Protein AF-0000000082335950 (afdb_homodimer)

Organism: NCBI:txid1220207

pLDDT: mean 96.15, std 5.91, range [53.31, 98.94]

InterPro domains:
  IPR002933 Peptidase M20 [PF01546] (71-347)
  IPR011650 Peptidase M20, dimerisation domain [PF07687] (168-268)
  IPR036264 Bacterial exopeptidase dimerisation domain [SSF55031] (171-279)
  IPR050072 Peptidase M20A family, bacterial cell wall biosynthesis [PTHR43808] (6-347)

Secondary structure (DSSP, 8-state):
--S--HHHHHHHHHHTS--BTT--HHHHHHHHHHHHHTTEEEEEEESSS--SS--EEEEEEETT-SS-SEEEEEE--B-SS----EEETTTTEEESTTTTTTHHHHHHHHHHHHHHHHTT---TTSEEEEEES-TTTT-HHHHHHGGG----SEEEEE---TT-EEEEE-EEEEEEEEEE-B--BTT-GGGSB-HHHHHHHHHHHHHHHPPPPEETTTEE-EEEEEEEEE-S-TTB--SEEEEEEEEEE-SS-HHHHHHHHHHHHHTTT---EEEE-TT-B--EE-----TT--EEEE-S--SGGGS-SS-EEEEE-SS-GGGTTSTT-EEEHHHHHHHHHHHHHHHHHHHT-/--S--HHHHHHHHHHTS--BTT--HHHHHHHHHHHHHTTEEEEEEESSSS-SS--EEEEEEETT-SS-SEEEEEE--B-SS----EEETTTTEEESTTTTTTHHHHHHHHHHHHHHHHTT---TTSEEEEEES-TTTT-HHHHHHGGG----SEEEEE---TT-EEEEE-EEEEEEEEEE-B--BTT-GGGSB-HHHHHHHHHHHHHHH----EETTTEE-EEEEEEEEE-S-TTB--SEEEEEEEEEE-SS-HHHHHHHHHHHHHTTT---EEEE-TT-B--EE-----TT--EEEE-S--SGGGS-SS-EEEEE-SS-GGGTTSTT-EEEHHHHHHHHHHHHHHHHHHTT-

Radius of gyration: 31.81 Å; Cα contacts (8 Å, |Δi|>4): 1824; chains: 2; bounding box: 55×98×72 Å

Foldseek 3Di:
DDCPDQLNVLLQVLLQDAAAFPRNVVSLVVVCVVLVVLQWDWDWAFLDPPVVPTFTKIKTFHPPASAAAEEEEEESHWHDDWFHWDADDVRQKTAITCSVRPVLSVSLLSVLVSVCVVVVVDDGRHYMYIYFGDWVPFLSRLLSVQVVPYAYQAYEYEHADQFFWAQWEFWKKKKKKKFFKAKDFQVCCVVIGASVVLVVLLVVLCVPPQDWDADPAQGTKDKDFDDKDWADDPGMRTRMIMIMMMIGHHDDFPVVSVVSSVVSSVVSVGDIDMDMRPRGGGMDGADRPAPPGHYHYYHDDGSQSSHDDDHHYIYGYHDHCVCGPHSGDMGGPVRSVVSNVSSNSVSCVSSVD/DDCPDQLNVLLQVLLQDAAAFPRNVVSLVVVCVVLVVLQWDWDWAFLDPDVVPTFTKIKTFHPDASAAAEEEEEESHWHDDWFHWDADDVRFKTAITCSVRPVLSVSLLSVLVSVCVVVVVDDGRHYMYIYFGDWVPFLSRLLSVQVVPYAYQAYEYTHAPQFFWAQWEFWKKKKKKKFFKAKDFQVCCVVIGASVVLVVLLVVLCVPPQDWDADPAQGTKDKDFDDKDWADDPGMRTGMIMIMMMIGHHDDWPVVSVVSSVVSSVVSVGDIDMDIRPRGGGMTGADRPQPPGHYHYYHDDGSQSSHDDDHHYIYGAHDHCVCGPHSGDMGGPVRSVVSSVVSNSVSCVSSVD

Nearest PDB structures (foldseek):
  4ppz-assembly1_A  TM=7.050E-01  e=3.467E-27  Neisseria meningitidis MC58
  3pfo-assembly1_B  TM=8.318E-01  e=8.029E-25  Rhodopseudomonas palustris CGA009
  1vgy-assembly1_B  TM=6.666E-01  e=3.267E-27  Neisseria meningitidis MC58
  7lgp-assembly1_A  TM=7.020E-01  e=1.940E-25  Shigella flexneri 2a str. 301
  3tx8-assembly1_A-2  TM=5.885E-01  e=2.317E-25  Corynebacterium glutamicum

Structure (mmCIF, N/CA/C/O backbone):
data_AF-0000000082335950-model_v1
#
loop_
_entity.id
_entity.type
_entity.pdbx_description
1 polymer 'Peptidase M20 dimerisation domain-containing protein'
#
loop_
_atom_site.group_PDB
_atom_site.id
_atom_site.type_symbol
_atom_site.label_atom_id
_atom_site.label_alt_id
_atom_site.label_comp_id
_atom_site.label_asym_id
_atom_site.label_entity_id
_atom_site.label_seq_id
_atom_site.pdbx_PDB_ins_code
_atom_site.Cartn_x
_atom_site.Cartn_y
_atom_site.Cartn_z
_atom_site.occupancy
_atom_site.B_iso_or_equiv
_atom_site.auth_seq_id
_atom_site.auth_comp_id
_atom_site.auth_asym_id
_atom_site.auth_atom_id
_atom_site.pdbx_PDB_model_num
ATOM 1 N N . MET A 1 1 ? -22.297 38 -3.158 1 53.31 1 MET A N 1
ATOM 2 C CA . MET A 1 1 ? -20.969 38.531 -2.824 1 53.31 1 MET A CA 1
ATOM 3 C C . MET A 1 1 ? -20.031 38.438 -4.023 1 53.31 1 MET A C 1
ATOM 5 O O . MET A 1 1 ? -20.094 37.469 -4.781 1 53.31 1 MET A O 1
ATOM 9 N N . SER A 1 2 ? -19.422 39.5 -4.375 1 66.69 2 SER A N 1
ATOM 10 C CA . SER A 1 2 ? -18.594 39.531 -5.574 1 66.69 2 SER A CA 1
ATOM 11 C C . SER A 1 2 ? -17.406 38.594 -5.465 1 66.69 2 SER A C 1
ATOM 13 O O . SER A 1 2 ? -16.703 38.594 -4.457 1 66.69 2 SER A O 1
ATOM 15 N N . LEU A 1 3 ? -17.312 37.625 -6.293 1 78.5 3 LEU A N 1
ATOM 16 C CA . LEU A 1 3 ? -16.25 36.656 -6.371 1 78.5 3 LEU A CA 1
ATOM 17 C C . LEU A 1 3 ? -14.969 37.281 -6.934 1 78.5 3 LEU A C 1
ATOM 19 O O . LEU A 1 3 ? -13.938 36.625 -7.023 1 78.5 3 LEU A O 1
ATOM 23 N N . ASN A 1 4 ? -15.078 38.531 -7.098 1 85.12 4 ASN A N 1
ATOM 24 C CA . ASN A 1 4 ? -13.93 39.219 -7.688 1 85.12 4 ASN A CA 1
ATOM 25 C C . ASN A 1 4 ? -13.062 39.875 -6.621 1 85.12 4 ASN A C 1
ATOM 27 O O . ASN A 1 4 ? -12.539 40.969 -6.824 1 85.12 4 ASN A O 1
ATOM 31 N N . LYS A 1 5 ? -12.945 39.281 -5.547 1 94.5 5 LYS A N 1
ATOM 32 C CA . LYS A 1 5 ? -12.055 39.781 -4.492 1 94.5 5 LYS A CA 1
ATOM 33 C C . LYS A 1 5 ? -10.672 39.125 -4.613 1 94.5 5 LYS A C 1
ATOM 35 O O . LYS A 1 5 ? -10.547 37.938 -4.918 1 94.5 5 LYS A O 1
ATOM 40 N N . PRO A 1 6 ? -9.625 39.969 -4.348 1 97.25 6 PRO A N 1
ATOM 41 C CA . PRO A 1 6 ? -8.258 39.469 -4.504 1 97.25 6 PRO A CA 1
ATOM 42 C C . PRO A 1 6 ? -7.996 38.188 -3.688 1 97.25 6 PRO A C 1
ATOM 44 O O . PRO A 1 6 ? -7.301 37.281 -4.152 1 97.25 6 PRO A O 1
ATOM 47 N N . VAL A 1 7 ? -8.586 38.125 -2.516 1 98.5 7 VAL A N 1
ATOM 48 C CA . VAL A 1 7 ? -8.312 36.969 -1.649 1 98.5 7 VAL A CA 1
ATOM 49 C C . VAL A 1 7 ? -8.914 35.719 -2.258 1 98.5 7 VAL A C 1
ATOM 51 O O . VAL A 1 7 ? -8.336 34.625 -2.146 1 98.5 7 VAL A O 1
ATOM 54 N N . ILE A 1 8 ? -10.023 35.812 -2.91 1 98.25 8 ILE A N 1
ATOM 55 C CA . ILE A 1 8 ? -10.68 34.656 -3.531 1 98.25 8 ILE A CA 1
ATOM 56 C C . ILE A 1 8 ? -9.859 34.188 -4.73 1 98.25 8 ILE A C 1
ATOM 58 O O . ILE A 1 8 ? -9.664 33 -4.918 1 98.25 8 ILE A O 1
ATOM 62 N N . THR A 1 9 ? -9.383 35.156 -5.504 1 97.94 9 THR A N 1
ATOM 63 C CA . THR A 1 9 ? -8.578 34.812 -6.68 1 97.94 9 THR A CA 1
ATOM 64 C C . THR A 1 9 ? -7.285 34.125 -6.277 1 97.94 9 THR A C 1
ATOM 66 O O . THR A 1 9 ? -6.926 33.094 -6.848 1 97.94 9 THR A O 1
ATOM 69 N N . LEU A 1 10 ? -6.621 34.688 -5.32 1 98.62 10 LEU A N 1
ATOM 70 C CA . LEU A 1 10 ? -5.367 34.094 -4.867 1 98.62 10 LEU A CA 1
ATOM 71 C C . LEU A 1 10 ? -5.598 32.688 -4.281 1 98.62 10 LEU A C 1
ATOM 73 O O . LEU A 1 10 ? -4.832 31.766 -4.551 1 98.62 10 LEU A O 1
ATOM 77 N N . HIS A 1 11 ? -6.637 32.594 -3.49 1 98.69 11 HIS A N 1
ATOM 78 C CA . HIS A 1 11 ? -6.984 31.328 -2.881 1 98.69 11 HIS A CA 1
ATOM 79 C C . HIS A 1 11 ? -7.25 30.266 -3.941 1 98.69 11 HIS A C 1
ATOM 81 O O . HIS A 1 11 ? -6.766 29.141 -3.832 1 98.69 11 HIS A O 1
ATOM 87 N N . ARG A 1 12 ? -7.977 30.594 -4.93 1 98.25 12 ARG A N 1
ATOM 88 C CA . ARG A 1 12 ? -8.266 29.688 -6.031 1 98.25 12 ARG A CA 1
ATOM 89 C C . ARG A 1 12 ? -6.98 29.266 -6.746 1 98.25 12 ARG A C 1
ATOM 91 O O . ARG A 1 12 ? -6.785 28.094 -7.039 1 98.25 12 ARG A O 1
ATOM 98 N N . ASP A 1 13 ? -6.121 30.219 -6.988 1 98.44 13 ASP A N 1
ATOM 99 C CA . ASP A 1 13 ? -4.883 29.938 -7.707 1 98.44 13 ASP A CA 1
ATOM 100 C C . ASP A 1 13 ? -4.02 28.938 -6.949 1 98.44 13 ASP A C 1
ATOM 102 O O . ASP A 1 13 ? -3.521 27.969 -7.531 1 98.44 13 ASP A O 1
ATOM 106 N N . ILE A 1 14 ? -3.869 29.094 -5.641 1 98.56 14 ILE A N 1
ATOM 107 C CA . ILE A 1 14 ? -2.943 28.25 -4.898 1 98.56 14 ILE A CA 1
ATOM 108 C C . ILE A 1 14 ? -3.598 26.891 -4.621 1 98.56 14 ILE A C 1
ATOM 110 O O . ILE A 1 14 ? -2.918 25.859 -4.578 1 98.56 14 ILE A O 1
ATOM 114 N N . CYS A 1 15 ? -4.914 26.859 -4.488 1 98.56 15 CYS A N 1
ATOM 115 C CA . CYS A 1 15 ? -5.598 25.594 -4.215 1 98.56 15 CYS A CA 1
ATOM 116 C C . CYS A 1 15 ? -5.723 24.75 -5.484 1 98.56 15 CYS A C 1
ATOM 118 O O . CYS A 1 15 ? -5.887 23.531 -5.418 1 98.56 15 CYS A O 1
ATOM 120 N N . SER A 1 16 ? -5.652 25.391 -6.641 1 98.38 16 SER A N 1
ATOM 121 C CA . SER A 1 16 ? -5.762 24.672 -7.906 1 98.38 16 SER A CA 1
ATOM 122 C C . SER A 1 16 ? -4.469 23.938 -8.234 1 98.38 16 SER A C 1
ATOM 124 O O . SER A 1 16 ? -4.449 23.078 -9.117 1 98.38 16 SER A O 1
ATOM 126 N N . ILE A 1 17 ? -3.424 24.25 -7.531 1 98.19 17 ILE A N 1
ATOM 127 C CA . ILE A 1 17 ? -2.152 23.547 -7.668 1 98.19 17 ILE A CA 1
ATOM 128 C C . ILE A 1 17 ? -2.064 22.422 -6.633 1 98.19 17 ILE A C 1
ATOM 130 O O . ILE A 1 17 ? -2.111 22.672 -5.426 1 98.19 17 ILE A O 1
ATOM 134 N N . GLU A 1 18 ? -1.991 21.203 -7.094 1 97 18 GLU A N 1
ATOM 135 C CA . GLU A 1 18 ? -1.824 20.094 -6.164 1 97 18 GLU A CA 1
ATOM 136 C C . GLU A 1 18 ? -0.541 20.25 -5.352 1 97 18 GLU A C 1
ATOM 138 O O . GLU A 1 18 ? 0.513 20.578 -5.898 1 97 18 GLU A O 1
ATOM 143 N N . SER A 1 19 ? -0.629 20.078 -4.078 1 97.5 19 SER A N 1
ATOM 144 C CA . SER A 1 19 ? 0.543 20.234 -3.223 1 97.5 19 SER A CA 1
ATOM 145 C C . SER A 1 19 ? 0.535 19.219 -2.086 1 97.5 19 SER A C 1
ATOM 147 O O . SER A 1 19 ? 0.788 19.562 -0.931 1 97.5 19 SER A O 1
ATOM 149 N N . ILE A 1 20 ? 0.155 18.031 -2.346 1 96.44 20 ILE A N 1
ATOM 150 C CA . ILE A 1 20 ? 0.244 16.953 -1.354 1 96.44 20 ILE A CA 1
ATOM 151 C C . ILE A 1 20 ? 1.66 16.906 -0.786 1 96.44 20 ILE A C 1
ATOM 153 O O . ILE A 1 20 ? 2.637 17.094 -1.516 1 96.44 20 ILE A O 1
ATOM 157 N N . SER A 1 21 ? 1.768 16.656 0.496 1 95.19 21 SER A N 1
ATOM 158 C CA . SER A 1 21 ? 3.068 16.656 1.159 1 95.19 21 SER A CA 1
ATOM 159 C C . SER A 1 21 ? 4.094 15.867 0.355 1 95.19 21 SER A C 1
ATOM 161 O O . SER A 1 21 ? 3.834 14.734 -0.053 1 95.19 21 SER A O 1
ATOM 163 N N . GLY A 1 22 ? 5.238 16.5 0.174 1 92.75 22 GLY A N 1
ATOM 164 C CA . GLY A 1 22 ? 6.285 15.914 -0.652 1 92.75 22 GLY A CA 1
ATOM 165 C C . GLY A 1 22 ? 6.316 16.484 -2.061 1 92.75 22 GLY A C 1
ATOM 166 O O . GLY A 1 22 ? 7.32 16.359 -2.766 1 92.75 22 GLY A O 1
ATOM 167 N N . ASN A 1 23 ? 5.207 17.062 -2.504 1 94 23 ASN A N 1
ATOM 168 C CA . ASN A 1 23 ? 5.078 17.641 -3.84 1 94 23 ASN A CA 1
ATOM 169 C C . ASN A 1 23 ? 4.625 19.094 -3.787 1 94 23 ASN A C 1
ATOM 171 O O . ASN A 1 23 ? 3.631 19.469 -4.418 1 94 23 ASN A O 1
ATOM 175 N N . GLU A 1 24 ? 5.375 19.984 -3.055 1 96.31 24 GLU A N 1
ATOM 176 C CA . GLU A 1 24 ? 4.906 21.344 -2.793 1 96.31 24 GLU A CA 1
ATOM 177 C C . GLU A 1 24 ? 5.617 22.344 -3.689 1 96.31 24 GLU A C 1
ATOM 179 O O . GLU A 1 24 ? 5.332 23.547 -3.627 1 96.31 24 GLU A O 1
ATOM 184 N N . ALA A 1 25 ? 6.469 21.922 -4.582 1 95.5 25 ALA A N 1
ATOM 185 C CA . ALA A 1 25 ? 7.352 22.828 -5.297 1 95.5 25 ALA A CA 1
ATOM 186 C C . ALA A 1 25 ? 6.555 23.797 -6.168 1 95.5 25 ALA A C 1
ATOM 188 O O . ALA A 1 25 ? 6.84 25 -6.195 1 95.5 25 ALA A O 1
ATOM 189 N N . GLU A 1 26 ? 5.594 23.297 -6.844 1 97.06 26 GLU A N 1
ATOM 190 C CA . GLU A 1 26 ? 4.863 24.125 -7.801 1 97.06 26 GLU A CA 1
ATOM 191 C C . GLU A 1 26 ? 4.125 25.266 -7.098 1 97.06 26 GLU A C 1
ATOM 193 O O . GLU A 1 26 ? 4.164 26.406 -7.551 1 97.06 26 GLU A O 1
ATOM 198 N N . VAL A 1 27 ? 3.463 24.984 -5.996 1 98.25 27 VAL A N 1
ATOM 199 C CA . VAL A 1 27 ? 2.715 26.016 -5.297 1 98.25 27 VAL A CA 1
ATOM 200 C C . VAL A 1 27 ? 3.682 27 -4.633 1 98.25 27 VAL A C 1
ATOM 202 O O . VAL A 1 27 ? 3.406 28.188 -4.551 1 98.25 27 VAL A O 1
ATOM 205 N N . ALA A 1 28 ? 4.797 26.5 -4.152 1 97.88 28 ALA A N 1
ATOM 206 C CA . ALA A 1 28 ? 5.812 27.375 -3.568 1 97.88 28 ALA A CA 1
ATOM 207 C C . ALA A 1 28 ? 6.352 28.359 -4.602 1 97.88 28 ALA A C 1
ATOM 209 O O . ALA A 1 28 ? 6.488 29.547 -4.32 1 97.88 28 ALA A O 1
ATOM 210 N N . HIS A 1 29 ? 6.676 27.828 -5.809 1 97.94 29 HIS A N 1
ATOM 211 C CA . HIS A 1 29 ? 7.145 28.703 -6.883 1 97.94 29 HIS A CA 1
ATOM 212 C C . HIS A 1 29 ? 6.086 29.734 -7.258 1 97.94 29 HIS A C 1
ATOM 214 O O . HIS A 1 29 ? 6.418 30.875 -7.57 1 97.94 29 HIS A O 1
ATOM 220 N N . PHE A 1 30 ? 4.898 29.25 -7.258 1 98.75 30 PHE A N 1
ATOM 221 C CA . PHE A 1 30 ? 3.82 30.203 -7.52 1 98.75 30 PHE A CA 1
ATOM 222 C C . PHE A 1 30 ? 3.844 31.344 -6.512 1 98.75 30 PHE A C 1
ATOM 224 O O . PHE A 1 30 ? 3.756 32.5 -6.891 1 98.75 30 PHE A O 1
ATOM 231 N N . LEU A 1 31 ? 3.928 31.047 -5.242 1 98.81 31 LEU A N 1
ATOM 232 C CA . LEU A 1 31 ? 3.918 32.031 -4.176 1 98.81 31 LEU A CA 1
ATOM 233 C C . LEU A 1 31 ? 5.117 32.969 -4.293 1 98.81 31 LEU A C 1
ATOM 235 O O . LEU A 1 31 ? 4.996 34.188 -4.055 1 98.81 31 LEU A O 1
ATOM 239 N N . VAL A 1 32 ? 6.242 32.406 -4.645 1 98.62 32 VAL A N 1
ATOM 240 C CA . VAL A 1 32 ? 7.438 33.219 -4.828 1 98.62 32 VAL A CA 1
ATOM 241 C C . VAL A 1 32 ? 7.176 34.312 -5.887 1 98.62 32 VAL A C 1
ATOM 243 O O . VAL A 1 32 ? 7.379 35.5 -5.641 1 98.62 32 VAL A O 1
ATOM 246 N N . LYS A 1 33 ? 6.723 33.875 -7.016 1 98.75 33 LYS A N 1
ATOM 247 C CA . LYS A 1 33 ? 6.449 34.781 -8.117 1 98.75 33 LYS A CA 1
ATOM 248 C C . LYS A 1 33 ? 5.406 35.812 -7.719 1 98.75 33 LYS A C 1
ATOM 250 O O . LYS A 1 33 ? 5.555 37 -8.016 1 98.75 33 LYS A O 1
ATOM 255 N N . TYR A 1 34 ? 4.355 35.406 -7.102 1 98.75 34 TYR A N 1
ATOM 256 C CA . TYR A 1 34 ? 3.273 36.281 -6.699 1 98.75 34 TYR A CA 1
ATOM 257 C C . TYR A 1 34 ? 3.775 37.344 -5.727 1 98.75 34 TYR A C 1
ATOM 259 O O . TYR A 1 34 ? 3.543 38.531 -5.93 1 98.75 34 TYR A O 1
ATOM 267 N N . LEU A 1 35 ? 4.457 36.938 -4.656 1 98.69 35 LEU A N 1
ATOM 268 C CA . LEU A 1 35 ? 4.91 37.844 -3.607 1 98.69 35 LEU A CA 1
ATOM 269 C C . LEU A 1 35 ? 5.941 38.812 -4.145 1 98.69 35 LEU A C 1
ATOM 271 O O . LEU A 1 35 ? 5.922 40 -3.789 1 98.69 35 LEU A O 1
ATOM 275 N N . GLU A 1 36 ? 6.812 38.344 -5.027 1 98.38 36 GLU A N 1
ATOM 276 C CA . GLU A 1 36 ? 7.766 39.25 -5.668 1 98.38 36 GLU A CA 1
ATOM 277 C C . GLU A 1 36 ? 7.051 40.312 -6.492 1 98.38 36 GLU A C 1
ATOM 279 O O . GLU A 1 36 ? 7.441 41.469 -6.477 1 98.38 36 GLU A O 1
ATOM 284 N N . SER A 1 37 ? 6.07 39.906 -7.164 1 97.94 37 SER A N 1
ATOM 285 C CA . SER A 1 37 ? 5.316 40.844 -8 1 97.94 37 SER A CA 1
ATOM 286 C C . SER A 1 37 ? 4.621 41.906 -7.156 1 97.94 37 SER A C 1
ATOM 288 O O . SER A 1 37 ? 4.266 42.969 -7.66 1 97.94 37 SER A O 1
ATOM 290 N N . LYS A 1 38 ? 4.402 41.625 -5.918 1 96.38 38 LYS A N 1
ATOM 291 C CA . LYS A 1 38 ? 3.725 42.562 -5.023 1 96.38 38 LYS A CA 1
ATOM 292 C C . LYS A 1 38 ? 4.73 43.375 -4.227 1 96.38 38 LYS A C 1
ATOM 294 O O . LYS A 1 38 ? 4.355 44.125 -3.311 1 96.38 38 LYS A O 1
ATOM 299 N N . GLY A 1 39 ? 6.051 43.188 -4.496 1 94.44 39 GLY A N 1
ATOM 300 C CA . GLY A 1 39 ? 7.066 44.062 -3.928 1 94.44 39 GLY A CA 1
ATOM 301 C C . GLY A 1 39 ? 7.758 43.469 -2.717 1 94.44 39 GLY A C 1
ATOM 302 O O . GLY A 1 39 ? 8.578 44.125 -2.074 1 94.44 39 GLY A O 1
ATOM 303 N N . PHE A 1 40 ? 7.492 42.25 -2.361 1 97.75 40 PHE A N 1
ATOM 304 C CA . PHE A 1 40 ? 8.188 41.594 -1.263 1 97.75 40 PHE A CA 1
ATOM 305 C C . PHE A 1 40 ? 9.547 41.094 -1.715 1 97.75 40 PHE A C 1
ATOM 307 O O . PHE A 1 40 ? 9.727 40.719 -2.883 1 97.75 40 PHE A O 1
ATOM 314 N N . GLU A 1 41 ? 10.5 41.125 -0.818 1 98.19 41 GLU A N 1
ATOM 315 C CA . GLU A 1 41 ? 11.68 40.281 -0.965 1 98.19 41 GLU A CA 1
ATOM 316 C C . GLU A 1 41 ? 11.398 38.844 -0.538 1 98.19 41 GLU A C 1
ATOM 318 O O . GLU A 1 41 ? 10.797 38.625 0.516 1 98.19 41 GLU A O 1
ATOM 323 N N . VAL A 1 42 ? 11.789 37.938 -1.384 1 98.56 42 VAL A N 1
ATOM 324 C CA . VAL A 1 42 ? 11.406 36.562 -1.113 1 98.56 42 VAL A CA 1
ATOM 325 C C . VAL A 1 42 ? 12.648 35.688 -1.035 1 98.56 42 VAL A C 1
ATOM 327 O O . VAL A 1 42 ? 13.562 35.812 -1.856 1 98.56 42 VAL A O 1
ATOM 330 N N . GLU A 1 43 ? 12.766 34.844 -0.027 1 97.75 43 GLU A N 1
ATOM 331 C CA . GLU A 1 43 ? 13.797 33.844 0.163 1 97.75 43 GLU A CA 1
ATOM 332 C C . GLU A 1 43 ? 13.203 32.438 0.086 1 97.75 43 GLU A C 1
ATOM 334 O O . GLU A 1 43 ? 12.156 32.156 0.671 1 97.75 43 GLU A O 1
ATOM 339 N N . LYS A 1 44 ? 13.844 31.594 -0.7 1 97 44 LYS A N 1
ATOM 340 C CA . LYS A 1 44 ? 13.523 30.172 -0.721 1 97 44 LYS A CA 1
ATOM 341 C C . LYS A 1 44 ? 14.398 29.406 0.26 1 97 44 LYS A C 1
ATOM 343 O O . LYS A 1 44 ? 15.625 29.391 0.134 1 97 44 LYS A O 1
ATOM 348 N N . GLN A 1 45 ? 13.82 28.766 1.256 1 96.38 45 GLN A N 1
ATOM 349 C CA . GLN A 1 45 ? 14.578 27.938 2.176 1 96.38 45 GLN A CA 1
ATOM 350 C C . GLN A 1 45 ? 14.414 26.453 1.841 1 96.38 45 GLN A C 1
ATOM 352 O O . GLN A 1 45 ? 13.438 25.828 2.256 1 96.38 45 GLN A O 1
ATOM 357 N N . TYR A 1 46 ? 15.398 25.938 1.166 1 95.19 46 TYR A N 1
ATOM 358 C CA . TYR A 1 46 ? 15.344 24.547 0.717 1 95.19 46 TYR A CA 1
ATOM 359 C C . TYR A 1 46 ? 15.555 23.594 1.882 1 95.19 46 TYR A C 1
ATOM 361 O O . TYR A 1 46 ? 16.391 23.844 2.752 1 95.19 46 TYR A O 1
ATOM 369 N N . LEU A 1 47 ? 14.781 22.531 2.035 1 90.19 47 LEU A N 1
ATOM 370 C CA . LEU A 1 47 ? 14.992 21.5 3.053 1 90.19 47 LEU A CA 1
ATOM 371 C C . LEU A 1 47 ? 16.281 20.734 2.783 1 90.19 47 LEU A C 1
ATOM 373 O O . LEU A 1 47 ? 17.078 20.5 3.695 1 90.19 47 LEU A O 1
ATOM 377 N N . SER A 1 48 ? 16.328 19.891 1.702 1 73.31 48 SER A N 1
ATOM 378 C CA . SER A 1 48 ? 17.562 19.188 1.349 1 73.31 48 SER A CA 1
ATOM 379 C C . SER A 1 48 ? 18.172 19.734 0.068 1 73.31 48 SER A C 1
ATOM 381 O O . SER A 1 48 ? 17.484 20.391 -0.723 1 73.31 48 SER A O 1
ATOM 383 N N . SER A 1 49 ? 19.516 19.797 0.254 1 56.5 49 SER A N 1
ATOM 384 C CA . SER A 1 49 ? 20.281 20.266 -0.889 1 56.5 49 SER A CA 1
ATOM 385 C C . SER A 1 49 ? 19.938 19.5 -2.156 1 56.5 49 SER A C 1
ATOM 387 O O . SER A 1 49 ? 20.328 19.891 -3.258 1 56.5 49 SER A O 1
ATOM 389 N N . HIS A 1 50 ? 19.359 18.25 -1.932 1 54.62 50 HIS A N 1
ATOM 390 C CA . HIS A 1 50 ? 19.219 17.5 -3.174 1 54.62 50 HIS A CA 1
ATOM 391 C C . HIS A 1 50 ? 17.922 17.844 -3.893 1 54.62 50 HIS A C 1
ATOM 393 O O . HIS A 1 50 ? 16.859 17.828 -3.285 1 54.62 50 HIS A O 1
ATOM 399 N N . PRO A 1 51 ? 18.031 18.391 -4.973 1 53.5 51 PRO A N 1
ATOM 400 C CA . PRO A 1 51 ? 17.094 19.062 -5.871 1 53.5 51 PRO A CA 1
ATOM 401 C C . PRO A 1 51 ? 15.844 18.219 -6.152 1 53.5 51 PRO A C 1
ATOM 403 O O . PRO A 1 51 ? 14.781 18.75 -6.461 1 53.5 51 PRO A O 1
ATOM 406 N N . ASP A 1 52 ? 15.727 16.844 -6.18 1 61.62 52 ASP A N 1
ATOM 407 C CA . ASP A 1 52 ? 14.602 16.109 -6.742 1 61.62 52 ASP A CA 1
ATOM 408 C C . ASP A 1 52 ? 13.969 15.195 -5.695 1 61.62 52 ASP A C 1
ATOM 410 O O . ASP A 1 52 ? 14.586 14.211 -5.273 1 61.62 52 ASP A O 1
ATOM 414 N N . PRO A 1 53 ? 12.844 15.594 -5.207 1 65.44 53 PRO A N 1
ATOM 415 C CA . PRO A 1 53 ? 12.133 16.781 -5.688 1 65.44 53 PRO A CA 1
ATOM 416 C C . PRO A 1 53 ? 12.477 18.031 -4.898 1 65.44 53 PRO A C 1
ATOM 418 O O . PRO A 1 53 ? 12.883 17.953 -3.736 1 65.44 53 PRO A O 1
ATOM 421 N N . GLU A 1 54 ? 12.398 19.156 -5.602 1 86.88 54 GLU A N 1
ATOM 422 C CA . GLU A 1 54 ? 12.617 20.469 -5.004 1 86.88 54 GLU A CA 1
ATOM 423 C C . GLU A 1 54 ? 11.531 20.797 -3.98 1 86.88 54 GLU A C 1
ATOM 425 O O . GLU A 1 54 ? 10.344 20.797 -4.305 1 86.88 54 GLU A O 1
ATOM 430 N N . ARG A 1 55 ? 11.891 20.906 -2.707 1 93.19 55 ARG A N 1
ATOM 431 C CA . ARG A 1 55 ? 10.984 21.281 -1.624 1 93.19 55 ARG A CA 1
ATOM 432 C C . ARG A 1 55 ? 11.57 22.438 -0.8 1 93.19 55 ARG A C 1
ATOM 434 O O . ARG A 1 55 ? 12.695 22.344 -0.303 1 93.19 55 ARG A O 1
ATOM 441 N N . PHE A 1 56 ? 10.836 23.578 -0.686 1 96.56 56 PHE A N 1
ATOM 442 C CA . PHE A 1 56 ? 11.383 24.703 0.065 1 96.56 56 PHE A CA 1
ATOM 443 C C . PHE A 1 56 ? 10.273 25.516 0.712 1 96.56 56 PHE A C 1
ATOM 445 O O . PHE A 1 56 ? 9.148 25.547 0.212 1 96.56 56 PHE A O 1
ATOM 452 N N . ASN A 1 57 ? 10.602 26.141 1.877 1 97.81 57 ASN A N 1
ATOM 453 C CA . ASN A 1 57 ? 9.773 27.172 2.486 1 97.81 57 ASN A CA 1
ATOM 454 C C . ASN A 1 57 ? 9.875 28.5 1.73 1 97.81 57 ASN A C 1
ATOM 456 O O . ASN A 1 57 ? 10.867 28.75 1.048 1 97.81 57 ASN A O 1
ATOM 460 N N . VAL A 1 58 ? 8.852 29.281 1.829 1 98.62 58 VAL A N 1
ATOM 461 C CA . VAL A 1 58 ? 8.844 30.625 1.256 1 98.62 58 VAL A CA 1
ATOM 462 C C . VAL A 1 58 ? 8.836 31.672 2.373 1 98.62 58 VAL A C 1
ATOM 464 O O . VAL A 1 58 ? 7.879 31.75 3.146 1 98.62 58 VAL A O 1
ATOM 467 N N . LEU A 1 59 ? 9.914 32.375 2.533 1 98.88 59 LEU A N 1
ATOM 468 C CA . LEU A 1 59 ? 9.984 33.531 3.439 1 98.88 59 LEU A CA 1
ATOM 469 C C . LEU A 1 59 ? 9.914 34.844 2.668 1 98.88 59 LEU A C 1
ATOM 471 O O . LEU A 1 59 ? 10.68 35.062 1.727 1 98.88 59 LEU A O 1
ATOM 475 N N . ALA A 1 60 ? 8.969 35.719 3.002 1 98.81 60 ALA A N 1
ATOM 476 C CA . ALA A 1 60 ? 8.812 37 2.338 1 98.81 60 ALA A CA 1
ATOM 477 C C . ALA A 1 60 ? 8.766 38.125 3.354 1 98.81 60 ALA A C 1
ATOM 479 O O . ALA A 1 60 ? 8.188 38 4.434 1 98.81 60 ALA A O 1
ATOM 480 N N . TYR A 1 61 ? 9.312 39.219 3.045 1 98.44 61 TYR A N 1
ATOM 481 C CA . TYR A 1 61 ? 9.328 40.438 3.889 1 98.44 61 TYR A CA 1
ATOM 482 C C . TYR A 1 61 ? 9.492 41.688 3.047 1 98.44 61 TYR A C 1
ATOM 484 O O . TYR A 1 61 ? 9.82 41.594 1.86 1 98.44 61 TYR A O 1
ATOM 492 N N . LEU A 1 62 ? 9.109 42.781 3.652 1 96.44 62 LEU A N 1
ATOM 493 C CA . LEU A 1 62 ? 9.266 44.031 2.934 1 96.44 62 LEU A CA 1
ATOM 494 C C . LEU A 1 62 ? 10.734 44.406 2.773 1 96.44 62 LEU A C 1
ATOM 496 O O . LEU A 1 62 ? 11.531 44.188 3.697 1 96.44 62 LEU A O 1
ATOM 500 N N . LYS A 1 63 ? 11.016 44.969 1.599 1 93 63 LYS A N 1
ATOM 501 C CA . LYS A 1 63 ? 12.391 45.344 1.299 1 93 63 LYS A CA 1
ATOM 502 C C . LYS A 1 63 ? 12.914 46.344 2.336 1 93 63 LYS A C 1
ATOM 504 O O . LYS A 1 63 ? 12.211 47.25 2.742 1 93 63 LYS A O 1
ATOM 509 N N . GLY A 1 64 ? 14.164 46.094 2.783 1 92.62 64 GLY A N 1
ATOM 510 C CA . GLY A 1 64 ? 14.797 47 3.734 1 92.62 64 GLY A CA 1
ATOM 511 C C . GLY A 1 64 ? 15.172 46.312 5.039 1 92.62 64 GLY A C 1
ATOM 512 O O . GLY A 1 64 ? 16.109 46.75 5.719 1 92.62 64 GLY A O 1
ATOM 513 N N . SER A 1 65 ? 14.383 45.281 5.43 1 95.12 65 SER A N 1
ATOM 514 C CA . SER A 1 65 ? 14.711 44.594 6.672 1 95.12 65 SER A CA 1
ATOM 515 C C . SER A 1 65 ? 14.242 43.125 6.645 1 95.12 65 SER A C 1
ATOM 517 O O . SER A 1 65 ? 13.039 42.875 6.602 1 95.12 65 SER A O 1
ATOM 519 N N . ARG A 1 66 ? 15.141 42.281 6.816 1 96.62 66 ARG A N 1
ATOM 520 C CA . ARG A 1 66 ? 14.867 40.844 6.844 1 96.62 66 ARG A CA 1
ATOM 521 C C . ARG A 1 66 ? 14.375 40.406 8.219 1 96.62 66 ARG A C 1
ATOM 523 O O . ARG A 1 66 ? 13.523 39.531 8.328 1 96.62 66 ARG A O 1
ATOM 530 N N . ASN A 1 67 ? 15.008 41 9.219 1 97.5 67 ASN A N 1
ATOM 531 C CA . ASN A 1 67 ? 14.586 40.75 10.594 1 97.5 67 ASN A CA 1
ATOM 532 C C . ASN A 1 67 ? 13.312 41.5 10.938 1 97.5 67 ASN A C 1
ATOM 534 O O . ASN A 1 67 ? 13.32 42.75 10.984 1 97.5 67 ASN A O 1
ATOM 538 N N . THR A 1 68 ? 12.211 40.75 11.164 1 98.5 68 THR A N 1
ATOM 539 C CA . THR A 1 68 ? 10.914 41.406 11.398 1 98.5 68 THR A CA 1
ATOM 540 C C . THR A 1 68 ? 10.398 41.062 12.797 1 98.5 68 THR A C 1
ATOM 542 O O . THR A 1 68 ? 10.883 40.125 13.438 1 98.5 68 THR A O 1
ATOM 545 N N . ARG A 1 69 ? 9.445 41.781 13.281 1 98.5 69 ARG A N 1
ATOM 546 C CA . ARG A 1 69 ? 8.898 41.656 14.633 1 98.5 69 ARG A CA 1
ATOM 547 C C . ARG A 1 69 ? 7.832 40.562 14.672 1 98.5 69 ARG A C 1
ATOM 549 O O . ARG A 1 69 ? 7.777 39.781 15.625 1 98.5 69 ARG A O 1
ATOM 556 N N . VAL A 1 70 ? 6.969 40.562 13.68 1 98.81 70 VAL A N 1
ATOM 557 C CA . VAL A 1 70 ? 5.824 39.656 13.664 1 98.81 70 VAL A CA 1
ATOM 558 C C . VAL A 1 70 ? 5.902 38.75 12.445 1 98.81 70 VAL A C 1
ATOM 560 O O . VAL A 1 70 ? 6.184 39.219 11.336 1 98.81 70 VAL A O 1
ATOM 563 N N . CYS A 1 71 ? 5.73 37.438 12.617 1 98.88 71 CYS A N 1
ATOM 564 C CA . CYS A 1 71 ? 5.688 36.469 11.523 1 98.88 71 CYS A CA 1
ATOM 565 C C . CYS A 1 71 ? 4.285 35.906 11.359 1 98.88 71 CYS A C 1
ATOM 567 O O . CYS A 1 71 ? 3.66 35.5 12.336 1 98.88 71 CYS A O 1
ATOM 569 N N . LEU A 1 72 ? 3.717 36.031 10.195 1 98.94 72 LEU A N 1
ATOM 570 C CA . LEU A 1 72 ? 2.533 35.25 9.828 1 98.94 72 LEU A CA 1
ATOM 571 C C . LEU A 1 72 ? 2.92 34 9.062 1 98.94 72 LEU A C 1
ATOM 573 O O . LEU A 1 72 ? 3.65 34.062 8.07 1 98.94 72 LEU A O 1
ATOM 577 N N . THR A 1 73 ? 2.459 32.812 9.586 1 98.94 73 THR A N 1
ATOM 578 C CA . THR A 1 73 ? 2.912 31.562 8.977 1 98.94 73 THR A CA 1
ATOM 579 C C . THR A 1 73 ? 1.766 30.562 8.867 1 98.94 73 THR A C 1
ATOM 581 O O . THR A 1 73 ? 0.852 30.562 9.695 1 98.94 73 THR A O 1
ATOM 584 N N . SER A 1 74 ? 1.748 29.781 7.852 1 98.88 74 SER A N 1
ATOM 585 C CA . SER A 1 74 ? 0.89 28.625 7.613 1 98.88 74 SER A CA 1
ATOM 586 C C . SER A 1 74 ? 1.547 27.641 6.656 1 98.88 74 SER A C 1
ATOM 588 O O . SER A 1 74 ? 2.637 27.906 6.141 1 98.88 74 SER A O 1
ATOM 590 N N . HIS A 1 75 ? 0.961 26.516 6.5 1 98.75 75 HIS A N 1
ATOM 591 C CA . HIS A 1 75 ? 1.557 25.516 5.617 1 98.75 75 HIS A CA 1
ATOM 592 C C . HIS A 1 75 ? 0.827 25.469 4.281 1 98.75 75 HIS A C 1
ATOM 594 O O . HIS A 1 75 ? -0.358 25.797 4.199 1 98.75 75 HIS A O 1
ATOM 600 N N . ILE A 1 76 ? 1.615 25.016 3.262 1 98.69 76 ILE A N 1
ATOM 601 C CA . ILE A 1 76 ? 1.043 25.047 1.92 1 98.69 76 ILE A CA 1
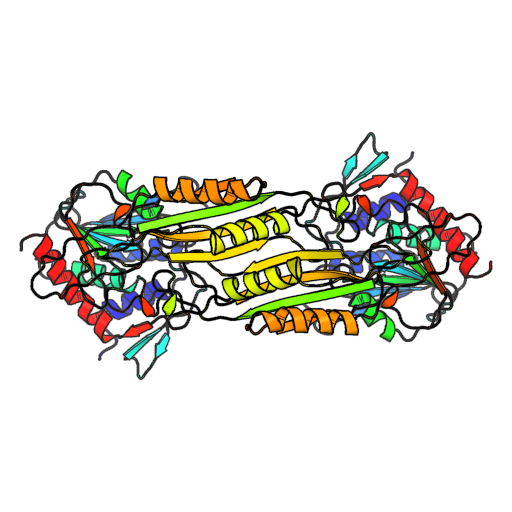ATOM 602 C C . ILE A 1 76 ? 0.839 23.625 1.411 1 98.69 76 ILE A C 1
ATOM 604 O O . ILE A 1 76 ? 0.223 23.422 0.363 1 98.69 76 ILE A O 1
ATOM 608 N N . ASP A 1 77 ? 1.345 22.609 2.158 1 97.75 77 ASP A N 1
ATOM 609 C CA . ASP A 1 77 ? 1.071 21.219 1.785 1 97.75 77 ASP A CA 1
ATOM 610 C C . ASP A 1 77 ? -0.322 20.797 2.242 1 97.75 77 ASP A C 1
ATOM 612 O O . ASP A 1 77 ? -0.932 21.453 3.088 1 97.75 77 ASP A O 1
ATOM 616 N N . VAL A 1 78 ? -0.83 19.703 1.611 1 98.06 78 VAL A N 1
ATOM 617 C CA . VAL A 1 78 ? -2.137 19.156 1.952 1 98.06 78 VAL A CA 1
ATOM 618 C C . VAL A 1 78 ? -2.045 17.625 2.053 1 98.06 78 VAL A C 1
ATOM 620 O O . VAL A 1 78 ? -1.043 17.031 1.651 1 98.06 78 VAL A O 1
ATOM 623 N N . VAL A 1 79 ? -3.041 16.969 2.643 1 96.44 79 VAL A N 1
ATOM 624 C CA . VAL A 1 79 ? -3.115 15.523 2.74 1 96.44 79 VAL A CA 1
ATOM 625 C C . VAL A 1 79 ? -3.66 14.945 1.437 1 96.44 79 VAL A C 1
ATOM 627 O O . VAL A 1 79 ? -4.301 15.648 0.657 1 96.44 79 VAL A O 1
ATOM 630 N N . PRO A 1 80 ? -3.404 13.734 1.223 1 95.25 80 PRO A N 1
ATOM 631 C CA . PRO A 1 80 ? -4.051 13.062 0.092 1 95.25 80 PRO A CA 1
ATOM 632 C C . PRO A 1 80 ? -5.461 12.578 0.42 1 95.25 80 PRO A C 1
ATOM 634 O O . PRO A 1 80 ? -5.812 12.438 1.595 1 95.25 80 PRO A O 1
ATOM 637 N N . PRO A 1 81 ? -6.145 12.227 -0.702 1 94.31 81 PRO A N 1
ATOM 638 C CA . PRO A 1 81 ? -5.895 12.531 -2.113 1 94.31 81 PRO A CA 1
ATOM 639 C C . PRO A 1 81 ? -6.223 13.984 -2.471 1 94.31 81 PRO A C 1
ATOM 641 O O . PRO A 1 81 ? -6.734 14.727 -1.631 1 94.31 81 PRO A O 1
ATOM 644 N N . TYR A 1 82 ? -5.926 14.391 -3.674 1 96.38 82 TYR A N 1
ATOM 645 C CA . TYR A 1 82 ? -6.246 15.719 -4.195 1 96.38 82 TYR A CA 1
ATOM 646 C C . TYR A 1 82 ? -7.707 15.789 -4.629 1 96.38 82 TYR A C 1
ATOM 648 O O . TYR A 1 82 ? -8.219 14.867 -5.266 1 96.38 82 TYR A O 1
ATOM 656 N N . TRP A 1 83 ? -8.414 16.797 -4.227 1 96.5 83 TRP A N 1
ATOM 657 C CA . TRP A 1 83 ? -9.758 17.172 -4.672 1 96.5 83 TRP A CA 1
ATOM 658 C C . TRP A 1 83 ? -9.758 18.547 -5.309 1 96.5 83 TRP A C 1
ATOM 660 O O . TRP A 1 83 ? -9.281 19.516 -4.711 1 96.5 83 TRP A O 1
ATOM 670 N N . PRO A 1 84 ? -10.328 18.734 -6.453 1 97.5 84 PRO A N 1
ATOM 671 C CA . PRO A 1 84 ? -10.242 19.984 -7.195 1 97.5 84 PRO A CA 1
ATOM 672 C C . PRO A 1 84 ? -11.047 21.109 -6.543 1 97.5 84 PRO A C 1
ATOM 674 O O . PRO A 1 84 ? -12.062 20.859 -5.891 1 97.5 84 PRO A O 1
ATOM 677 N N . TYR A 1 85 ? -10.633 22.344 -6.824 1 98.06 85 TYR A N 1
ATOM 678 C CA . TYR A 1 85 ? -11.297 23.562 -6.379 1 98.06 85 TYR A CA 1
ATOM 679 C C . TYR A 1 85 ? -12.648 23.734 -7.066 1 98.06 85 TYR A C 1
ATOM 681 O O . TYR A 1 85 ? -12.727 23.812 -8.297 1 98.06 85 TYR A O 1
ATOM 689 N N . THR A 1 86 ? -13.711 23.766 -6.293 1 97.69 86 THR A N 1
ATOM 690 C CA . THR A 1 86 ? -15.047 23.906 -6.859 1 97.69 86 THR A CA 1
ATOM 691 C C . THR A 1 86 ? -15.898 24.844 -6.004 1 97.69 86 THR A C 1
ATOM 693 O O . THR A 1 86 ? -15.844 24.781 -4.773 1 97.69 86 THR A O 1
ATOM 696 N N . LEU A 1 87 ? -16.672 25.719 -6.688 1 96.75 87 LEU A N 1
ATOM 697 C CA . LEU A 1 87 ? -17.656 26.531 -6.004 1 96.75 87 LEU A CA 1
ATOM 698 C C . LEU A 1 87 ? -19.031 25.859 -5.996 1 96.75 87 LEU A C 1
ATOM 700 O O . LEU A 1 87 ? -19.453 25.297 -7.008 1 96.75 87 LEU A O 1
ATOM 704 N N . LYS A 1 88 ? -19.578 25.797 -4.84 1 96.06 88 LYS A N 1
ATOM 705 C CA . LYS A 1 88 ? -20.875 25.172 -4.699 1 96.06 88 LYS A CA 1
ATOM 706 C C . LYS A 1 88 ? -21.875 26.109 -4.008 1 96.06 88 LYS A C 1
ATOM 708 O O . LYS A 1 88 ? -21.484 27.172 -3.512 1 96.06 88 LYS A O 1
ATOM 713 N N . ASN A 1 89 ? -23.156 25.75 -3.979 1 96.62 89 ASN A N 1
ATOM 714 C CA . ASN A 1 89 ? -24.25 26.453 -3.289 1 96.62 89 ASN A CA 1
ATOM 715 C C . ASN A 1 89 ? -24.312 27.922 -3.701 1 96.62 89 ASN A C 1
ATOM 717 O O . ASN A 1 89 ? -24.25 28.812 -2.854 1 96.62 89 ASN A O 1
ATOM 721 N N . ASN A 1 90 ? -24.453 28.25 -5.02 1 95.75 90 ASN A N 1
ATOM 722 C CA . ASN A 1 90 ? -24.531 29.594 -5.59 1 95.75 90 ASN A CA 1
ATOM 723 C C . ASN A 1 90 ? -23.297 30.422 -5.25 1 95.75 90 ASN A C 1
ATOM 725 O O . ASN A 1 90 ? -23.422 31.562 -4.801 1 95.75 90 ASN A O 1
ATOM 729 N N . ASN A 1 91 ? -22.172 29.719 -5.176 1 94.62 91 ASN A N 1
ATOM 730 C CA . ASN A 1 91 ? -20.859 30.328 -5.012 1 94.62 91 ASN A CA 1
ATOM 731 C C . ASN A 1 91 ? -20.656 30.859 -3.594 1 94.62 91 ASN A C 1
ATOM 733 O O . ASN A 1 91 ? -19.938 31.844 -3.391 1 94.62 91 ASN A O 1
ATOM 737 N N . THR A 1 92 ? -21.297 30.219 -2.652 1 97.31 92 THR A N 1
ATOM 738 C CA . THR A 1 92 ? -21.125 30.656 -1.272 1 97.31 92 THR A CA 1
ATOM 739 C C . THR A 1 92 ? -20.156 29.734 -0.526 1 97.31 92 THR A C 1
ATOM 741 O O . THR A 1 92 ? -19.703 30.062 0.575 1 97.31 92 THR A O 1
ATOM 744 N N . GLU A 1 93 ? -19.891 28.609 -1.168 1 98.06 93 GLU A N 1
ATOM 745 C CA . GLU A 1 93 ? -18.984 27.641 -0.561 1 98.06 93 GLU A CA 1
ATOM 746 C C . GLU A 1 93 ? -17.875 27.25 -1.522 1 98.06 93 GLU A C 1
ATOM 748 O O . GLU A 1 93 ? -18.109 27.078 -2.721 1 98.06 93 GLU A O 1
ATOM 753 N N . ILE A 1 94 ? -16.734 27.125 -0.973 1 98.44 94 ILE A N 1
ATOM 754 C CA . ILE A 1 94 ? -15.555 26.656 -1.707 1 98.44 94 ILE A CA 1
ATOM 755 C C . ILE A 1 94 ? -15.195 25.25 -1.257 1 98.44 94 ILE A C 1
ATOM 757 O O . ILE A 1 94 ? -14.953 25.016 -0.072 1 98.44 94 ILE A O 1
ATOM 761 N N . HIS A 1 95 ? -15.148 24.344 -2.188 1 98.44 95 HIS A N 1
ATOM 762 C CA . HIS A 1 95 ? -14.781 22.969 -1.899 1 98.44 95 HIS A CA 1
ATOM 763 C C . HIS A 1 95 ? -13.461 22.594 -2.57 1 98.44 95 HIS A C 1
ATOM 765 O O . HIS A 1 95 ? -13.086 23.188 -3.58 1 98.44 95 HIS A O 1
ATOM 771 N N . GLY A 1 96 ? -12.805 21.594 -1.988 1 98.44 96 GLY A N 1
ATOM 772 C CA . GLY A 1 96 ? -11.547 21.109 -2.537 1 98.44 96 GLY A CA 1
ATOM 773 C C . GLY A 1 96 ? -10.484 20.891 -1.478 1 98.44 96 GLY A C 1
ATOM 774 O O . GLY A 1 96 ? -10.594 21.406 -0.364 1 98.44 96 GLY A O 1
ATOM 775 N N . ARG A 1 97 ? -9.461 20.156 -1.879 1 98.5 97 ARG A N 1
ATOM 776 C CA . ARG A 1 97 ? -8.383 19.859 -0.944 1 98.5 97 ARG A CA 1
ATOM 777 C C . ARG A 1 97 ? -7.539 21.094 -0.661 1 98.5 97 ARG A C 1
ATOM 779 O O . ARG A 1 97 ? -7.074 21.766 -1.589 1 98.5 97 ARG A O 1
ATOM 786 N N . GLY A 1 98 ? -7.375 21.406 0.592 1 98.38 98 GLY A N 1
ATOM 787 C CA . GLY A 1 98 ? -6.539 22.531 1.004 1 98.38 98 GLY A CA 1
ATOM 788 C C . GLY A 1 98 ? -7.301 23.828 1.133 1 98.38 98 GLY A C 1
ATOM 789 O O . GLY A 1 98 ? -6.754 24.828 1.592 1 98.38 98 GLY A O 1
ATOM 790 N N . THR A 1 99 ? -8.57 23.859 0.804 1 98.62 99 THR A N 1
ATOM 791 C CA . THR A 1 99 ? -9.328 25.109 0.77 1 98.62 99 THR A CA 1
ATOM 792 C C . THR A 1 99 ? -9.492 25.688 2.174 1 98.62 99 THR A C 1
ATOM 794 O O . THR A 1 99 ? -9.453 26.906 2.363 1 98.62 99 THR A O 1
ATOM 797 N N . VAL A 1 100 ? -9.633 24.797 3.105 1 98.5 100 VAL A N 1
ATOM 798 C CA . VAL A 1 100 ? -9.773 25.266 4.48 1 98.5 100 VAL A CA 1
ATOM 799 C C . VAL A 1 100 ? -8.5 24.969 5.262 1 98.5 100 VAL A C 1
ATOM 801 O O . VAL A 1 100 ? -8.156 25.688 6.207 1 98.5 100 VAL A O 1
ATOM 804 N N . ASP A 1 101 ? -7.711 23.969 5.008 1 98 101 ASP A N 1
ATOM 805 C CA . ASP A 1 101 ? -6.535 23.484 5.727 1 98 101 ASP A CA 1
ATOM 806 C C . ASP A 1 101 ? -5.332 23.359 4.797 1 98 101 ASP A C 1
ATOM 808 O O . ASP A 1 101 ? -5.145 22.328 4.152 1 98 101 ASP A O 1
ATOM 812 N N . ALA A 1 102 ? -4.566 24.344 4.605 1 98 102 ALA A N 1
ATOM 813 C CA . ALA A 1 102 ? -4.793 25.594 5.324 1 98 102 ALA A CA 1
ATOM 814 C C . ALA A 1 102 ? -4.586 26.797 4.406 1 98 102 ALA A C 1
ATOM 816 O O . ALA A 1 102 ? -4.148 27.859 4.855 1 98 102 ALA A O 1
ATOM 817 N N . LYS A 1 103 ? -4.816 26.609 3.119 1 98.75 103 LYS A N 1
ATOM 818 C CA . LYS A 1 103 ? -4.426 27.625 2.15 1 98.75 103 LYS A CA 1
ATOM 819 C C . LYS A 1 103 ? -5.359 28.828 2.213 1 98.75 103 LYS A C 1
ATOM 821 O O . LYS A 1 103 ? -5.051 29.891 1.673 1 98.75 103 LYS A O 1
ATOM 826 N N . ALA A 1 104 ? -6.457 28.719 2.891 1 98.88 104 ALA A N 1
ATOM 827 C CA . ALA A 1 104 ? -7.25 29.906 3.203 1 98.88 104 ALA A CA 1
ATOM 828 C C . ALA A 1 104 ? -6.453 30.891 4.047 1 98.88 104 ALA A C 1
ATOM 830 O O . ALA A 1 104 ? -6.516 32.094 3.818 1 98.88 104 ALA A O 1
ATOM 831 N N . CYS A 1 105 ? -5.758 30.406 5.027 1 98.94 105 CYS A N 1
ATOM 832 C CA . CYS A 1 105 ? -4.91 31.234 5.863 1 98.94 105 CYS A CA 1
ATOM 833 C C . CYS A 1 105 ? -3.82 31.906 5.035 1 98.94 105 CYS A C 1
ATOM 835 O O . CYS A 1 105 ? -3.578 33.094 5.172 1 98.94 105 CYS A O 1
ATOM 837 N N . VAL A 1 106 ? -3.182 31.125 4.156 1 98.94 106 VAL A N 1
ATOM 838 C CA . VAL A 1 106 ? -2.092 31.625 3.322 1 98.94 106 VAL A CA 1
ATOM 839 C C . VAL A 1 106 ? -2.572 32.812 2.494 1 98.94 106 VAL A C 1
ATOM 841 O O . VAL A 1 106 ? -1.964 33.875 2.523 1 98.94 106 VAL A O 1
ATOM 844 N N . ALA A 1 107 ? -3.67 32.594 1.817 1 98.94 107 ALA A N 1
ATOM 845 C CA . ALA A 1 107 ? -4.211 33.656 0.96 1 98.94 107 ALA A CA 1
ATOM 846 C C . ALA A 1 107 ? -4.594 34.875 1.777 1 98.94 107 ALA A C 1
ATOM 848 O O . ALA A 1 107 ? -4.266 36 1.401 1 98.94 107 ALA A O 1
ATOM 849 N N . ALA A 1 108 ? -5.273 34.688 2.855 1 98.94 108 ALA A N 1
ATOM 850 C CA . ALA A 1 108 ? -5.754 35.781 3.68 1 98.94 108 ALA A CA 1
ATOM 851 C C . ALA A 1 108 ? -4.59 36.562 4.281 1 98.94 108 ALA A C 1
ATOM 853 O O . ALA A 1 108 ? -4.633 37.812 4.359 1 98.94 108 ALA A O 1
ATOM 854 N N . MET A 1 109 ? -3.561 35.906 4.746 1 98.94 109 MET A N 1
ATOM 855 C CA . MET A 1 109 ? -2.377 36.531 5.305 1 98.94 109 MET A CA 1
ATOM 856 C C . MET A 1 109 ? -1.715 37.438 4.273 1 98.94 109 MET A C 1
ATOM 858 O O . MET A 1 109 ? -1.34 38.594 4.586 1 98.94 109 MET A O 1
ATOM 862 N N . ILE A 1 110 ? -1.587 36.906 3.07 1 98.94 110 ILE A N 1
ATOM 863 C CA . ILE A 1 110 ? -0.925 37.656 2.006 1 98.94 110 ILE A CA 1
ATOM 864 C C . ILE A 1 110 ? -1.725 38.906 1.686 1 98.94 110 ILE A C 1
ATOM 866 O O . ILE A 1 110 ? -1.168 40 1.636 1 98.94 110 ILE A O 1
ATOM 870 N N . ILE A 1 111 ? -3.02 38.781 1.501 1 98.88 111 ILE A N 1
ATOM 871 C CA . ILE A 1 111 ? -3.854 39.906 1.121 1 98.88 111 ILE A CA 1
ATOM 872 C C . ILE A 1 111 ? -3.916 40.906 2.271 1 98.88 111 ILE A C 1
ATOM 874 O O . ILE A 1 111 ? -3.926 42.125 2.047 1 98.88 111 ILE A O 1
ATOM 878 N N . ALA A 1 112 ? -3.996 40.438 3.541 1 98.81 112 ALA A N 1
ATOM 879 C CA . ALA A 1 112 ? -3.938 41.312 4.695 1 98.81 112 ALA A CA 1
ATOM 880 C C . ALA A 1 112 ? -2.66 42.156 4.68 1 98.81 112 ALA A C 1
ATOM 882 O O . ALA A 1 112 ? -2.703 43.375 4.887 1 98.81 112 ALA A O 1
ATOM 883 N N . ALA A 1 113 ? -1.547 41.531 4.422 1 98.69 113 ALA A N 1
ATOM 884 C CA . ALA A 1 113 ? -0.263 42.25 4.359 1 98.69 113 ALA A CA 1
ATOM 885 C C . ALA A 1 113 ? -0.257 43.281 3.248 1 98.69 113 ALA A C 1
ATOM 887 O O . ALA A 1 113 ? 0.215 44.406 3.445 1 98.69 113 ALA A O 1
ATOM 888 N N . GLU A 1 114 ? -0.756 42.875 2.109 1 98.06 114 GLU A N 1
ATOM 889 C CA . GLU A 1 114 ? -0.829 43.781 0.977 1 98.06 114 GLU A CA 1
ATOM 890 C C . GLU A 1 114 ? -1.654 45.031 1.32 1 98.06 114 GLU A C 1
ATOM 892 O O . GLU A 1 114 ? -1.262 46.156 1 1 98.06 114 GLU A O 1
ATOM 897 N N . GLU A 1 115 ? -2.766 44.781 1.917 1 98.06 115 GLU A N 1
ATOM 898 C CA . GLU A 1 115 ? -3.658 45.875 2.246 1 98.06 115 GLU A CA 1
ATOM 899 C C . GLU A 1 115 ? -3.033 46.812 3.291 1 98.06 115 GLU A C 1
ATOM 901 O O . GLU A 1 115 ? -3.107 48.031 3.172 1 98.06 115 GLU A O 1
ATOM 906 N N . LEU A 1 116 ? -2.463 46.25 4.312 1 98.19 116 LEU A N 1
ATOM 907 C CA . LEU A 1 116 ? -1.805 47.031 5.336 1 98.19 116 LEU A CA 1
ATOM 908 C C . LEU A 1 116 ? -0.657 47.844 4.742 1 98.19 116 LEU A C 1
ATOM 910 O O . LEU A 1 116 ? -0.43 49 5.137 1 98.19 116 LEU A O 1
ATOM 914 N N . GLN A 1 117 ? 0.066 47.25 3.789 1 95.94 117 GLN A N 1
ATOM 915 C CA . GLN A 1 117 ? 1.138 47.938 3.094 1 95.94 117 GLN A CA 1
ATOM 916 C C . GLN A 1 117 ? 0.588 49.094 2.266 1 95.94 117 GLN A C 1
ATOM 918 O O . GLN A 1 117 ? 1.136 50.219 2.293 1 95.94 117 GLN A O 1
ATOM 923 N N . ALA A 1 118 ? -0.443 48.844 1.567 1 96 118 ALA A N 1
ATOM 924 C CA . ALA A 1 118 ? -1.058 49.844 0.714 1 96 118 ALA A CA 1
ATOM 925 C C . ALA A 1 118 ? -1.547 51.031 1.538 1 96 118 ALA A C 1
ATOM 927 O O . ALA A 1 118 ? -1.505 52.188 1.077 1 96 118 ALA A O 1
ATOM 928 N N . GLU A 1 119 ? -1.931 50.75 2.744 1 97.31 119 GLU A N 1
ATOM 929 C CA . GLU A 1 119 ? -2.447 51.812 3.629 1 97.31 119 GLU A CA 1
ATOM 930 C C . GLU A 1 119 ? -1.326 52.438 4.438 1 97.31 119 GLU A C 1
ATOM 932 O O . GLU A 1 119 ? -1.582 53.281 5.309 1 97.31 119 GLU A O 1
ATOM 937 N N . LYS A 1 120 ? -0.101 52.094 4.203 1 96.38 120 LYS A N 1
ATOM 938 C CA . LYS A 1 120 ? 1.101 52.625 4.844 1 96.38 120 LYS A CA 1
ATOM 939 C C . LYS A 1 120 ? 1.068 52.375 6.352 1 96.38 120 LYS A C 1
ATOM 941 O O . LYS A 1 120 ? 1.497 53.25 7.125 1 96.38 120 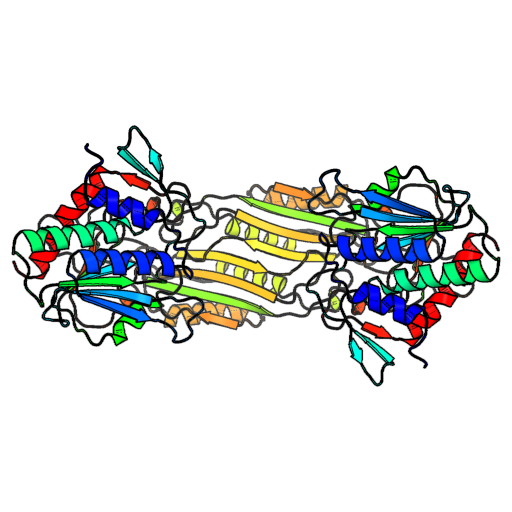LYS A O 1
ATOM 946 N N . LEU A 1 121 ? 0.541 51.219 6.672 1 97.31 121 LEU A N 1
ATOM 947 C CA . LEU A 1 121 ? 0.473 50.844 8.078 1 97.31 121 LEU A CA 1
ATOM 948 C C . LEU A 1 121 ? 1.585 49.875 8.445 1 97.31 121 LEU A C 1
ATOM 950 O O . LEU A 1 121 ? 1.718 49.469 9.609 1 97.31 121 LEU A O 1
ATOM 954 N N . LEU A 1 122 ? 2.42 49.5 7.477 1 97.19 122 LEU A N 1
ATOM 955 C CA . LEU A 1 122 ? 3.562 48.625 7.699 1 97.19 122 LEU A CA 1
ATOM 956 C C . LEU A 1 122 ? 4.859 49.281 7.258 1 97.19 122 LEU A C 1
ATOM 958 O O . LEU A 1 122 ? 4.879 50 6.254 1 97.19 122 LEU A O 1
ATOM 962 N N . SER A 1 123 ? 5.887 49.031 7.98 1 96.69 123 SER A N 1
ATOM 963 C CA . SER A 1 123 ? 7.246 49.438 7.645 1 96.69 123 SER A CA 1
ATOM 964 C C . SER A 1 123 ? 8.18 48.25 7.555 1 96.69 123 SER A C 1
ATOM 966 O O . SER A 1 123 ? 7.887 47.188 8.109 1 96.69 123 SER A O 1
ATOM 968 N N . PRO A 1 124 ? 9.281 48.406 6.766 1 96.56 124 PRO A N 1
ATOM 969 C CA . PRO A 1 124 ? 10.273 47.344 6.805 1 96.56 124 PRO A CA 1
ATOM 970 C C . PRO A 1 124 ? 10.648 46.938 8.234 1 96.56 124 PRO A C 1
ATOM 972 O O . PRO A 1 124 ? 10.836 47.812 9.094 1 96.56 124 PRO A O 1
ATOM 975 N N . GLY A 1 125 ? 10.633 45.625 8.492 1 98 125 GLY A N 1
ATOM 976 C CA . GLY A 1 125 ? 10.945 45.125 9.82 1 98 125 GLY A CA 1
ATOM 977 C C . GLY A 1 125 ? 9.719 44.781 10.633 1 98 125 GLY A C 1
ATOM 978 O O . GLY A 1 125 ? 9.82 44.094 11.656 1 98 125 GLY A O 1
ATOM 979 N N . ASP A 1 126 ? 8.547 45.156 10.164 1 98.31 126 ASP A N 1
ATOM 980 C CA . ASP A 1 126 ? 7.328 44.906 10.922 1 98.31 126 ASP A CA 1
ATOM 981 C C . ASP A 1 126 ? 6.898 43.438 10.805 1 98.31 126 ASP A C 1
ATOM 983 O O . ASP A 1 126 ? 6.711 42.781 11.812 1 98.31 126 ASP A O 1
ATOM 987 N N . ILE A 1 127 ? 6.766 43 9.539 1 98.69 127 ILE A N 1
ATOM 988 C CA . ILE A 1 127 ? 6.203 41.656 9.422 1 98.69 127 ILE A CA 1
ATOM 989 C C . ILE A 1 127 ? 7.008 40.844 8.414 1 98.69 127 ILE A C 1
ATOM 991 O O . ILE A 1 127 ? 7.66 41.406 7.535 1 98.69 127 ILE A O 1
ATOM 995 N N . SER A 1 128 ? 6.992 39.531 8.539 1 98.62 128 SER A N 1
ATOM 996 C CA . SER A 1 128 ? 7.355 38.562 7.52 1 98.62 128 SER A CA 1
ATOM 997 C C . SER A 1 128 ? 6.246 37.531 7.312 1 98.62 128 SER A C 1
ATOM 999 O O . SER A 1 128 ? 5.434 37.312 8.211 1 98.62 128 SER A O 1
ATOM 1001 N N . LEU A 1 129 ? 6.172 37.094 6.102 1 98.88 129 LEU A N 1
ATOM 1002 C CA . LEU A 1 129 ? 5.34 35.938 5.734 1 98.88 129 LEU A CA 1
ATOM 1003 C C . LEU A 1 129 ? 6.184 34.688 5.566 1 98.88 129 LEU A C 1
ATOM 1005 O O . LEU A 1 129 ? 7.184 34.688 4.848 1 98.88 129 LEU A O 1
ATOM 1009 N N . LEU A 1 130 ? 5.844 33.625 6.305 1 98.94 130 LEU A N 1
ATOM 1010 C CA . LEU A 1 130 ? 6.551 32.375 6.211 1 98.94 130 LEU A CA 1
ATOM 1011 C C . LEU A 1 130 ? 5.59 31.234 5.875 1 98.94 130 LEU A C 1
ATOM 1013 O O . LEU A 1 130 ? 4.785 30.812 6.719 1 98.94 130 LEU A O 1
ATOM 1017 N N . PHE A 1 131 ? 5.66 30.719 4.68 1 98.94 131 PHE A N 1
ATOM 1018 C CA . PHE A 1 131 ? 4.832 29.594 4.266 1 98.94 131 PHE A CA 1
ATOM 1019 C C . PHE A 1 131 ? 5.664 28.328 4.156 1 98.94 131 PHE A C 1
ATOM 1021 O O . PHE A 1 131 ? 6.613 28.266 3.375 1 98.94 131 PHE A O 1
ATOM 1028 N N . VAL A 1 132 ? 5.27 27.297 4.961 1 98.62 132 VAL A N 1
ATOM 1029 C CA . VAL A 1 132 ? 6.125 26.141 5.168 1 98.62 132 VAL A CA 1
ATOM 1030 C C . VAL A 1 132 ? 5.504 24.922 4.496 1 98.62 132 VAL A C 1
ATOM 1032 O O . VAL A 1 132 ? 4.34 24.953 4.09 1 98.62 132 VAL A O 1
ATOM 1035 N N . ILE A 1 133 ? 6.332 23.891 4.32 1 96.75 133 ILE A N 1
ATOM 1036 C CA . ILE A 1 133 ? 5.934 22.641 3.68 1 96.75 133 ILE A CA 1
ATOM 1037 C C . ILE A 1 133 ? 6.023 21.484 4.684 1 96.75 133 ILE A C 1
ATOM 1039 O O . ILE A 1 133 ? 6.68 21.609 5.719 1 96.75 133 ILE A O 1
ATOM 1043 N N . GLY A 1 134 ? 5.324 20.438 4.441 1 95.38 134 GLY A N 1
ATOM 1044 C CA . GLY A 1 134 ? 5.488 19.172 5.141 1 95.38 134 GLY A CA 1
ATOM 1045 C C . GLY A 1 134 ? 4.754 19.125 6.469 1 95.38 134 GLY A C 1
ATOM 1046 O O . GLY A 1 134 ? 4.969 18.219 7.273 1 95.38 134 GLY A O 1
ATOM 1047 N N . GLU A 1 135 ? 3.9 20.062 6.762 1 96.44 135 GLU A N 1
ATOM 1048 C CA . GLU A 1 135 ? 3.154 20.109 8.016 1 96.44 135 GLU A CA 1
ATOM 1049 C C . GLU A 1 135 ? 2.318 18.844 8.211 1 96.44 135 GLU A C 1
ATOM 1051 O O . GLU A 1 135 ? 2.209 18.328 9.328 1 96.44 135 GLU A O 1
ATOM 1056 N N . GLU A 1 136 ? 1.775 18.297 7.227 1 95.06 136 GLU A N 1
ATOM 1057 C CA . GLU A 1 136 ? 0.804 17.203 7.312 1 95.06 136 GLU A CA 1
ATOM 1058 C C . GLU A 1 136 ? 1.488 15.875 7.605 1 95.06 136 GLU A C 1
ATOM 1060 O O . GLU A 1 136 ? 0.821 14.867 7.844 1 95.06 136 GLU A O 1
ATOM 1065 N N . VAL A 1 137 ? 2.791 15.812 7.539 1 92.12 137 VAL A N 1
ATOM 1066 C CA . VAL A 1 137 ? 3.492 14.547 7.691 1 92.12 137 VAL A CA 1
ATOM 1067 C C . VAL A 1 137 ? 4.473 14.633 8.859 1 92.12 137 VAL A C 1
ATOM 1069 O O . VAL A 1 137 ? 4.258 14.016 9.906 1 92.12 137 VAL A O 1
ATOM 1072 N N . ASP A 1 138 ? 5.516 15.547 8.727 1 91.5 138 ASP A N 1
ATOM 1073 C CA . ASP A 1 138 ? 6.512 15.523 9.789 1 91.5 138 ASP A CA 1
ATOM 1074 C C . ASP A 1 138 ? 6.906 16.938 10.203 1 91.5 138 ASP A C 1
ATOM 1076 O O . ASP A 1 138 ? 7.82 17.125 11.008 1 91.5 138 ASP A O 1
ATOM 1080 N N . GLY A 1 139 ? 6.305 17.922 9.625 1 95.5 139 GLY A N 1
ATOM 1081 C CA . GLY A 1 139 ? 6.574 19.297 10.023 1 95.5 139 GLY A CA 1
ATOM 1082 C C . GLY A 1 139 ? 7.973 19.75 9.664 1 95.5 139 GLY A C 1
ATOM 1083 O O . GLY A 1 139 ? 8.5 20.688 10.273 1 95.5 139 GLY A O 1
ATOM 1084 N N . ASP A 1 140 ? 8.617 19.109 8.68 1 94.75 140 ASP A N 1
ATOM 1085 C CA . ASP A 1 140 ? 10.031 19.359 8.391 1 94.75 140 ASP A CA 1
ATOM 1086 C C . ASP A 1 140 ? 10.25 20.797 7.945 1 94.75 140 ASP A C 1
ATOM 1088 O O . ASP A 1 140 ? 11.297 21.391 8.219 1 94.75 140 ASP A O 1
ATOM 1092 N N . GLY A 1 141 ? 9.258 21.391 7.293 1 96.62 141 GLY A N 1
ATOM 1093 C CA . GLY A 1 141 ? 9.375 22.781 6.902 1 96.62 141 GLY A CA 1
ATOM 1094 C C . GLY A 1 141 ? 9.531 23.719 8.086 1 96.62 141 GLY A C 1
ATOM 1095 O O . GLY A 1 141 ? 10.43 24.562 8.109 1 96.62 141 GLY A O 1
ATOM 1096 N N . MET A 1 142 ? 8.648 23.594 9.039 1 97.94 142 MET A N 1
ATOM 1097 C CA . MET A 1 142 ? 8.719 24.453 10.219 1 97.94 142 MET A CA 1
ATOM 1098 C C . MET A 1 142 ? 9.984 24.188 11.016 1 97.94 142 MET A C 1
ATOM 1100 O O . MET A 1 142 ? 10.617 25.109 11.523 1 97.94 142 MET A O 1
ATOM 1104 N N . LEU A 1 143 ? 10.32 22.906 11.172 1 96.81 143 LEU A N 1
ATOM 1105 C CA . LEU A 1 143 ? 11.57 22.609 11.859 1 96.81 143 LEU A CA 1
ATOM 1106 C C . LEU A 1 143 ? 12.75 23.281 11.172 1 96.81 143 LEU A C 1
ATOM 1108 O O . LEU A 1 143 ? 13.633 23.828 11.844 1 96.81 143 LEU A O 1
ATOM 1112 N N . LYS A 1 144 ? 12.781 23.25 9.867 1 96.56 144 LYS A N 1
ATOM 1113 C CA . LYS A 1 144 ? 13.836 23.875 9.094 1 96.56 144 LYS A CA 1
ATOM 1114 C C . LYS A 1 144 ? 13.852 25.391 9.305 1 96.56 144 LYS A C 1
ATOM 1116 O O . LYS A 1 144 ? 14.906 26.016 9.273 1 96.56 144 LYS A O 1
ATOM 1121 N N . ALA A 1 145 ? 12.688 26 9.547 1 98 145 ALA A N 1
ATOM 1122 C CA . ALA A 1 145 ? 12.555 27.453 9.703 1 98 145 ALA A CA 1
ATOM 1123 C C . ALA A 1 145 ? 13.406 27.953 10.867 1 98 145 ALA A C 1
ATOM 1125 O O . ALA A 1 145 ? 13.766 29.141 10.914 1 98 145 ALA A O 1
ATOM 1126 N N . ASN A 1 146 ? 13.727 27.109 11.797 1 97.88 146 ASN A N 1
ATOM 1127 C CA . ASN A 1 146 ? 14.562 27.484 12.93 1 97.88 146 ASN A CA 1
ATOM 1128 C C . ASN A 1 146 ? 15.961 27.891 12.484 1 97.88 146 ASN A C 1
ATOM 1130 O O . ASN A 1 146 ? 16.703 28.531 13.234 1 97.88 146 ASN A O 1
ATOM 1134 N N . GLU A 1 147 ? 16.344 27.547 11.281 1 97.12 147 GLU A N 1
ATOM 1135 C CA . GLU A 1 147 ? 17.688 27.844 10.766 1 97.12 147 GLU A CA 1
ATOM 1136 C C . GLU A 1 147 ? 17.703 29.203 10.062 1 97.12 147 GLU A C 1
ATOM 1138 O O . GLU A 1 147 ? 18.75 29.656 9.609 1 97.12 147 GLU A O 1
ATOM 1143 N N . LEU A 1 148 ? 16.609 29.875 9.977 1 97.38 148 LEU A N 1
ATOM 1144 C CA . LEU A 1 148 ? 16.531 31.156 9.273 1 97.38 148 LEU A CA 1
ATOM 1145 C C . LEU A 1 148 ? 17.312 32.219 10.023 1 97.38 148 LEU A C 1
ATOM 1147 O O . LEU A 1 148 ? 17.656 33.25 9.438 1 97.38 148 LEU A O 1
ATOM 1151 N N . GLY A 1 149 ? 17.5 32.094 11.32 1 96.81 149 GLY A N 1
ATOM 1152 C CA . GLY A 1 149 ? 18.25 33.062 12.102 1 96.81 149 GLY A CA 1
ATOM 1153 C C . GLY A 1 149 ? 17.438 34.312 12.414 1 96.81 149 GLY A C 1
ATOM 1154 O O . GLY A 1 149 ? 18 35.406 12.547 1 96.81 149 GLY A O 1
ATOM 1155 N N . ILE A 1 150 ? 16.141 34.188 12.375 1 96.94 150 ILE A N 1
ATOM 1156 C CA . ILE A 1 150 ? 15.273 35.312 12.703 1 96.94 150 ILE A CA 1
ATOM 1157 C C . ILE A 1 150 ? 14.586 35.062 14.047 1 96.94 150 ILE A C 1
ATOM 1159 O O . ILE A 1 150 ? 14.109 33.938 14.305 1 96.94 150 ILE A O 1
ATOM 1163 N N . ASN A 1 151 ? 14.547 36 14.891 1 96.5 151 ASN A N 1
ATOM 1164 C CA . ASN A 1 151 ? 13.82 35.938 16.156 1 96.5 151 ASN A CA 1
ATOM 1165 C C . ASN A 1 151 ? 12.602 36.875 16.141 1 96.5 151 ASN A C 1
ATOM 1167 O O . ASN A 1 151 ? 12.742 38.094 16.203 1 96.5 151 ASN A O 1
ATOM 1171 N N . TRP A 1 152 ? 11.477 36.312 16.172 1 98.44 152 TRP A N 1
ATOM 1172 C CA . TRP A 1 152 ? 10.242 37.094 16.141 1 98.44 152 TRP A CA 1
ATOM 1173 C C . TRP A 1 152 ? 9.727 37.344 17.547 1 98.44 152 TRP A C 1
ATOM 1175 O O . TRP A 1 152 ? 9.922 36.531 18.453 1 98.44 152 TRP A O 1
ATOM 1185 N N . GLU A 1 153 ? 9.078 38.5 17.719 1 98.5 153 GLU A N 1
ATOM 1186 C CA . GLU A 1 153 ? 8.383 38.812 18.953 1 98.5 153 GLU A CA 1
ATOM 1187 C C . GLU A 1 153 ? 7.074 38.031 19.062 1 98.5 153 GLU A C 1
ATOM 1189 O O . GLU A 1 153 ? 6.695 37.594 20.156 1 98.5 153 GLU A O 1
ATOM 1194 N N . SER A 1 154 ? 6.391 37.969 18 1 98.69 154 SER A N 1
ATOM 1195 C CA . SER A 1 154 ? 5.113 37.281 17.906 1 98.69 154 SER A CA 1
ATOM 1196 C C . SER A 1 154 ? 5 36.5 16.594 1 98.69 154 SER A C 1
ATOM 1198 O O . SER A 1 154 ? 5.496 36.969 15.562 1 98.69 154 SER A O 1
ATOM 1200 N N . VAL A 1 155 ? 4.406 35.375 16.688 1 98.81 155 VAL A N 1
ATOM 1201 C CA . VAL A 1 155 ? 4.105 34.562 15.5 1 98.81 155 VAL A CA 1
ATOM 1202 C C . VAL A 1 155 ? 2.619 34.219 15.469 1 98.81 155 VAL A C 1
ATOM 1204 O O . VAL A 1 155 ? 2.047 33.812 16.484 1 98.81 155 VAL A O 1
ATOM 1207 N N . ILE A 1 156 ? 1.984 34.5 14.344 1 98.88 156 ILE A N 1
ATOM 1208 C CA . ILE A 1 156 ? 0.594 34.156 14.094 1 98.88 156 ILE A CA 1
ATOM 1209 C C . ILE A 1 156 ? 0.537 32.938 13.156 1 98.88 156 ILE A C 1
ATOM 1211 O O . ILE A 1 156 ? 0.802 33.062 11.961 1 98.88 156 ILE A O 1
ATOM 1215 N N . PHE A 1 157 ? 0.179 31.781 13.734 1 98.88 157 PHE A N 1
ATOM 1216 C CA . PHE A 1 157 ? 0.064 30.547 12.977 1 98.88 157 PHE A CA 1
ATOM 1217 C C . PHE A 1 157 ? -1.333 30.406 12.383 1 98.88 157 PHE A C 1
ATOM 1219 O O . PHE A 1 157 ? -2.326 30.719 13.047 1 98.88 157 PHE A O 1
ATOM 1226 N N . GLY A 1 158 ? -1.384 29.969 11.148 1 98.81 158 GLY A N 1
ATOM 1227 C CA . GLY A 1 158 ? -2.662 29.797 10.477 1 98.81 158 GLY A CA 1
ATOM 1228 C C . GLY A 1 158 ? -3.125 28.359 10.445 1 98.81 158 GLY A C 1
ATOM 1229 O O . GLY A 1 158 ? -2.439 27.484 9.898 1 98.81 158 GLY A O 1
ATOM 1230 N N . GLU A 1 159 ? -4.27 28.031 10.969 1 98.5 159 GLU A N 1
ATOM 1231 C CA . GLU A 1 159 ? -5.039 26.797 10.914 1 98.5 159 GLU A CA 1
ATOM 1232 C C . GLU A 1 159 ? -6.539 27.078 11.008 1 98.5 159 GLU A C 1
ATOM 1234 O O . GLU A 1 159 ? -6.949 28.094 11.555 1 98.5 159 GLU A O 1
ATOM 1239 N N . PRO A 1 160 ? -7.367 26.156 10.516 1 98.56 160 PRO A N 1
ATOM 1240 C CA . PRO A 1 160 ? -8.797 26.375 10.75 1 98.56 160 PRO A CA 1
ATOM 1241 C C . PRO A 1 160 ? -9.164 26.328 12.234 1 98.56 160 PRO A C 1
ATOM 1243 O O . PRO A 1 160 ? -8.977 25.312 12.891 1 98.56 160 PRO A O 1
ATOM 1246 N N . THR A 1 161 ? -9.664 27.469 12.719 1 98.5 161 THR A N 1
ATOM 1247 C CA . THR A 1 161 ? -10.039 27.594 14.125 1 98.5 161 THR A CA 1
ATOM 1248 C C . THR A 1 161 ? -11.43 28.188 14.266 1 98.5 161 THR A C 1
ATOM 1250 O O . THR A 1 161 ? -11.727 28.844 15.273 1 98.5 161 THR A O 1
ATOM 1253 N N . GLU A 1 162 ? -12.203 28.156 13.195 1 97.75 162 GLU A N 1
ATOM 1254 C CA . GLU A 1 162 ? -13.555 28.719 13.203 1 97.75 162 GLU A CA 1
ATOM 1255 C C . GLU A 1 162 ? -13.539 30.203 13.578 1 97.75 162 GLU A C 1
ATOM 1257 O O . GLU A 1 162 ? -14.453 30.688 14.227 1 97.75 162 GLU A O 1
ATOM 1262 N N . GLY A 1 163 ? -12.469 30.828 13.32 1 98.38 163 GLY A N 1
ATOM 1263 C CA . GLY A 1 163 ? -12.352 32.25 13.586 1 98.38 163 GLY A CA 1
ATOM 1264 C C . GLY A 1 163 ? -12.156 32.562 15.055 1 98.38 163 GLY A C 1
ATOM 1265 O O . GLY A 1 163 ? -12.492 33.656 15.508 1 98.38 163 GLY A O 1
ATOM 1266 N N . LYS A 1 164 ? -11.688 31.656 15.812 1 98.38 164 LYS A N 1
ATOM 1267 C CA . LYS A 1 164 ? -11.422 31.844 17.234 1 98.38 164 LYS A CA 1
ATOM 1268 C C . LYS A 1 164 ? -9.938 31.672 17.531 1 98.38 164 LYS A C 1
ATOM 1270 O O . LYS A 1 164 ? -9.164 31.266 16.672 1 98.38 164 LYS A O 1
ATOM 1275 N N . LEU A 1 165 ? -9.547 32.125 18.75 1 98.38 165 LEU A N 1
ATOM 1276 C CA . LEU A 1 165 ? -8.164 32 19.219 1 98.38 165 LEU A CA 1
ATOM 1277 C C . LEU A 1 165 ? -8.031 30.875 20.219 1 98.38 165 LEU A C 1
ATOM 1279 O O . LEU A 1 165 ? -8.312 31.047 21.406 1 98.38 165 LEU A O 1
ATOM 1283 N N . PRO A 1 166 ? -7.535 29.734 19.812 1 97.75 166 PRO A N 1
ATOM 1284 C CA . PRO A 1 166 ? -7.363 28.625 20.75 1 97.75 166 PRO A CA 1
ATOM 1285 C C . PRO A 1 166 ? -6.398 28.969 21.891 1 97.75 166 PRO A C 1
ATOM 1287 O O . PRO A 1 166 ? -5.406 29.656 21.672 1 97.75 166 PRO A O 1
ATOM 1290 N N . LYS A 1 167 ? -6.625 28.406 23.062 1 96.19 167 LYS A N 1
ATOM 1291 C CA . LYS A 1 167 ? -5.773 28.547 24.234 1 96.19 167 LYS A CA 1
ATOM 1292 C C . LYS A 1 167 ? -4.652 27.516 24.234 1 96.19 167 LYS A C 1
ATOM 1294 O O . LYS A 1 167 ? -3.637 27.688 24.906 1 96.19 167 LYS A O 1
ATOM 1299 N N . GLY A 1 168 ? -4.938 26.469 23.516 1 95.19 168 GLY A N 1
ATOM 1300 C CA . GLY A 1 168 ? -3.994 25.359 23.422 1 95.19 168 GLY A CA 1
ATOM 1301 C C . GLY A 1 168 ? -4.504 24.219 22.562 1 95.19 168 GLY A C 1
ATOM 1302 O O . GLY A 1 168 ? -5.648 24.25 22.094 1 95.19 168 GLY A O 1
ATOM 1303 N N . HIS A 1 169 ? -3.633 23.297 22.328 1 96.06 169 HIS A N 1
ATOM 1304 C CA . HIS A 1 169 ? -4.027 22.109 21.578 1 96.06 169 HIS A CA 1
ATOM 1305 C C . HIS A 1 169 ? -3.174 20.906 21.984 1 96.06 169 HIS A C 1
ATOM 1307 O O . HIS A 1 169 ? -2.168 21.062 22.672 1 96.06 169 HIS A O 1
ATOM 1313 N N . LYS A 1 170 ? -3.619 19.719 21.641 1 96.5 170 LYS A N 1
ATOM 1314 C CA . LYS A 1 170 ? -2.914 18.484 21.969 1 96.5 170 LYS A CA 1
ATOM 1315 C C . LYS A 1 170 ? -1.566 18.422 21.25 1 96.5 170 LYS A C 1
ATOM 1317 O O . LYS A 1 170 ? -1.376 19.047 20.203 1 96.5 170 LYS A O 1
ATOM 1322 N N . GLY A 1 171 ? -0.668 17.656 21.906 1 96.12 171 GLY A N 1
ATOM 1323 C CA . GLY A 1 171 ? 0.59 17.344 21.25 1 96.12 171 GLY A CA 1
ATOM 1324 C C . GLY A 1 171 ? 0.451 16.266 20.188 1 96.12 171 GLY A C 1
ATOM 1325 O O . GLY A 1 171 ? -0.661 15.844 19.859 1 96.12 171 GLY A O 1
ATOM 1326 N N . VAL A 1 172 ? 1.63 15.898 19.672 1 96.88 172 VAL A N 1
ATOM 1327 C CA . VAL A 1 172 ? 1.619 14.914 18.594 1 96.88 172 VAL A CA 1
ATOM 1328 C C . VAL A 1 172 ? 2.801 13.961 18.75 1 96.88 172 VAL A C 1
ATOM 1330 O O . VAL A 1 172 ? 3.889 14.375 19.156 1 96.88 172 VAL A O 1
ATOM 1333 N N . LEU A 1 173 ? 2.564 12.742 18.547 1 97.31 173 LEU A N 1
ATOM 1334 C CA . LEU A 1 173 ? 3.586 11.711 18.422 1 97.31 173 LEU A CA 1
ATOM 1335 C C . LEU A 1 173 ? 3.248 10.734 17.297 1 97.31 173 LEU A C 1
ATOM 1337 O O . LEU A 1 173 ? 2.217 10.062 17.344 1 97.31 173 LEU A O 1
ATOM 1341 N N . SER A 1 174 ? 4.105 10.719 16.312 1 97.62 174 SER A N 1
ATOM 1342 C CA . SER A 1 174 ? 3.941 9.797 15.188 1 97.62 174 SER A CA 1
ATOM 1343 C C . SER A 1 174 ? 5.016 8.719 15.195 1 97.62 174 SER A C 1
ATOM 1345 O O . SER A 1 174 ? 6.199 9.016 15.375 1 97.62 174 SER A O 1
ATOM 1347 N N . VAL A 1 175 ? 4.598 7.492 14.961 1 98.31 175 VAL A N 1
ATOM 1348 C CA . VAL A 1 175 ? 5.566 6.402 14.945 1 98.31 175 VAL A CA 1
ATOM 1349 C C . VAL A 1 175 ? 5.262 5.453 13.789 1 98.31 175 VAL A C 1
ATOM 1351 O O . VAL A 1 175 ? 4.094 5.168 13.5 1 98.31 175 VAL A O 1
ATOM 1354 N N . ASN A 1 176 ? 6.23 5.117 13.023 1 98.56 176 ASN A N 1
ATOM 1355 C CA . ASN A 1 176 ? 6.184 3.998 12.086 1 98.56 176 ASN A CA 1
ATOM 1356 C C . ASN A 1 176 ? 6.641 2.699 12.742 1 98.56 176 ASN A C 1
ATOM 1358 O O . ASN A 1 176 ? 7.762 2.613 13.242 1 98.56 176 ASN A O 1
ATOM 1362 N N . ILE A 1 177 ? 5.812 1.742 12.781 1 98.81 177 ILE A N 1
ATOM 1363 C CA . ILE A 1 177 ? 6.117 0.432 13.344 1 98.81 177 ILE A CA 1
ATOM 1364 C C . ILE A 1 177 ? 6.355 -0.572 12.219 1 98.81 177 ILE A C 1
ATOM 1366 O O . ILE A 1 177 ? 5.449 -0.866 11.438 1 98.81 177 ILE A O 1
ATOM 1370 N N . LYS A 1 178 ? 7.539 -1.114 12.172 1 98.75 178 LYS A N 1
ATOM 1371 C CA . LYS A 1 178 ? 7.918 -2.008 11.078 1 98.75 178 LYS A CA 1
ATOM 1372 C C . LYS A 1 178 ? 8.297 -3.387 11.609 1 98.75 178 LYS A C 1
ATOM 1374 O O . LYS A 1 178 ? 9.031 -3.5 12.594 1 98.75 178 LYS A O 1
ATOM 1379 N N . ALA A 1 179 ? 7.723 -4.371 11.039 1 98.69 179 ALA A N 1
ATOM 1380 C CA . ALA A 1 179 ? 8.117 -5.758 11.281 1 98.69 179 ALA A CA 1
ATOM 1381 C C . ALA A 1 179 ? 8.789 -6.355 10.047 1 98.69 179 ALA A C 1
ATOM 1383 O O . ALA A 1 179 ? 8.422 -6.039 8.914 1 98.69 179 ALA A O 1
ATOM 1384 N N . THR A 1 180 ? 9.773 -7.18 10.281 1 98.06 180 THR A N 1
ATOM 1385 C CA . THR A 1 180 ? 10.492 -7.875 9.219 1 98.06 180 THR A CA 1
ATOM 1386 C C . THR A 1 180 ? 10.359 -9.391 9.383 1 98.06 180 THR A C 1
ATOM 1388 O O . THR A 1 180 ? 10.266 -9.891 10.5 1 98.06 180 THR A O 1
ATOM 1391 N N . GLY A 1 181 ? 10.281 -10.047 8.266 1 97.62 181 GLY A N 1
ATOM 1392 C CA . GLY A 1 181 ? 10.203 -11.5 8.234 1 97.62 181 GLY A CA 1
ATOM 1393 C C . GLY A 1 181 ? 10.984 -12.117 7.086 1 97.62 181 GLY A C 1
ATOM 1394 O O . GLY A 1 181 ? 12.023 -11.594 6.684 1 97.62 181 GLY A O 1
ATOM 1395 N N . LYS A 1 182 ? 10.578 -13.281 6.766 1 97.25 182 LYS A N 1
ATOM 1396 C CA . LYS A 1 182 ? 11.211 -14.062 5.703 1 97.25 182 LYS A CA 1
ATOM 1397 C C . LYS A 1 182 ? 10.164 -14.602 4.73 1 97.25 182 LYS A C 1
ATOM 1399 O O . LYS A 1 182 ? 9.219 -15.281 5.137 1 97.25 182 LYS A O 1
ATOM 1404 N N . ALA A 1 183 ? 10.391 -14.281 3.492 1 95.88 183 ALA A N 1
ATOM 1405 C CA . ALA A 1 183 ? 9.43 -14.711 2.475 1 95.88 183 ALA A CA 1
ATOM 1406 C C . ALA A 1 183 ? 9.492 -16.219 2.26 1 95.88 183 ALA A C 1
ATOM 1408 O O . ALA A 1 183 ? 10.531 -16.844 2.482 1 95.88 183 ALA A O 1
ATOM 1409 N N . ALA A 1 184 ? 8.422 -16.797 1.802 1 96.81 184 ALA A N 1
ATOM 1410 C CA . ALA A 1 184 ? 8.266 -18.188 1.365 1 96.81 184 ALA A CA 1
ATOM 1411 C C . ALA A 1 184 ? 6.98 -18.375 0.56 1 96.81 184 ALA A C 1
ATOM 1413 O O . ALA A 1 184 ? 6.125 -17.484 0.538 1 96.81 184 ALA A O 1
ATOM 1414 N N . HIS A 1 185 ? 6.977 -19.391 -0.131 1 94.81 185 HIS A N 1
ATOM 1415 C CA . HIS A 1 185 ? 5.715 -19.781 -0.751 1 94.81 185 HIS A CA 1
ATOM 1416 C C . HIS A 1 185 ? 4.645 -20.047 0.301 1 94.81 185 HIS A C 1
ATOM 1418 O O . HIS A 1 185 ? 4.902 -20.734 1.294 1 94.81 185 HIS A O 1
ATOM 1424 N N . SER A 1 186 ? 3.451 -19.578 0.115 1 94.12 186 SER A N 1
ATOM 1425 C CA . SER A 1 186 ? 2.42 -19.672 1.145 1 94.12 186 SER A CA 1
ATOM 1426 C C . SER A 1 186 ? 1.991 -21.109 1.369 1 94.12 186 SER A C 1
ATOM 1428 O O . SER A 1 186 ? 1.37 -21.438 2.385 1 94.12 186 SER A O 1
ATOM 1430 N N . GLY A 1 187 ? 2.238 -22 0.41 1 94.25 187 GLY A N 1
ATOM 1431 C CA . GLY A 1 187 ? 1.986 -23.422 0.622 1 94.25 187 GLY A CA 1
ATOM 1432 C C . GLY A 1 187 ? 2.889 -24.031 1.674 1 94.25 187 GLY A C 1
ATOM 1433 O O . GLY A 1 187 ? 2.609 -25.125 2.176 1 94.25 187 GLY A O 1
ATOM 1434 N N . TYR A 1 188 ? 3.953 -23.375 1.976 1 95.12 188 TYR A N 1
ATOM 1435 C CA . TYR A 1 188 ? 4.918 -23.828 2.965 1 95.12 188 TYR A CA 1
ATOM 1436 C C . TYR A 1 188 ? 5.281 -22.719 3.939 1 95.12 188 TYR A C 1
ATOM 1438 O O . TYR A 1 188 ? 6.441 -22.297 4.004 1 95.12 188 TYR A O 1
ATOM 1446 N N . PRO A 1 189 ? 4.309 -22.359 4.758 1 94.56 189 PRO A N 1
ATOM 1447 C CA . PRO A 1 189 ? 4.527 -21.203 5.645 1 94.56 189 PRO A CA 1
ATOM 1448 C C . PRO A 1 189 ? 5.66 -21.438 6.645 1 94.56 189 PRO A C 1
ATOM 1450 O O . PRO A 1 189 ? 6.289 -20.484 7.102 1 94.56 189 PRO A O 1
ATOM 1453 N N . GLU A 1 190 ? 5.965 -22.703 6.934 1 94.81 190 GLU A N 1
ATOM 1454 C CA . GLU A 1 190 ? 7.004 -23.047 7.902 1 94.81 190 GLU A CA 1
ATOM 1455 C C . GLU A 1 190 ? 8.383 -22.641 7.395 1 94.81 190 GLU A C 1
ATOM 1457 O O . GLU A 1 190 ? 9.328 -22.531 8.172 1 94.81 190 GLU A O 1
ATOM 1462 N N . LEU A 1 191 ? 8.469 -22.438 6.117 1 96.25 191 LEU A N 1
ATOM 1463 C CA . LEU A 1 191 ? 9.75 -22.047 5.535 1 96.25 191 LEU A CA 1
ATOM 1464 C C . LEU A 1 191 ? 9.953 -20.547 5.609 1 96.25 191 LEU A C 1
ATOM 1466 O O . LEU A 1 191 ? 11.047 -20.047 5.32 1 96.25 191 LEU A O 1
ATOM 1470 N N . GLY A 1 192 ? 8.93 -19.797 6.016 1 96.81 192 GLY A N 1
ATOM 1471 C CA . GLY A 1 192 ? 9 -18.344 6.098 1 96.81 192 GLY A CA 1
ATOM 1472 C C . GLY A 1 192 ? 8.812 -17.828 7.508 1 96.81 192 GLY A C 1
ATOM 1473 O O . GLY A 1 192 ? 8.922 -18.578 8.477 1 96.81 192 GLY A O 1
ATOM 1474 N N . ASP A 1 193 ? 8.711 -16.562 7.633 1 97.88 193 ASP A N 1
ATOM 1475 C CA . ASP A 1 193 ? 8.445 -15.781 8.844 1 97.88 193 ASP A CA 1
ATOM 1476 C C . ASP A 1 193 ? 7.617 -14.539 8.531 1 97.88 193 ASP A C 1
ATOM 1478 O O . ASP A 1 193 ? 8.148 -13.539 8.047 1 97.88 193 ASP A O 1
ATOM 1482 N N . SER A 1 194 ? 6.352 -14.594 8.906 1 98.19 194 SER A N 1
ATOM 1483 C CA . SER A 1 194 ? 5.402 -13.602 8.414 1 98.19 194 SER A CA 1
ATOM 1484 C C . SER A 1 194 ? 5.547 -12.281 9.164 1 98.19 194 SER A C 1
ATOM 1486 O O . SER A 1 194 ? 5.191 -12.188 10.344 1 98.19 194 SER A O 1
ATOM 1488 N N . ALA A 1 195 ? 6 -11.273 8.484 1 98.62 195 ALA A N 1
ATOM 1489 C CA . ALA A 1 195 ? 6.051 -9.922 9.039 1 98.62 195 ALA A CA 1
ATOM 1490 C C . ALA A 1 195 ? 4.652 -9.414 9.375 1 98.62 195 ALA A C 1
ATOM 1492 O O . ALA A 1 195 ? 4.465 -8.695 10.359 1 98.62 195 ALA A O 1
ATOM 1493 N N . THR A 1 196 ? 3.664 -9.812 8.562 1 98.69 196 THR A N 1
ATOM 1494 C CA . THR A 1 196 ? 2.285 -9.391 8.773 1 98.69 196 THR A CA 1
ATOM 1495 C C . THR A 1 196 ? 1.756 -9.914 10.109 1 98.69 196 THR A C 1
ATOM 1497 O O . THR A 1 196 ? 1.149 -9.164 10.883 1 98.69 196 THR A O 1
ATOM 1500 N N . GLU A 1 197 ? 2.004 -11.188 10.406 1 98.31 197 GLU A N 1
ATOM 1501 C CA . GLU A 1 197 ? 1.555 -11.758 11.672 1 98.31 197 GLU A CA 1
ATOM 1502 C C . GLU A 1 197 ? 2.174 -11.023 12.859 1 98.31 197 GLU A C 1
ATOM 1504 O O . GLU A 1 197 ? 1.495 -10.758 13.852 1 98.31 197 GLU A O 1
ATOM 1509 N N . LYS A 1 198 ? 3.439 -10.703 12.742 1 98.56 198 LYS A N 1
ATOM 1510 C CA . LYS A 1 198 ? 4.121 -9.961 13.805 1 98.56 198 LYS A CA 1
ATOM 1511 C C . LYS A 1 198 ? 3.5 -8.586 13.992 1 98.56 198 LYS A C 1
ATOM 1513 O O . LYS A 1 198 ? 3.221 -8.172 15.125 1 98.56 198 LYS A O 1
ATOM 1518 N N . LEU A 1 199 ? 3.295 -7.879 12.875 1 98.81 199 LEU A N 1
ATOM 1519 C CA . LEU A 1 199 ? 2.73 -6.535 12.953 1 98.81 199 LEU A CA 1
ATOM 1520 C C . LEU A 1 199 ? 1.332 -6.57 13.562 1 98.81 199 LEU A C 1
ATOM 1522 O O . LEU A 1 199 ? 0.999 -5.738 14.414 1 98.81 199 LEU A O 1
ATOM 1526 N N . LEU A 1 200 ? 0.528 -7.551 13.141 1 98.75 200 LEU A N 1
ATOM 1527 C CA . LEU A 1 200 ? -0.829 -7.664 13.664 1 98.75 200 LEU A CA 1
ATOM 1528 C C . LEU A 1 200 ? -0.81 -7.922 15.164 1 98.75 200 LEU A C 1
ATOM 1530 O O . LEU A 1 200 ? -1.631 -7.371 15.906 1 98.75 200 LEU A O 1
ATOM 1534 N N . ALA A 1 201 ? 0.117 -8.727 15.617 1 98.5 201 ALA A N 1
ATOM 1535 C CA . ALA A 1 201 ? 0.268 -8.953 17.047 1 98.5 201 ALA A CA 1
ATOM 1536 C C . ALA A 1 201 ? 0.627 -7.656 17.766 1 98.5 201 ALA A C 1
ATOM 1538 O O . ALA A 1 201 ? 0.083 -7.359 18.844 1 98.5 201 ALA A O 1
ATOM 1539 N N . GLY A 1 202 ? 1.546 -6.918 17.219 1 98.69 202 GLY A N 1
ATOM 1540 C CA . GLY A 1 202 ? 1.923 -5.633 17.781 1 98.69 202 GLY A CA 1
ATOM 1541 C C . GLY A 1 202 ? 0.769 -4.652 17.859 1 98.69 202 GLY A C 1
ATOM 1542 O O . GLY A 1 202 ? 0.551 -4.016 18.891 1 98.69 202 GLY A O 1
ATOM 1543 N N . LEU A 1 203 ? 0.034 -4.512 16.75 1 98.75 203 LEU A N 1
ATOM 1544 C CA . LEU A 1 203 ? -1.086 -3.58 16.688 1 98.75 203 LEU A CA 1
ATOM 1545 C C . LEU A 1 203 ? -2.189 -4 17.656 1 98.75 203 LEU A C 1
ATOM 1547 O O . LEU A 1 203 ? -2.865 -3.148 18.25 1 98.75 203 LEU A O 1
ATOM 1551 N N . GLU A 1 204 ? -2.383 -5.301 17.812 1 98.25 204 GLU A N 1
ATOM 1552 C CA . GLU A 1 204 ? -3.33 -5.801 18.797 1 98.25 204 GLU A CA 1
ATOM 1553 C C . GLU A 1 204 ? -2.932 -5.371 20.203 1 98.25 204 GLU A C 1
ATOM 1555 O O . GLU A 1 204 ? -3.775 -4.922 20.984 1 98.25 204 GLU A O 1
ATOM 1560 N N . ALA A 1 205 ? -1.662 -5.496 20.516 1 98.19 205 ALA A N 1
ATOM 1561 C CA . ALA A 1 205 ? -1.166 -5.098 21.828 1 98.19 205 ALA A CA 1
ATOM 1562 C C . ALA A 1 205 ? -1.379 -3.604 22.062 1 98.19 205 ALA A C 1
ATOM 1564 O O . ALA A 1 205 ? -1.864 -3.199 23.125 1 98.19 205 ALA A O 1
ATOM 1565 N N . ILE A 1 206 ? -1.065 -2.818 21.094 1 97.75 206 ILE A N 1
ATOM 1566 C CA . ILE A 1 206 ? -1.192 -1.37 21.188 1 97.75 206 ILE A CA 1
ATOM 1567 C C . ILE A 1 206 ? -2.66 -0.992 21.375 1 97.75 206 ILE A C 1
ATOM 1569 O O . ILE A 1 206 ? -2.988 -0.119 22.188 1 97.75 206 ILE A O 1
ATOM 1573 N N . ARG A 1 207 ? -3.533 -1.646 20.688 1 97.38 207 ARG A N 1
ATOM 1574 C CA . ARG A 1 207 ? -4.957 -1.329 20.703 1 97.38 207 ARG A CA 1
ATOM 1575 C C . ARG A 1 207 ? -5.594 -1.732 22.016 1 97.38 207 ARG A C 1
ATOM 1577 O O . ARG A 1 207 ? -6.508 -1.063 22.5 1 97.38 207 ARG A O 1
ATOM 1584 N N . HIS A 1 208 ? -5.102 -2.783 22.609 1 97.06 208 HIS A N 1
ATOM 1585 C CA . HIS A 1 208 ? -5.84 -3.359 23.734 1 97.06 208 HIS A CA 1
ATOM 1586 C C . HIS A 1 208 ? -5.125 -3.107 25.062 1 97.06 208 HIS A C 1
ATOM 1588 O O . HIS A 1 208 ? -5.758 -3.078 26.109 1 97.06 208 HIS A O 1
ATOM 1594 N N . LYS A 1 209 ? -3.832 -2.854 25.016 1 97 209 LYS A N 1
ATOM 1595 C CA . LYS A 1 209 ? -3.088 -2.867 26.266 1 97 209 LYS A CA 1
ATOM 1596 C C . LYS A 1 209 ? -2.482 -1.497 26.562 1 97 209 LYS A C 1
ATOM 1598 O O . LYS A 1 209 ? -2.104 -1.212 27.703 1 97 209 LYS A O 1
ATOM 1603 N N . LEU A 1 210 ? -2.314 -0.667 25.594 1 96.69 210 LEU A N 1
ATOM 1604 C CA . LEU A 1 210 ? -1.657 0.621 25.797 1 96.69 210 LEU A CA 1
ATOM 1605 C C . LEU A 1 210 ? -2.559 1.579 26.562 1 96.69 210 LEU A C 1
ATOM 1607 O O . LEU A 1 210 ? -3.672 1.879 26.125 1 96.69 210 LEU A O 1
ATOM 1611 N N . GLU A 1 211 ? -2.146 2.051 27.672 1 94.56 211 GLU A N 1
ATOM 1612 C CA . GLU A 1 211 ? -2.861 3.059 28.438 1 94.56 211 GLU A CA 1
ATOM 1613 C C . GLU A 1 211 ? -2.473 4.469 28.016 1 94.56 211 GLU A C 1
ATOM 1615 O O . GLU A 1 211 ? -1.301 4.844 28.078 1 94.56 211 GLU A O 1
ATOM 1620 N N . LEU A 1 212 ? -3.438 5.215 27.625 1 95.5 212 LEU A N 1
ATOM 1621 C CA . LEU A 1 212 ? -3.184 6.562 27.125 1 95.5 212 LEU A CA 1
ATOM 1622 C C . LEU A 1 212 ? -3.555 7.609 28.172 1 95.5 212 LEU A C 1
ATOM 1624 O O . LEU A 1 212 ? -4.602 7.508 28.812 1 95.5 212 LEU A O 1
ATOM 1628 N N . PRO A 1 213 ? -2.752 8.57 28.328 1 93.81 213 PRO A N 1
ATOM 1629 C CA . PRO A 1 213 ? -3.004 9.594 29.328 1 93.81 213 PRO A CA 1
ATOM 1630 C C . PRO A 1 213 ? -4.148 10.531 28.953 1 93.81 213 PRO A C 1
ATOM 1632 O O . PRO A 1 213 ? -4.516 10.617 27.781 1 93.81 213 PRO A O 1
ATOM 1635 N N . ARG A 1 214 ? -4.715 11.172 29.969 1 93.44 214 ARG A N 1
ATOM 1636 C CA . ARG A 1 214 ? -5.793 12.148 29.812 1 93.44 214 ARG A CA 1
ATOM 1637 C C . ARG A 1 214 ? -5.5 13.422 30.594 1 93.44 214 ARG A C 1
ATOM 1639 O O . ARG A 1 214 ? -4.684 13.422 31.516 1 93.44 214 ARG A O 1
ATOM 1646 N N . SER A 1 215 ? -6.133 14.531 30.109 1 91.56 215 SER A N 1
ATOM 1647 C CA . SER A 1 215 ? -6.055 15.797 30.844 1 91.56 215 SER A CA 1
ATOM 1648 C C . SER A 1 215 ? -7.43 16.453 30.969 1 91.56 215 SER A C 1
ATOM 1650 O O . SER A 1 215 ? -8.328 16.156 30.172 1 91.56 215 SER A O 1
ATOM 1652 N N . GLU A 1 216 ? -7.547 17.297 31.969 1 90 216 GLU A N 1
ATOM 1653 C CA . GLU A 1 216 ? -8.805 18.016 32.188 1 90 216 GLU A CA 1
ATOM 1654 C C . GLU A 1 216 ? -9.055 19.031 31.078 1 90 216 GLU A C 1
ATOM 1656 O O . GLU A 1 216 ? -10.188 19.188 30.609 1 90 216 GLU A O 1
ATOM 1661 N N . LEU A 1 217 ? -8.047 19.578 30.594 1 86.94 217 LEU A N 1
ATOM 1662 C CA . LEU A 1 217 ? -8.156 20.672 29.625 1 86.94 217 LEU A CA 1
ATOM 1663 C C . LEU A 1 217 ? -8.367 20.125 28.219 1 86.94 217 LEU A C 1
ATOM 1665 O O . LEU A 1 217 ? -9.234 20.609 27.484 1 86.94 217 LEU A O 1
ATOM 1669 N N . LEU A 1 218 ? -7.629 19.016 27.828 1 92.25 218 LEU A N 1
ATOM 1670 C CA . LEU A 1 218 ? -7.566 18.609 26.438 1 92.25 218 LEU A CA 1
ATOM 1671 C C . LEU A 1 218 ? -8.266 17.266 26.234 1 92.25 218 LEU A C 1
ATOM 1673 O O . LEU A 1 218 ? -8.375 16.781 25.094 1 92.25 218 LEU A O 1
ATOM 1677 N N . GLY A 1 219 ? -8.695 16.656 27.344 1 92.31 219 GLY A N 1
ATOM 1678 C CA . GLY A 1 219 ? -9.398 15.391 27.234 1 92.31 219 GLY A CA 1
ATOM 1679 C C . GLY A 1 219 ? -8.461 14.195 27.141 1 92.31 219 GLY A C 1
ATOM 1680 O O . GLY A 1 219 ? -7.48 14.117 27.875 1 92.31 219 GLY A O 1
ATOM 1681 N N . GLU A 1 220 ? -8.828 13.273 26.266 1 94.06 220 GLU A N 1
ATOM 1682 C CA . GLU A 1 220 ? -8.094 12.016 26.172 1 94.06 220 GLU A CA 1
ATOM 1683 C C . GLU A 1 220 ? -7.043 12.07 25.062 1 94.06 220 GLU A C 1
ATOM 1685 O O . GLU A 1 220 ? -7.281 12.664 24 1 94.06 220 GLU A O 1
ATOM 1690 N N . THR A 1 221 ? -5.863 11.445 25.375 1 96.31 221 THR A N 1
ATOM 1691 C CA . THR A 1 221 ? -4.973 11.109 24.266 1 96.31 221 THR A CA 1
ATOM 1692 C C . THR A 1 221 ? -5.637 10.109 23.328 1 96.31 221 THR A C 1
ATOM 1694 O O . THR A 1 221 ? -6.262 9.141 23.766 1 96.31 221 THR A O 1
ATOM 1697 N N . THR A 1 222 ? -5.578 10.398 22.031 1 96.12 222 THR A N 1
ATOM 1698 C CA . THR A 1 222 ? -6.199 9.516 21.062 1 96.12 222 THR A CA 1
ATOM 1699 C C . THR A 1 222 ? -5.152 8.914 20.125 1 96.12 222 THR A C 1
ATOM 1701 O O . THR A 1 222 ? -4.055 9.461 19.984 1 96.12 222 THR A O 1
ATOM 1704 N N . MET A 1 223 ? -5.469 7.773 19.641 1 97.31 223 MET A N 1
ATOM 1705 C CA . MET A 1 223 ? -4.586 7.051 18.734 1 97.31 223 MET A CA 1
ATOM 1706 C C . MET A 1 223 ? -5.281 6.781 17.406 1 97.31 223 MET A C 1
ATOM 1708 O O . MET A 1 223 ? -6.469 6.461 17.375 1 97.31 223 MET A O 1
ATOM 1712 N N . ASN A 1 224 ? -4.535 6.953 16.312 1 97.94 224 ASN A N 1
ATOM 1713 C CA . ASN A 1 224 ? -5.02 6.637 14.969 1 97.94 224 ASN A CA 1
ATOM 1714 C C . ASN A 1 224 ? -4.02 5.777 14.203 1 97.94 224 ASN A C 1
ATOM 1716 O O . ASN A 1 224 ? -2.863 6.168 14.031 1 97.94 224 ASN A O 1
ATOM 1720 N N . ILE A 1 225 ? -4.457 4.574 13.828 1 98.5 225 ILE A N 1
ATOM 1721 C CA . ILE A 1 225 ? -3.67 3.787 12.883 1 98.5 225 ILE A CA 1
ATOM 1722 C C . ILE A 1 225 ? -4.039 4.176 11.453 1 98.5 225 ILE A C 1
ATOM 1724 O O . ILE A 1 225 ? -4.977 3.621 10.875 1 98.5 225 ILE A O 1
ATOM 1728 N N . GLY A 1 226 ? -3.254 5.062 10.898 1 97.69 226 GLY A N 1
ATOM 1729 C CA . GLY A 1 226 ? -3.686 5.773 9.711 1 97.69 226 GLY A CA 1
ATOM 1730 C C . GLY A 1 226 ? -3.275 5.082 8.422 1 97.69 226 GLY A C 1
ATOM 1731 O O . GLY A 1 226 ? -3.85 5.344 7.359 1 97.69 226 GLY A O 1
ATOM 1732 N N . ARG A 1 227 ? -2.273 4.207 8.492 1 97.88 227 ARG A N 1
ATOM 1733 C CA . ARG A 1 227 ? -1.799 3.506 7.301 1 97.88 227 ARG A CA 1
ATOM 1734 C C . ARG A 1 227 ? -1.217 2.145 7.664 1 97.88 227 ARG A C 1
ATOM 1736 O O . ARG A 1 227 ? -0.526 2.01 8.68 1 97.88 227 ARG A O 1
ATOM 1743 N N . ILE A 1 228 ? -1.532 1.164 6.922 1 98.69 228 ILE A N 1
ATOM 1744 C CA . ILE A 1 228 ? -0.892 -0.145 6.988 1 98.69 228 ILE A CA 1
ATOM 1745 C C . ILE A 1 228 ? -0.495 -0.597 5.586 1 98.69 228 ILE A C 1
ATOM 1747 O O . ILE A 1 228 ? -1.293 -0.508 4.648 1 98.69 228 ILE A O 1
ATOM 1751 N N . ASP A 1 229 ? 0.653 -0.942 5.434 1 98.38 229 ASP A N 1
ATOM 1752 C CA . ASP A 1 229 ? 1.192 -1.558 4.223 1 98.38 229 ASP A CA 1
ATOM 1753 C C . ASP A 1 229 ? 1.959 -2.836 4.551 1 98.38 229 ASP A C 1
ATOM 1755 O O . ASP A 1 229 ? 3.068 -2.781 5.086 1 98.38 229 ASP A O 1
ATOM 1759 N N . ALA A 1 230 ? 1.346 -3.982 4.238 1 98.5 230 ALA A N 1
ATOM 1760 C CA . ALA A 1 230 ? 1.943 -5.254 4.641 1 98.5 230 ALA A CA 1
ATOM 1761 C C . ALA A 1 230 ? 1.845 -6.285 3.52 1 98.5 230 ALA A C 1
ATOM 1763 O O . ALA A 1 230 ? 0.759 -6.539 2.992 1 98.5 230 ALA A O 1
ATOM 1764 N N . GLY A 1 231 ? 3 -6.828 3.182 1 97.31 231 GLY A N 1
ATOM 1765 C CA . GLY A 1 231 ? 3.035 -7.918 2.217 1 97.31 231 GLY A CA 1
ATOM 1766 C C . GLY A 1 231 ? 2.994 -7.441 0.778 1 97.31 231 GLY A C 1
ATOM 1767 O O . GLY A 1 231 ? 2.779 -6.254 0.518 1 97.31 231 GLY A O 1
ATOM 1768 N N . VAL A 1 232 ? 3.193 -8.398 -0.15 1 93.94 232 VAL A N 1
ATOM 1769 C CA . VAL A 1 232 ? 3.295 -8.031 -1.559 1 93.94 232 VAL A CA 1
ATOM 1770 C C . VAL A 1 232 ? 2.232 -8.773 -2.365 1 93.94 232 VAL A C 1
ATOM 1772 O O . VAL A 1 232 ? 1.861 -8.344 -3.459 1 93.94 232 VAL A O 1
ATOM 1775 N N . ALA A 1 233 ? 1.807 -9.953 -1.864 1 94.62 233 ALA A N 1
ATOM 1776 C CA . ALA A 1 233 ? 0.834 -10.789 -2.57 1 94.62 233 ALA A CA 1
ATOM 1777 C C . ALA A 1 233 ? 0.213 -11.82 -1.633 1 94.62 233 ALA A C 1
ATOM 1779 O O . ALA A 1 233 ? 0.84 -12.242 -0.657 1 94.62 233 ALA A O 1
ATOM 1780 N N . ALA A 1 234 ? -0.963 -12.281 -1.978 1 95 234 ALA A N 1
ATOM 1781 C CA . ALA A 1 234 ? -1.711 -13.203 -1.133 1 95 234 ALA A CA 1
ATOM 1782 C C . ALA A 1 234 ? -0.956 -14.516 -0.958 1 95 234 ALA A C 1
ATOM 1784 O O . ALA A 1 234 ? -1.039 -15.156 0.095 1 95 234 ALA A O 1
ATOM 1785 N N . ASN A 1 235 ? -0.192 -14.922 -1.996 1 95.94 235 ASN A N 1
ATOM 1786 C CA . ASN A 1 235 ? 0.424 -16.25 -1.995 1 95.94 235 ASN A CA 1
ATOM 1787 C C . ASN A 1 235 ? 1.898 -16.172 -1.608 1 95.94 235 ASN A C 1
ATOM 1789 O O . ASN A 1 235 ? 2.643 -17.141 -1.81 1 95.94 235 ASN A O 1
ATOM 1793 N N . VAL A 1 236 ? 2.355 -15.141 -1.082 1 95.81 236 VAL A N 1
ATOM 1794 C CA . VAL A 1 236 ? 3.713 -14.953 -0.579 1 95.81 236 VAL A CA 1
ATOM 1795 C C . VAL A 1 236 ? 3.674 -14.672 0.922 1 95.81 236 VAL A C 1
ATOM 1797 O O . VAL A 1 236 ? 2.926 -13.805 1.379 1 95.81 236 VAL A O 1
ATOM 1800 N N . ILE A 1 237 ? 4.438 -15.406 1.667 1 97.38 237 ILE A N 1
ATOM 1801 C CA . ILE A 1 237 ? 4.609 -15.047 3.07 1 97.38 237 ILE A CA 1
ATOM 1802 C C . ILE A 1 237 ? 5.277 -13.68 3.178 1 97.38 237 ILE A C 1
ATOM 1804 O O . ILE A 1 237 ? 6.387 -13.477 2.682 1 97.38 237 ILE A O 1
ATOM 1808 N N . PRO A 1 238 ? 4.594 -12.766 3.857 1 97.56 238 PRO A N 1
ATOM 1809 C CA . PRO A 1 238 ? 5.105 -11.398 3.852 1 97.56 238 PRO A CA 1
ATOM 1810 C C . PRO A 1 238 ? 6.434 -11.258 4.59 1 97.56 238 PRO A C 1
ATOM 1812 O O . PRO A 1 238 ? 6.555 -11.703 5.738 1 97.56 238 PRO A O 1
ATOM 1815 N N . PHE A 1 239 ? 7.375 -10.648 3.951 1 97.44 239 PHE A N 1
ATOM 1816 C CA . PHE A 1 239 ? 8.672 -10.438 4.586 1 97.44 239 PHE A CA 1
ATOM 1817 C C . PHE A 1 239 ? 8.789 -9.016 5.109 1 97.44 239 PHE A C 1
ATOM 1819 O O . PHE A 1 239 ? 9.773 -8.672 5.77 1 97.44 239 PHE A O 1
ATOM 1826 N N . HIS A 1 240 ? 7.785 -8.203 4.844 1 97.44 240 HIS A N 1
ATOM 1827 C CA . HIS A 1 240 ? 7.758 -6.828 5.324 1 97.44 240 HIS A CA 1
ATOM 1828 C C . HIS A 1 240 ? 6.34 -6.402 5.695 1 97.44 240 HIS A C 1
ATOM 1830 O O . HIS A 1 240 ? 5.379 -6.773 5.016 1 97.44 240 HIS A O 1
ATOM 1836 N N . ALA A 1 241 ? 6.16 -5.664 6.723 1 98.69 241 ALA A N 1
ATOM 1837 C CA . ALA A 1 241 ? 4.906 -5.062 7.164 1 98.69 241 ALA A CA 1
ATOM 1838 C C . ALA A 1 241 ? 5.16 -3.812 8.008 1 98.69 241 ALA A C 1
ATOM 1840 O O . ALA A 1 241 ? 6.078 -3.787 8.828 1 98.69 241 ALA A O 1
ATOM 1841 N N . GLU A 1 242 ? 4.406 -2.779 7.758 1 98.81 242 GLU A N 1
ATOM 1842 C CA . GLU A 1 242 ? 4.578 -1.574 8.562 1 98.81 242 GLU A CA 1
ATOM 1843 C C . GLU A 1 242 ? 3.25 -0.849 8.766 1 98.81 242 GLU A C 1
ATOM 1845 O O . GLU A 1 242 ? 2.322 -1.009 7.969 1 98.81 242 GLU A O 1
ATOM 1850 N N . ALA A 1 243 ? 3.139 -0.12 9.805 1 98.81 243 ALA A N 1
ATOM 1851 C CA . ALA A 1 243 ? 1.975 0.691 10.148 1 98.81 243 ALA A CA 1
ATOM 1852 C C . ALA A 1 243 ? 2.396 2.066 10.656 1 98.81 243 ALA A C 1
ATOM 1854 O O . ALA A 1 243 ? 3.377 2.189 11.398 1 98.81 243 ALA A O 1
ATOM 1855 N N . GLN A 1 244 ? 1.691 3.049 10.219 1 98.56 244 GLN A N 1
ATOM 1856 C CA . GLN A 1 244 ? 1.856 4.398 10.75 1 98.56 244 GLN A CA 1
ATOM 1857 C C . GLN A 1 244 ? 0.798 4.707 11.805 1 98.56 244 GLN A C 1
ATOM 1859 O O . GLN A 1 244 ? -0.399 4.703 11.508 1 98.56 244 GLN A O 1
ATOM 1864 N N . VAL A 1 245 ? 1.262 5.02 12.984 1 98.5 245 VAL A N 1
ATOM 1865 C CA . VAL A 1 245 ? 0.381 5.312 14.109 1 98.5 245 VAL A CA 1
ATOM 1866 C C . VAL A 1 245 ? 0.628 6.738 14.602 1 98.5 245 VAL A C 1
ATOM 1868 O O . VAL A 1 245 ? 1.775 7.141 14.805 1 98.5 245 VAL A O 1
ATOM 1871 N N . LEU A 1 246 ? -0.452 7.453 14.75 1 98.19 246 LEU A N 1
ATOM 1872 C CA . LEU A 1 246 ? -0.36 8.828 15.227 1 98.19 246 LEU A CA 1
ATOM 1873 C C . LEU A 1 246 ? -1.131 9 16.531 1 98.19 246 LEU A C 1
ATOM 1875 O O . LEU A 1 246 ? -2.268 8.539 16.656 1 98.19 246 LEU A O 1
ATOM 1879 N N . PHE A 1 247 ? -0.504 9.633 17.531 1 97.62 247 PHE A N 1
ATOM 1880 C CA . PHE A 1 247 ? -1.119 9.961 18.812 1 97.62 247 PHE A CA 1
ATOM 1881 C C . PHE A 1 247 ? -1.308 11.469 18.953 1 97.62 247 PHE A C 1
ATOM 1883 O O . PHE A 1 247 ? -0.403 12.242 18.641 1 97.62 247 PHE A O 1
ATOM 1890 N N . ARG A 1 248 ? -2.475 11.867 19.312 1 97.38 248 ARG A N 1
ATOM 1891 C CA . ARG A 1 248 ? -2.699 13.211 19.828 1 97.38 248 ARG A CA 1
ATOM 1892 C C . ARG A 1 248 ? -2.562 13.25 21.344 1 97.38 248 ARG A C 1
ATOM 1894 O O . ARG A 1 248 ? -3.434 12.758 22.062 1 97.38 248 ARG A O 1
ATOM 1901 N N . VAL A 1 249 ? -1.54 13.883 21.797 1 96.75 249 VAL A N 1
ATOM 1902 C CA . VAL A 1 249 ? -1.097 13.75 23.188 1 96.75 249 VAL A CA 1
ATOM 1903 C C . VAL A 1 249 ? -1.768 14.812 24.047 1 96.75 249 VAL A C 1
ATOM 1905 O O . VAL A 1 249 ? -1.483 16 23.906 1 96.75 249 VAL A O 1
ATOM 1908 N N . ALA A 1 250 ? -2.547 14.398 24.969 1 96 250 ALA A N 1
ATOM 1909 C CA . ALA A 1 250 ? -3.314 15.328 25.797 1 96 250 ALA A CA 1
ATOM 1910 C C . ALA A 1 250 ? -2.574 15.656 27.094 1 96 250 ALA A C 1
ATOM 1912 O O . ALA A 1 250 ? -2.883 16.641 27.75 1 96 250 ALA A O 1
ATOM 1913 N N . SER A 1 251 ? -1.694 14.789 27.469 1 94.62 251 SER A N 1
ATOM 1914 C CA . SER A 1 251 ? -0.944 14.992 28.703 1 94.62 251 SER A CA 1
ATOM 1915 C C . SER A 1 251 ? 0.333 14.164 28.719 1 94.62 251 SER A C 1
ATOM 1917 O O . SER A 1 251 ? 0.453 13.188 27.969 1 94.62 251 SER A O 1
ATOM 1919 N N . GLY A 1 252 ? 1.28 14.625 29.562 1 91.19 252 GLY A N 1
ATOM 1920 C CA . GLY A 1 252 ? 2.539 13.906 29.688 1 91.19 252 GLY A CA 1
ATOM 1921 C C . GLY A 1 252 ? 3.557 14.297 28.641 1 91.19 252 GLY A C 1
ATOM 1922 O O . GLY A 1 252 ? 3.332 15.227 27.875 1 91.19 252 GLY A O 1
ATOM 1923 N N . THR A 1 253 ? 4.703 13.641 28.656 1 93.69 253 THR A N 1
ATOM 1924 C CA . THR A 1 253 ? 5.762 13.906 27.688 1 93.69 253 THR A CA 1
ATOM 1925 C C . THR A 1 253 ? 5.762 12.852 26.578 1 93.69 253 THR A C 1
ATOM 1927 O O . THR A 1 253 ? 5.242 11.75 26.766 1 93.69 253 THR A O 1
ATOM 1930 N N . VAL A 1 254 ? 6.324 13.227 25.5 1 95.38 254 VAL A N 1
ATOM 1931 C CA . VAL A 1 254 ? 6.402 12.297 24.375 1 95.38 254 VAL A CA 1
ATOM 1932 C C . VAL A 1 254 ? 7.309 11.125 24.734 1 95.38 254 VAL A C 1
ATOM 1934 O O . VAL A 1 254 ? 7.074 9.992 24.312 1 95.38 254 VAL A O 1
ATOM 1937 N N . GLU A 1 255 ? 8.344 11.391 25.547 1 96.5 255 GLU A N 1
ATOM 1938 C CA . GLU A 1 255 ? 9.273 10.344 25.969 1 96.5 255 GLU A CA 1
ATOM 1939 C C . GLU A 1 255 ? 8.555 9.273 26.797 1 96.5 255 GLU A C 1
ATOM 1941 O O . GLU A 1 255 ? 8.805 8.078 26.625 1 96.5 255 GLU A O 1
ATOM 1946 N N . GLU A 1 256 ? 7.691 9.719 27.625 1 96.44 256 GLU A N 1
ATOM 1947 C CA . GLU A 1 256 ? 6.922 8.773 28.422 1 96.44 256 GLU A CA 1
ATOM 1948 C C . GLU A 1 256 ? 6.035 7.895 27.562 1 96.44 256 GLU A C 1
ATOM 1950 O O . GLU A 1 256 ? 5.938 6.688 27.781 1 96.44 256 GLU A O 1
ATOM 1955 N N . LEU A 1 257 ? 5.379 8.5 26.656 1 97.12 257 LEU A N 1
ATOM 1956 C CA . LEU A 1 257 ? 4.5 7.75 25.766 1 97.12 257 LEU A CA 1
ATOM 1957 C C . LEU A 1 257 ? 5.305 6.797 24.891 1 97.12 257 LEU A C 1
ATOM 1959 O O . LEU A 1 257 ? 4.887 5.656 24.656 1 97.12 257 LEU A O 1
ATOM 1963 N N . GLN A 1 258 ? 6.48 7.234 24.391 1 98.06 258 GLN A N 1
ATOM 1964 C CA . GLN A 1 258 ? 7.367 6.383 23.609 1 98.06 258 GLN A CA 1
ATOM 1965 C C . GLN A 1 258 ? 7.766 5.137 24.391 1 98.06 258 GLN A C 1
ATOM 1967 O O . GLN A 1 258 ? 7.777 4.031 23.844 1 98.06 258 GLN A O 1
ATOM 1972 N N . LYS A 1 259 ? 8.102 5.324 25.609 1 97.88 259 LYS A N 1
ATOM 1973 C CA . LYS A 1 259 ? 8.492 4.203 26.469 1 97.88 259 LYS A CA 1
ATOM 1974 C C . LYS A 1 259 ? 7.336 3.217 26.641 1 97.88 259 LYS A C 1
ATOM 1976 O O . LYS A 1 259 ? 7.535 2.002 26.578 1 97.88 259 LYS A O 1
ATOM 1981 N N . LYS A 1 260 ? 6.148 3.725 26.844 1 97.75 260 LYS A N 1
ATOM 1982 C CA . LYS A 1 260 ? 4.973 2.867 26.984 1 97.75 260 LYS A CA 1
ATOM 1983 C C . LYS A 1 260 ? 4.73 2.053 25.719 1 97.75 260 LYS A C 1
ATOM 1985 O O . LYS A 1 260 ? 4.395 0.87 25.781 1 97.75 260 LYS A O 1
ATOM 1990 N N . ILE A 1 261 ? 4.859 2.695 24.594 1 98.44 261 ILE A N 1
ATOM 1991 C CA . ILE A 1 261 ? 4.672 2.029 23.312 1 98.44 261 ILE A CA 1
ATOM 1992 C C . ILE A 1 261 ? 5.691 0.904 23.156 1 98.44 261 ILE A C 1
ATOM 1994 O O . ILE A 1 261 ? 5.332 -0.228 22.828 1 98.44 261 ILE A O 1
ATOM 1998 N N . GLN A 1 262 ? 6.938 1.246 23.438 1 98.25 262 GLN A N 1
ATOM 1999 C CA . GLN A 1 262 ? 8.023 0.272 23.328 1 98.25 262 GLN A CA 1
ATOM 2000 C C . GLN A 1 262 ? 7.77 -0.925 24.25 1 98.25 262 GLN A C 1
ATOM 2002 O O . GLN A 1 262 ? 7.922 -2.074 23.828 1 98.25 262 GLN A O 1
ATOM 2007 N N . ASP A 1 263 ? 7.43 -0.656 25.438 1 98.25 263 ASP A N 1
ATOM 2008 C CA . ASP A 1 263 ? 7.172 -1.72 26.406 1 98.25 263 ASP A CA 1
ATOM 2009 C C . ASP A 1 263 ? 6.012 -2.604 25.953 1 98.25 263 ASP A C 1
ATOM 2011 O O . ASP A 1 263 ? 6.066 -3.828 26.094 1 98.25 263 ASP A O 1
ATOM 2015 N N . THR A 1 264 ? 4.984 -1.995 25.469 1 98.44 264 THR A N 1
ATOM 2016 C CA . THR A 1 264 ? 3.812 -2.723 25 1 98.44 264 THR A CA 1
ATOM 2017 C C . THR A 1 264 ? 4.176 -3.641 23.844 1 98.44 264 THR A C 1
ATOM 2019 O O . THR A 1 264 ? 3.801 -4.812 23.828 1 98.44 264 THR A O 1
ATOM 2022 N N . LEU A 1 265 ? 4.941 -3.145 22.891 1 98.56 265 LEU A N 1
ATOM 2023 C CA . LEU A 1 265 ? 5.355 -3.936 21.734 1 98.56 265 LEU A CA 1
ATOM 2024 C C . LEU A 1 265 ? 6.301 -5.055 22.141 1 98.56 265 LEU A C 1
ATOM 2026 O O . LEU A 1 265 ? 6.219 -6.172 21.625 1 98.56 265 LEU A O 1
ATOM 2030 N N . HIS A 1 266 ? 7.148 -4.785 23.109 1 97.88 266 HIS A N 1
ATOM 2031 C CA . HIS A 1 266 ? 8.086 -5.785 23.609 1 97.88 266 HIS A CA 1
ATOM 2032 C C . HIS A 1 266 ? 7.355 -6.945 24.266 1 97.88 266 HIS A C 1
ATOM 2034 O O . HIS A 1 266 ? 7.812 -8.086 24.219 1 97.88 266 HIS A O 1
ATOM 2040 N N . SER A 1 267 ? 6.305 -6.66 24.812 1 97.81 267 SER A N 1
ATOM 2041 C CA . SER A 1 267 ? 5.551 -7.676 25.531 1 97.81 267 SER A CA 1
ATOM 2042 C C . SER A 1 267 ? 5 -8.734 24.594 1 97.81 267 SER A C 1
ATOM 2044 O O . SER A 1 267 ? 4.594 -9.812 25.031 1 97.81 267 SER A O 1
ATOM 2046 N N . THR A 1 268 ? 4.922 -8.508 23.312 1 97.62 268 THR A N 1
ATOM 2047 C CA . THR A 1 268 ? 4.418 -9.469 22.328 1 97.62 268 THR A CA 1
ATOM 2048 C C . THR A 1 268 ? 5.434 -10.586 22.094 1 97.62 268 THR A C 1
ATOM 2050 O O . THR A 1 268 ? 5.086 -11.641 21.562 1 97.62 268 THR A O 1
ATOM 2053 N N . GLY A 1 269 ? 6.707 -10.297 22.359 1 97.88 269 GLY A N 1
ATOM 2054 C CA . GLY A 1 269 ? 7.781 -11.242 22.094 1 97.88 269 GLY A CA 1
ATOM 2055 C C . GLY A 1 269 ? 8.414 -11.07 20.734 1 97.88 269 GLY A C 1
ATOM 2056 O O . GLY A 1 269 ? 9.375 -11.766 20.391 1 97.88 269 GLY A O 1
ATOM 2057 N N . TYR A 1 270 ? 7.914 -10.148 19.922 1 97.94 270 TYR A N 1
ATOM 2058 C CA . TYR A 1 270 ? 8.469 -9.883 18.594 1 97.94 270 TYR A CA 1
ATOM 2059 C C . TYR A 1 270 ? 9.328 -8.625 18.609 1 97.94 270 TYR A C 1
ATOM 2061 O O . TYR A 1 270 ? 9.234 -7.809 19.531 1 97.94 270 TYR A O 1
ATOM 2069 N N . GLU A 1 271 ? 10.156 -8.523 17.625 1 97.38 271 GLU A N 1
ATOM 2070 C CA . GLU A 1 271 ? 10.992 -7.336 17.453 1 97.38 271 GLU A CA 1
ATOM 2071 C C . GLU A 1 271 ? 10.398 -6.402 16.391 1 97.38 271 GLU A C 1
ATOM 2073 O O . GLU A 1 271 ? 9.945 -6.852 15.344 1 97.38 271 GLU A O 1
ATOM 2078 N N . PHE A 1 272 ? 10.414 -5.125 16.734 1 98.56 272 PHE A N 1
ATOM 2079 C CA . PHE A 1 272 ? 9.922 -4.098 15.82 1 98.56 272 PHE A CA 1
ATOM 2080 C C . PHE A 1 272 ? 10.953 -2.986 15.641 1 98.56 272 PHE A C 1
ATOM 2082 O O . PHE A 1 272 ? 11.719 -2.697 16.562 1 98.56 272 PHE A O 1
ATOM 2089 N N . GLU A 1 273 ? 11.078 -2.484 14.492 1 98.62 273 GLU A N 1
ATOM 2090 C CA . GLU A 1 273 ? 11.781 -1.223 14.266 1 98.62 273 GLU A CA 1
ATOM 2091 C C . GLU A 1 273 ? 10.828 -0.034 14.398 1 98.62 273 GLU A C 1
ATOM 2093 O O . GLU A 1 273 ? 9.805 0.034 13.719 1 98.62 273 GLU A O 1
ATOM 2098 N N . LEU A 1 274 ? 11.125 0.871 15.305 1 98.5 274 LEU A N 1
ATOM 2099 C CA . LEU A 1 274 ? 10.305 2.053 15.555 1 98.5 274 LEU A CA 1
ATOM 2100 C C . LEU A 1 274 ? 10.992 3.311 15.039 1 98.5 274 LEU A C 1
ATOM 2102 O O . LEU A 1 274 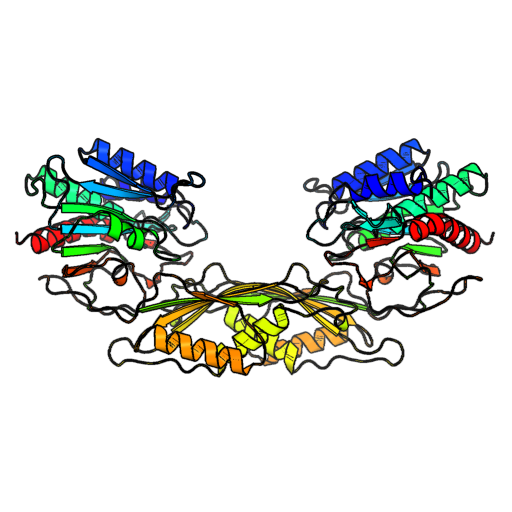? 12.164 3.553 15.344 1 98.5 274 LEU A O 1
ATOM 2106 N N . ALA A 1 275 ? 10.344 4.027 14.195 1 98.12 275 ALA A N 1
ATOM 2107 C CA . ALA A 1 275 ? 10.836 5.32 13.719 1 98.12 275 ALA A CA 1
ATOM 2108 C C . ALA A 1 275 ? 9.859 6.438 14.07 1 98.12 275 ALA A C 1
ATOM 2110 O O . ALA A 1 275 ? 8.734 6.469 13.562 1 98.12 275 ALA A O 1
ATOM 2111 N N . TYR A 1 276 ? 10.281 7.348 14.914 1 97.12 276 TYR A N 1
ATOM 2112 C CA . TYR A 1 276 ? 9.453 8.477 15.328 1 97.12 276 TYR A CA 1
ATOM 2113 C C . TYR A 1 276 ? 9.719 9.695 14.461 1 97.12 276 TYR A C 1
ATOM 2115 O O . TYR A 1 276 ? 10.844 9.906 14 1 97.12 276 TYR A O 1
ATOM 2123 N N . LYS A 1 277 ? 8.672 10.398 14.258 1 93.94 277 LYS A N 1
ATOM 2124 C CA . LYS A 1 277 ? 8.852 11.641 13.508 1 93.94 277 LYS A CA 1
ATOM 2125 C C . LYS A 1 277 ? 9.43 12.742 14.398 1 93.94 277 LYS A C 1
ATOM 2127 O O . LYS A 1 277 ? 9.234 12.727 15.617 1 93.94 277 LYS A O 1
ATOM 2132 N N . GLY A 1 278 ? 10.102 13.672 13.758 1 90.88 278 GLY A N 1
ATOM 2133 C CA . GLY A 1 278 ? 10.867 14.68 14.477 1 90.88 278 GLY A CA 1
ATOM 2134 C C . GLY A 1 278 ? 10 15.742 15.117 1 90.88 278 GLY A C 1
ATOM 2135 O O . GLY A 1 278 ? 10.461 16.469 16 1 90.88 278 GLY A O 1
ATOM 2136 N N . ASN A 1 279 ? 8.773 15.852 14.719 1 91.94 279 ASN A N 1
ATOM 2137 C CA . ASN A 1 279 ? 7.922 16.938 15.203 1 91.94 279 ASN A CA 1
ATOM 2138 C C . ASN A 1 279 ? 7.164 16.531 16.469 1 91.94 279 ASN A C 1
ATOM 2140 O O . ASN A 1 279 ? 6.156 17.141 16.812 1 91.94 279 ASN A O 1
ATOM 2144 N N . ALA A 1 280 ? 7.637 15.477 17.109 1 95.88 280 ALA A N 1
ATOM 2145 C CA . ALA A 1 280 ? 7 15.031 18.344 1 95.88 280 ALA A CA 1
ATOM 2146 C C . ALA A 1 280 ? 6.969 16.141 19.391 1 95.88 280 ALA A C 1
ATOM 2148 O O . ALA A 1 280 ? 7.969 16.844 19.594 1 95.88 280 ALA A O 1
ATOM 2149 N N . ALA A 1 281 ? 5.84 16.344 20.016 1 95.31 281 ALA A N 1
ATOM 2150 C CA . ALA A 1 281 ? 5.676 17.391 21.031 1 95.31 281 ALA A CA 1
ATOM 2151 C C . ALA A 1 281 ? 4.531 17.047 21.984 1 95.31 281 ALA A C 1
ATOM 2153 O O . ALA A 1 281 ? 3.566 16.391 21.594 1 95.31 281 ALA A O 1
ATOM 2154 N N . GLY A 1 282 ? 4.703 17.484 23.219 1 95 282 GLY A N 1
ATOM 2155 C CA . GLY A 1 282 ? 3.592 17.438 24.156 1 95 282 GLY A CA 1
ATOM 2156 C C . GLY A 1 282 ? 2.551 18.5 23.906 1 95 282 GLY A C 1
ATOM 2157 O O . GLY A 1 282 ? 2.596 19.203 22.891 1 95 282 GLY A O 1
ATOM 2158 N N . PRO A 1 283 ? 1.568 18.641 24.828 1 95.69 283 PRO A N 1
ATOM 2159 C CA . PRO A 1 283 ? 0.53 19.656 24.688 1 95.69 283 PRO A CA 1
ATOM 2160 C C . PRO A 1 283 ? 1.104 21.078 24.562 1 95.69 283 PRO A C 1
ATOM 2162 O O . PRO A 1 283 ? 2.174 21.359 25.109 1 95.69 283 PRO A O 1
ATOM 2165 N N . VAL A 1 284 ? 0.412 21.906 23.859 1 95.69 284 VAL A N 1
ATOM 2166 C CA . VAL A 1 284 ? 0.901 23.234 23.547 1 95.69 284 VAL A CA 1
ATOM 2167 C C . VAL A 1 284 ? -0.044 24.281 24.125 1 95.69 284 VAL A C 1
ATOM 2169 O O . VAL A 1 284 ? -1.267 24.156 24.031 1 95.69 284 VAL A O 1
ATOM 2172 N N . THR A 1 285 ? 0.515 25.297 24.75 1 94.62 285 THR A N 1
ATOM 2173 C CA . THR A 1 285 ? -0.241 26.453 25.172 1 94.62 285 THR A CA 1
ATOM 2174 C C . THR A 1 285 ? -0.096 27.594 24.172 1 94.62 285 THR A C 1
ATOM 2176 O O . THR A 1 285 ? 0.966 27.781 23.578 1 94.62 285 THR A O 1
ATOM 2179 N N . LEU A 1 286 ? -1.156 28.312 24.016 1 97.19 286 LEU A N 1
ATOM 2180 C CA . LEU A 1 286 ? -1.182 29.422 23.062 1 97.19 286 LEU A CA 1
ATOM 2181 C C . LEU A 1 286 ? -1.625 30.719 23.734 1 97.19 286 LEU A C 1
ATOM 2183 O O . LEU A 1 286 ? -2.252 30.688 24.797 1 97.19 286 LEU A O 1
ATOM 2187 N N . ASP A 1 287 ? -1.214 31.828 23.156 1 98 287 ASP A N 1
ATOM 2188 C CA . ASP A 1 287 ? -1.693 33.125 23.578 1 98 287 ASP A CA 1
ATOM 2189 C C . ASP A 1 287 ? -3.039 33.469 22.922 1 98 287 ASP A C 1
ATOM 2191 O O . ASP A 1 287 ? -3.27 33.125 21.766 1 98 287 ASP A O 1
ATOM 2195 N N . CYS A 1 288 ? -3.908 34.031 23.703 1 96.62 288 CYS A N 1
ATOM 2196 C CA . CYS A 1 288 ? -5.246 34.312 23.188 1 96.62 288 CYS A CA 1
ATOM 2197 C C . CYS A 1 288 ? -5.754 35.656 23.719 1 96.62 288 CYS A C 1
ATOM 2199 O O . CYS A 1 288 ? -6.961 35.844 23.875 1 96.62 288 CYS A O 1
ATOM 2201 N N . ASP A 1 289 ? -4.867 36.562 23.953 1 94.44 289 ASP A N 1
ATOM 2202 C CA . ASP A 1 289 ? -5.184 37.844 24.594 1 94.44 289 ASP A CA 1
ATOM 2203 C C . ASP A 1 289 ? -5.414 38.938 23.547 1 94.44 289 ASP A C 1
ATOM 2205 O O . ASP A 1 289 ? -4.809 40 23.625 1 94.44 289 ASP A O 1
ATOM 2209 N N . VAL A 1 290 ? -6.117 38.688 22.547 1 96.31 290 VAL A N 1
ATOM 2210 C CA . VAL A 1 290 ? -6.449 39.688 21.531 1 96.31 290 VAL A CA 1
ATOM 2211 C C . VAL A 1 290 ? -7.914 40.094 21.656 1 96.31 290 VAL A C 1
ATOM 2213 O O . VAL A 1 290 ? -8.812 39.25 21.469 1 96.31 290 VAL A O 1
ATOM 2216 N N . PRO A 1 291 ? -8.164 41.375 21.906 1 95.94 291 PRO A N 1
ATOM 2217 C CA . PRO A 1 291 ? -9.555 41.812 22.047 1 95.94 291 PRO A CA 1
ATOM 2218 C C . PRO A 1 291 ? -10.398 41.531 20.812 1 95.94 291 PRO A C 1
ATOM 2220 O O . PRO A 1 291 ? -9.922 41.688 19.688 1 95.94 291 PRO A O 1
ATOM 2223 N N . GLY A 1 292 ? -11.602 41.062 21.062 1 95.56 292 GLY A N 1
ATOM 2224 C CA . GLY A 1 292 ? -12.555 40.938 19.969 1 95.56 292 GLY A CA 1
ATOM 2225 C C . GLY A 1 292 ? -12.594 39.531 19.406 1 95.56 292 GLY A C 1
ATOM 2226 O O . GLY A 1 292 ? -13.414 39.219 18.547 1 95.56 292 GLY A O 1
ATOM 2227 N N . PHE A 1 293 ? -11.727 38.625 19.875 1 97.44 293 PHE A N 1
ATOM 2228 C CA . PHE A 1 293 ? -11.719 37.25 19.406 1 97.44 293 PHE A CA 1
ATOM 2229 C C . PHE A 1 293 ? -12.164 36.281 20.516 1 97.44 293 PHE A C 1
ATOM 2231 O O . PHE A 1 293 ? -11.711 36.406 21.656 1 97.44 293 PHE A O 1
ATOM 2238 N N . GLU A 1 294 ? -13.055 35.406 20.156 1 97.5 294 GLU A N 1
ATOM 2239 C CA . GLU A 1 294 ? -13.414 34.312 21.078 1 97.5 294 GLU A CA 1
ATOM 2240 C C . GLU A 1 294 ? -12.297 33.281 21.172 1 97.5 294 GLU A C 1
ATOM 2242 O O . GLU A 1 294 ? -11.422 33.219 20.297 1 97.5 294 GLU A O 1
ATOM 2247 N N . THR A 1 295 ? -12.344 32.531 22.281 1 96.56 295 THR A N 1
ATOM 2248 C CA . THR A 1 295 ? -11.305 31.531 22.484 1 96.56 295 THR A CA 1
ATOM 2249 C C . THR A 1 295 ? -11.891 30.125 22.406 1 96.56 295 THR A C 1
ATOM 2251 O O . THR A 1 295 ? -13.109 29.953 22.359 1 96.56 295 THR A O 1
ATOM 2254 N N . MET A 1 296 ? -11.055 29.109 22.344 1 95.5 296 MET A N 1
ATOM 2255 C CA . MET A 1 296 ? -11.422 27.703 22.312 1 95.5 296 MET A CA 1
ATOM 2256 C C . MET A 1 296 ? -10.219 26.828 22.625 1 95.5 296 MET A C 1
ATOM 2258 O O . MET A 1 296 ? -9.148 27.328 22.969 1 95.5 296 MET A O 1
ATOM 2262 N N . VAL A 1 297 ? -10.453 25.547 22.672 1 93.62 297 VAL A N 1
ATOM 2263 C CA . VAL A 1 297 ? -9.391 24.547 22.656 1 93.62 297 VAL A CA 1
ATOM 2264 C C . VAL A 1 297 ? -9.555 23.641 21.438 1 93.62 297 VAL A C 1
ATOM 2266 O O . VAL A 1 297 ? -10.672 23.391 20.984 1 93.62 297 VAL A O 1
ATOM 2269 N N . VAL A 1 298 ? -8.461 23.266 20.875 1 94.88 298 VAL A N 1
ATOM 2270 C CA . VAL A 1 298 ? -8.562 22.375 19.719 1 94.88 298 VAL A CA 1
ATOM 2271 C C . VAL A 1 298 ? -7.805 21.078 20 1 94.88 298 VAL A C 1
ATOM 2273 O O . VAL A 1 298 ? -6.898 21.047 20.844 1 94.88 298 VAL A O 1
ATOM 2276 N N . SER A 1 299 ? -8.156 19.984 19.281 1 94.81 299 SER A N 1
ATOM 2277 C CA . SER A 1 299 ? -7.633 18.656 19.578 1 94.81 299 SER A CA 1
ATOM 2278 C C . SER A 1 299 ? -6.594 18.234 18.562 1 94.81 299 SER A C 1
ATOM 2280 O O . SER A 1 299 ? -5.945 17.188 18.719 1 94.81 299 SER A O 1
ATOM 2282 N N . TYR A 1 300 ? -6.422 19.016 17.5 1 94.94 300 TYR A N 1
ATOM 2283 C CA . TYR A 1 300 ? -5.438 18.672 16.484 1 94.94 300 TYR A CA 1
ATOM 2284 C C . TYR A 1 300 ? -4.086 19.297 16.797 1 94.94 300 TYR A C 1
ATOM 2286 O O . TYR A 1 300 ? -3.967 20.094 17.734 1 94.94 300 TYR A O 1
ATOM 2294 N N . GLY A 1 301 ? -3.064 18.812 16.094 1 93.56 301 GLY A N 1
ATOM 2295 C CA . GLY A 1 301 ? -1.732 19.375 16.203 1 93.56 301 GLY A CA 1
ATOM 2296 C C . GLY A 1 301 ? -1.435 20.406 15.141 1 93.56 301 GLY A C 1
ATOM 2297 O O . GLY A 1 301 ? -2.15 20.5 14.141 1 93.56 301 GLY A O 1
ATOM 2298 N N . THR A 1 302 ? -0.425 21.203 15.391 1 96.62 302 THR A N 1
ATOM 2299 C CA . THR A 1 302 ? 0.003 22.25 14.461 1 96.62 302 THR A CA 1
ATOM 2300 C C . THR A 1 302 ? 1.526 22.328 14.414 1 96.62 302 THR A C 1
ATOM 2302 O O . THR A 1 302 ? 2.219 21.562 15.086 1 96.62 302 THR A O 1
ATOM 2305 N N . ASP A 1 303 ? 2.002 23.25 13.648 1 97.69 303 ASP A N 1
ATOM 2306 C CA . ASP A 1 303 ? 3.436 23.5 13.531 1 97.69 303 ASP A CA 1
ATOM 2307 C C . ASP A 1 303 ? 3.943 24.344 14.695 1 97.69 303 ASP A C 1
ATOM 2309 O O . ASP A 1 303 ? 5.145 24.594 14.82 1 97.69 303 ASP A O 1
ATOM 2313 N N . VAL A 1 304 ? 3.104 24.797 15.609 1 98.06 304 VAL A N 1
ATOM 2314 C CA . VAL A 1 304 ? 3.443 25.75 16.656 1 98.06 304 VAL A CA 1
ATOM 2315 C C . VAL A 1 304 ? 4.633 25.219 17.469 1 98.06 304 VAL A C 1
ATOM 2317 O O . VAL A 1 304 ? 5.629 25.938 17.641 1 98.06 304 VAL A O 1
ATOM 2320 N N . PRO A 1 305 ? 4.586 24.016 17.922 1 96.56 305 PRO A N 1
ATOM 2321 C CA . PRO A 1 305 ? 5.695 23.562 18.75 1 96.56 305 PRO A CA 1
ATOM 2322 C C . PRO A 1 305 ? 6.996 23.406 17.969 1 96.56 305 PRO A C 1
ATOM 2324 O O . PRO A 1 305 ? 8.07 23.266 18.562 1 96.56 305 PRO A O 1
ATOM 2327 N N . GLY A 1 306 ? 6.945 23.391 16.688 1 97.12 306 GLY A N 1
ATOM 2328 C CA . GLY A 1 306 ? 8.125 23.188 15.859 1 97.12 306 GLY A CA 1
ATOM 2329 C C . GLY A 1 306 ? 9.016 24.422 15.781 1 97.12 306 GLY A C 1
ATOM 2330 O O . GLY A 1 306 ? 10.203 24.312 15.453 1 97.12 306 GLY A O 1
ATOM 2331 N N . LEU A 1 307 ? 8.422 25.562 15.961 1 97.94 307 LEU A N 1
ATOM 2332 C CA . LEU A 1 307 ? 9.195 26.797 15.922 1 97.94 307 LEU A CA 1
ATOM 2333 C C . LEU A 1 307 ? 9.719 27.156 17.312 1 97.94 307 LEU A C 1
ATOM 2335 O O . LEU A 1 307 ? 8.93 27.438 18.219 1 97.94 307 LEU A O 1
ATOM 2339 N N . LYS A 1 308 ? 10.984 27.188 17.422 1 96.19 308 LYS A N 1
ATOM 2340 C CA . LYS A 1 308 ? 11.609 27.469 18.703 1 96.19 308 LYS A CA 1
ATOM 2341 C C . LYS A 1 308 ? 11.695 28.969 18.953 1 96.19 308 LYS A C 1
ATOM 2343 O O . LYS A 1 308 ? 11.648 29.766 18.016 1 96.19 308 LYS A O 1
ATOM 2348 N N . GLY A 1 309 ? 11.773 29.328 20.281 1 95.31 309 GLY A N 1
ATOM 2349 C CA . GLY A 1 309 ? 11.914 30.719 20.672 1 95.31 309 GLY A CA 1
ATOM 2350 C C . GLY A 1 309 ? 10.938 31.141 21.75 1 95.31 309 GLY A C 1
ATOM 2351 O O . GLY A 1 309 ? 10.125 30.344 22.219 1 95.31 309 GLY A O 1
ATOM 2352 N N . ASN A 1 310 ? 11.016 32.375 22.156 1 95.44 310 ASN A N 1
ATOM 2353 C CA . ASN A 1 310 ? 10.195 32.938 23.234 1 95.44 310 ASN A CA 1
ATOM 2354 C C . ASN A 1 310 ? 9.102 33.844 22.688 1 95.44 310 ASN A C 1
ATOM 2356 O O . ASN A 1 310 ? 8.555 34.656 23.422 1 95.44 310 ASN A O 1
ATOM 2360 N N . HIS A 1 311 ? 8.766 33.688 21.484 1 97.69 311 HIS A N 1
ATOM 2361 C CA . HIS A 1 311 ? 7.762 34.531 20.859 1 97.69 311 HIS A CA 1
ATOM 2362 C C . HIS A 1 311 ? 6.367 34.25 21.406 1 97.69 311 HIS A C 1
ATOM 2364 O O . HIS A 1 311 ? 6.105 33.125 21.875 1 97.69 311 HIS A O 1
ATOM 2370 N N . LYS A 1 312 ? 5.469 35.25 21.344 1 98.06 312 LYS A N 1
ATOM 2371 C CA . LYS A 1 312 ? 4.039 34.969 21.5 1 98.06 312 LYS A CA 1
ATOM 2372 C C . LYS A 1 312 ? 3.523 34.094 20.375 1 98.06 312 LYS A C 1
ATOM 2374 O O . LYS A 1 312 ? 3.947 34.219 19.234 1 98.06 312 LYS A O 1
ATOM 2379 N N . ARG A 1 313 ? 2.643 33.219 20.766 1 98.06 313 ARG A N 1
ATOM 2380 C CA . ARG A 1 313 ? 2.115 32.25 19.812 1 98.06 313 ARG A CA 1
ATOM 2381 C C . ARG A 1 313 ? 0.603 32.375 19.672 1 98.06 313 ARG A C 1
ATOM 2383 O O . ARG A 1 313 ? -0.15 31.906 20.531 1 98.06 313 ARG A O 1
ATOM 2390 N N . TYR A 1 314 ? 0.158 32.938 18.594 1 98.62 314 TYR A N 1
ATOM 2391 C CA . TYR A 1 314 ? -1.259 33 18.25 1 98.62 314 TYR A CA 1
ATOM 2392 C C . TYR A 1 314 ? -1.605 31.953 17.188 1 98.62 314 TYR A C 1
ATOM 2394 O O . TYR A 1 314 ? -0.787 31.656 16.312 1 98.62 314 TYR A O 1
ATOM 2402 N N . LEU A 1 315 ? -2.73 31.328 17.312 1 98.75 315 LEU A N 1
ATOM 2403 C CA . LEU A 1 315 ? -3.287 30.406 16.328 1 98.75 315 LEU A CA 1
ATOM 2404 C C . LEU A 1 315 ? -4.672 30.859 15.875 1 98.75 315 LEU A C 1
ATOM 2406 O O . LEU A 1 315 ? -5.551 31.094 16.703 1 98.75 315 LEU A O 1
ATOM 2410 N N . TRP A 1 316 ? -4.773 31.062 14.547 1 98.81 316 TRP A N 1
ATOM 2411 C CA . TRP A 1 316 ? -6.062 31.531 14.062 1 98.81 316 TRP A CA 1
ATOM 2412 C C . TRP A 1 316 ? -6.258 31.172 12.594 1 98.81 316 TRP A C 1
ATOM 2414 O O . TRP A 1 316 ? -5.297 31.156 11.82 1 98.81 316 TRP A O 1
ATOM 2424 N N . GLY A 1 317 ? -7.461 30.922 12.172 1 98.75 317 GLY A N 1
ATOM 2425 C CA . GLY A 1 317 ? -7.82 30.812 10.766 1 98.75 317 GLY A CA 1
ATOM 2426 C C . GLY A 1 317 ? -9.305 30.609 10.547 1 98.75 317 GLY A C 1
ATOM 2427 O O . GLY A 1 317 ? -10.039 30.25 11.469 1 98.75 317 GLY A O 1
ATOM 2428 N N . PRO A 1 318 ? -9.75 30.891 9.344 1 98.69 318 PRO A N 1
ATOM 2429 C CA . PRO A 1 318 ? -11.164 30.703 9.008 1 98.69 318 PRO A CA 1
ATOM 2430 C C . PRO A 1 318 ? -11.523 29.219 8.82 1 98.69 318 PRO A C 1
ATOM 2432 O O . PRO A 1 318 ? -10.641 28.391 8.594 1 98.69 318 PRO A O 1
ATOM 2435 N N . GLY A 1 319 ? -12.836 28.969 8.938 1 98.31 319 GLY A N 1
ATOM 2436 C CA . GLY A 1 319 ? -13.328 27.625 8.68 1 98.31 319 GLY A CA 1
ATOM 2437 C C . GLY A 1 319 ? -13.117 26.688 9.844 1 98.31 319 GLY A C 1
ATOM 2438 O O . GLY A 1 319 ? -12.633 27.094 10.898 1 98.31 319 GLY A O 1
ATOM 2439 N N . THR A 1 320 ? -13.531 25.438 9.648 1 97.88 320 THR A N 1
ATOM 2440 C CA . THR A 1 320 ? -13.469 24.438 10.711 1 97.88 320 THR A CA 1
ATOM 2441 C C . THR A 1 320 ? -12.586 23.266 10.305 1 97.88 320 THR A C 1
ATOM 2443 O O . THR A 1 320 ? -12.586 22.859 9.133 1 97.88 320 THR A O 1
ATOM 2446 N N . ILE A 1 321 ? -11.891 22.734 11.289 1 97.38 321 ILE A N 1
ATOM 2447 C CA . ILE A 1 321 ? -11.031 21.578 11.086 1 97.38 321 ILE A CA 1
ATOM 2448 C C . ILE A 1 321 ? -11.891 20.328 10.883 1 97.38 321 ILE A C 1
ATOM 2450 O O . ILE A 1 321 ? -11.398 19.297 10.398 1 97.38 321 ILE A O 1
ATOM 2454 N N . HIS A 1 322 ? -13.148 20.359 11.133 1 96.56 322 HIS A N 1
ATOM 2455 C CA . HIS A 1 322 ? -14.039 19.203 11.172 1 96.56 322 HIS A CA 1
ATOM 2456 C C . HIS A 1 322 ? -14.273 18.641 9.773 1 96.56 322 HIS A C 1
ATOM 2458 O O . HIS A 1 322 ? -14.648 17.484 9.617 1 96.56 322 HIS A O 1
ATOM 2464 N N . VAL A 1 323 ? -14.008 19.469 8.766 1 96.69 323 VAL A N 1
ATOM 2465 C CA . VAL A 1 323 ? -14.219 19 7.406 1 96.69 323 VAL A CA 1
ATOM 2466 C C . VAL A 1 323 ? -12.875 18.734 6.73 1 96.69 323 VAL A C 1
ATOM 2468 O O . VAL A 1 323 ? -12.82 18.234 5.609 1 96.69 323 VAL A O 1
ATOM 2471 N N . ALA A 1 324 ? -11.797 19.109 7.406 1 96 324 ALA A N 1
ATOM 2472 C CA . ALA A 1 324 ? -10.461 18.891 6.855 1 96 324 ALA A CA 1
ATOM 2473 C C . ALA A 1 324 ? -10.148 17.406 6.766 1 96 324 ALA A C 1
ATOM 2475 O O . ALA A 1 324 ? -10.711 16.594 7.512 1 96 324 ALA A O 1
ATOM 2476 N N . HIS A 1 325 ? -9.281 17.016 5.809 1 95.31 325 HIS A N 1
ATOM 2477 C CA . HIS A 1 325 ? -8.805 15.656 5.621 1 95.31 325 HIS A CA 1
ATOM 2478 C C . HIS A 1 325 ? -9.914 14.742 5.117 1 95.31 325 HIS A C 1
ATOM 2480 O O . HIS A 1 325 ? -9.852 13.523 5.289 1 95.31 325 HIS A O 1
ATOM 2486 N N . THR A 1 326 ? -11.016 15.32 4.625 1 95.56 326 THR A N 1
ATOM 2487 C CA . THR A 1 326 ? -12.125 14.562 4.066 1 95.56 326 THR A CA 1
ATOM 2488 C C . THR A 1 326 ? -12.461 15.039 2.656 1 95.56 326 THR A C 1
ATOM 2490 O O . THR A 1 326 ? -11.953 16.078 2.209 1 95.56 326 THR A O 1
ATOM 2493 N N . GLU A 1 327 ? -13.297 14.289 2.016 1 94.06 327 GLU A N 1
ATOM 2494 C CA . GLU A 1 327 ? -13.773 14.703 0.699 1 94.06 327 GLU A CA 1
ATOM 2495 C C . GLU A 1 327 ? -14.711 15.898 0.8 1 94.06 327 GLU A C 1
ATOM 2497 O O . GLU A 1 327 ? -14.961 16.578 -0.195 1 94.06 327 GLU A O 1
ATOM 2502 N N . ALA A 1 328 ? -15.156 16.172 1.982 1 95.69 328 ALA A N 1
ATOM 2503 C CA . ALA A 1 328 ? -16.109 17.266 2.203 1 95.69 328 ALA A CA 1
ATOM 2504 C C . ALA A 1 328 ? -15.398 18.562 2.576 1 95.69 328 ALA A C 1
ATOM 2506 O O . ALA A 1 328 ? -16.031 19.547 2.943 1 95.69 328 ALA A O 1
ATOM 2507 N N . GLU A 1 329 ? -14.133 18.547 2.498 1 97.94 329 GLU A N 1
ATOM 2508 C CA . GLU A 1 329 ? -13.391 19.75 2.859 1 97.94 329 GLU A CA 1
ATOM 2509 C C . GLU A 1 329 ? -13.922 20.984 2.121 1 97.94 329 GLU A C 1
ATOM 2511 O O . GLU A 1 329 ? -14.055 20.969 0.895 1 97.94 329 GLU A O 1
ATOM 2516 N N . SER A 1 330 ? -14.234 22.047 2.934 1 98.19 330 SER A N 1
ATOM 2517 C CA . SER A 1 330 ? -14.875 23.219 2.354 1 98.19 330 SER A CA 1
ATOM 2518 C C . SER A 1 330 ? -14.719 24.438 3.258 1 98.19 330 SER A C 1
ATOM 2520 O O . SER A 1 330 ? -14.344 24.312 4.426 1 98.19 330 SER A O 1
ATOM 2522 N N . LEU A 1 331 ? -14.977 25.578 2.709 1 98.31 331 LEU A N 1
ATOM 2523 C CA . LEU A 1 331 ? -14.898 26.875 3.359 1 98.31 331 LEU A CA 1
ATOM 2524 C C . LEU A 1 331 ? -15.969 27.828 2.811 1 98.31 331 LEU A C 1
ATOM 2526 O O . LEU A 1 331 ? -16.188 27.875 1.6 1 98.31 331 LEU A O 1
ATOM 2530 N N . LYS A 1 332 ? -16.641 28.562 3.672 1 98.19 332 LYS A N 1
ATOM 2531 C CA . LYS A 1 332 ? -17.562 29.594 3.182 1 98.19 332 LYS A CA 1
ATOM 2532 C C . LYS A 1 332 ? -16.781 30.75 2.574 1 98.19 332 LYS A C 1
ATOM 2534 O O . LYS A 1 332 ? -15.773 31.188 3.125 1 98.19 332 LYS A O 1
ATOM 2539 N N . VAL A 1 333 ? -17.312 31.266 1.513 1 98.19 333 VAL A N 1
ATOM 2540 C CA . VAL A 1 333 ? -16.688 32.406 0.844 1 98.19 333 VAL A CA 1
ATOM 2541 C C . VAL A 1 333 ? -16.609 33.594 1.805 1 98.19 333 VAL A C 1
ATOM 2543 O O . VAL A 1 333 ? -15.586 34.281 1.866 1 98.19 333 VAL A O 1
ATOM 2546 N N . SER A 1 334 ? -17.609 33.781 2.539 1 98 334 SER A N 1
ATOM 2547 C CA . SER A 1 334 ? -17.656 34.906 3.473 1 98 334 SER A CA 1
ATOM 2548 C C . SER A 1 334 ? -16.578 34.781 4.539 1 98 334 SER A C 1
ATOM 2550 O O . SER A 1 334 ? -15.992 35.781 4.961 1 98 334 SER A O 1
ATOM 2552 N N . GLU A 1 335 ? -16.312 33.594 4.988 1 98.38 335 GLU A N 1
ATOM 2553 C CA . GLU A 1 335 ? -15.273 33.375 5.988 1 98.38 335 GLU A CA 1
ATOM 2554 C C . GLU A 1 335 ? -13.891 33.688 5.43 1 98.38 335 GLU A C 1
ATOM 2556 O O . GLU A 1 335 ? -13.039 34.219 6.145 1 98.38 335 GLU A O 1
ATOM 2561 N N . LEU A 1 336 ? -13.672 33.375 4.195 1 98.56 336 LEU A N 1
ATOM 2562 C CA . LEU A 1 336 ? -12.414 33.688 3.541 1 98.56 336 LEU A CA 1
ATOM 2563 C C . LEU A 1 336 ? -12.219 35.219 3.438 1 98.56 336 LEU A C 1
ATOM 2565 O O . LEU A 1 336 ? -11.141 35.719 3.736 1 98.56 336 LEU A O 1
ATOM 2569 N N . VAL A 1 337 ? -13.234 35.875 3.035 1 98.25 337 VAL A N 1
ATOM 2570 C CA . VAL A 1 337 ? -13.172 37.312 2.875 1 98.25 337 VAL A CA 1
ATOM 2571 C C . VAL A 1 337 ? -12.953 37.969 4.234 1 98.25 337 VAL A C 1
ATOM 2573 O O . VAL A 1 337 ? -12.109 38.875 4.371 1 98.25 337 VAL A O 1
ATOM 2576 N N . ASP A 1 338 ? -13.648 37.531 5.219 1 98.06 338 ASP A N 1
ATOM 2577 C CA . ASP A 1 338 ? -13.547 38.094 6.566 1 98.06 338 ASP A CA 1
ATOM 2578 C C . ASP A 1 338 ? -12.172 37.812 7.172 1 98.06 338 ASP A C 1
ATOM 2580 O O . ASP A 1 338 ? -11.719 38.531 8.055 1 98.06 338 ASP A O 1
ATOM 2584 N N . ALA A 1 339 ? -11.562 36.781 6.75 1 98.75 339 ALA A N 1
ATOM 2585 C CA . ALA A 1 339 ? -10.266 36.406 7.285 1 98.75 339 ALA A CA 1
ATOM 2586 C C . ALA A 1 339 ? -9.219 37.469 7.039 1 98.75 339 ALA A C 1
ATOM 2588 O O . ALA A 1 339 ? -8.305 37.656 7.844 1 98.75 339 ALA A O 1
ATOM 2589 N N . VAL A 1 340 ? -9.344 38.188 5.945 1 98.75 340 VAL A N 1
ATOM 2590 C CA . VAL A 1 340 ? -8.406 39.25 5.641 1 98.75 340 VAL A CA 1
ATOM 2591 C C . VAL A 1 340 ? -8.43 40.312 6.758 1 98.75 340 VAL A C 1
ATOM 2593 O O . VAL A 1 340 ? -7.387 40.688 7.289 1 98.75 340 VAL A O 1
ATOM 2596 N N . ASP A 1 341 ? -9.641 40.688 7.113 1 98.38 341 ASP A N 1
ATOM 2597 C CA . ASP A 1 341 ? -9.797 41.688 8.172 1 98.38 341 ASP A CA 1
ATOM 2598 C C . ASP A 1 341 ? -9.273 41.156 9.5 1 98.38 341 ASP A C 1
ATOM 2600 O O . ASP A 1 341 ? -8.664 41.906 10.273 1 98.38 341 ASP A O 1
ATOM 2604 N N . ALA A 1 342 ? -9.539 39.938 9.773 1 98.69 342 ALA A N 1
ATOM 2605 C CA . ALA A 1 342 ? -9.078 39.344 11.023 1 98.69 342 ALA A CA 1
ATOM 2606 C C . ALA A 1 342 ? -7.559 39.344 11.102 1 98.69 342 ALA A C 1
ATOM 2608 O O . ALA A 1 342 ? -6.98 39.688 12.133 1 98.69 342 ALA A O 1
ATOM 2609 N N . TYR A 1 343 ? -6.887 38.938 10.023 1 98.88 343 TYR A N 1
ATOM 2610 C CA . TYR A 1 343 ? -5.43 38.906 10.023 1 98.88 343 TYR A CA 1
ATOM 2611 C C . TYR A 1 343 ? -4.848 40.312 10.117 1 98.88 343 TYR A C 1
ATOM 2613 O O . TYR A 1 343 ? -3.795 40.5 10.719 1 98.88 343 TYR A O 1
ATOM 2621 N N . ARG A 1 344 ? -5.535 41.312 9.508 1 98.69 344 ARG A N 1
ATOM 2622 C CA . ARG A 1 344 ? -5.113 42.688 9.703 1 98.69 344 ARG A CA 1
ATOM 2623 C C . ARG A 1 344 ? -5.133 43.062 11.18 1 98.69 344 ARG A C 1
ATOM 2625 O O . ARG A 1 344 ? -4.16 43.625 11.695 1 98.69 344 ARG A O 1
ATOM 2632 N N . LYS A 1 345 ? -6.219 42.75 11.828 1 98.44 345 LYS A N 1
ATOM 2633 C CA . LYS A 1 345 ? -6.387 43.062 13.242 1 98.44 345 LYS A CA 1
ATOM 2634 C C . LYS A 1 345 ? -5.332 42.375 14.102 1 98.44 345 LYS A C 1
ATOM 2636 O O . LYS A 1 345 ? -4.734 43 14.984 1 98.44 345 LYS A O 1
ATOM 2641 N N . LEU A 1 346 ? -5.141 41.094 13.883 1 98.69 346 LEU A N 1
ATOM 2642 C CA . LEU A 1 346 ? -4.168 40.312 14.641 1 98.69 346 LEU A CA 1
ATOM 2643 C C . LEU A 1 346 ? -2.76 40.875 14.453 1 98.69 346 LEU A C 1
ATOM 2645 O O . LEU A 1 346 ? -1.99 40.969 15.406 1 98.69 346 LEU A O 1
ATOM 2649 N N . THR A 1 347 ? -2.461 41.188 13.195 1 98.69 347 THR A N 1
ATOM 2650 C CA . THR A 1 347 ? -1.142 41.719 12.867 1 98.69 347 THR A CA 1
ATOM 2651 C C . THR A 1 347 ? -0.899 43.062 13.586 1 98.69 347 THR A C 1
ATOM 2653 O O . THR A 1 347 ? 0.143 43.25 14.211 1 98.69 347 THR A O 1
ATOM 2656 N N . LEU A 1 348 ? -1.853 43.938 13.5 1 98.5 348 LEU A N 1
ATOM 2657 C CA . LEU A 1 348 ? -1.725 45.219 14.141 1 98.5 348 LEU A CA 1
ATOM 2658 C C . LEU A 1 348 ? -1.629 45.094 15.648 1 98.5 348 LEU A C 1
ATOM 2660 O O . LEU A 1 348 ? -0.847 45.781 16.297 1 98.5 348 LEU A O 1
ATOM 2664 N N . HIS A 1 349 ? -2.408 44.25 16.188 1 98.38 349 HIS A N 1
ATOM 2665 C CA . HIS A 1 349 ? -2.326 43.969 17.625 1 98.38 349 HIS A CA 1
ATOM 2666 C C . HIS A 1 349 ? -0.93 43.5 18.016 1 98.38 349 HIS A C 1
ATOM 2668 O O . HIS A 1 349 ? -0.359 44 19 1 98.38 349 HIS A O 1
ATOM 2674 N N . ALA A 1 350 ? -0.414 42.531 17.25 1 98.31 350 ALA A N 1
ATOM 2675 C CA . ALA A 1 350 ? 0.896 41.969 17.547 1 98.31 350 ALA A CA 1
ATOM 2676 C C . ALA A 1 350 ? 1.997 43 17.438 1 98.31 350 ALA A C 1
ATOM 2678 O O . ALA A 1 350 ? 3.018 42.938 18.125 1 98.31 350 ALA A O 1
ATOM 2679 N N . LEU A 1 351 ? 1.759 43.969 16.578 1 98 351 LEU A N 1
ATOM 2680 C CA . LEU A 1 351 ? 2.727 45.031 16.375 1 98 351 LEU A CA 1
ATOM 2681 C C . LEU A 1 351 ? 2.551 46.156 17.406 1 98 351 LEU A C 1
ATOM 2683 O O . LEU A 1 351 ? 3.359 47.062 17.484 1 98 351 LEU A O 1
ATOM 2687 N N . GLY A 1 352 ? 1.498 46.031 18.25 1 96.31 352 GLY A N 1
ATOM 2688 C CA . GLY A 1 352 ? 1.2 47.062 19.234 1 96.31 352 GLY A CA 1
ATOM 2689 C C . GLY A 1 352 ? 0.592 48.312 18.609 1 96.31 352 GLY A C 1
ATOM 2690 O O . GLY A 1 352 ? 0.803 49.406 19.109 1 96.31 352 GLY A O 1
ATOM 2691 N N . LYS A 1 353 ? 0.063 48.125 17.609 1 92.31 353 LYS A N 1
ATOM 2692 C CA . LYS A 1 353 ? -0.565 49.219 16.906 1 92.31 353 LYS A CA 1
ATOM 2693 C C . LYS A 1 353 ? -2.082 49.188 17.078 1 92.31 353 LYS A C 1
ATOM 2695 O O . LYS A 1 353 ? -2.664 48.156 17.328 1 92.31 353 LYS A O 1
ATOM 2700 N N . MET B 1 1 ? 29.312 -28.188 -17.781 1 53.41 1 MET B N 1
ATOM 2701 C CA . MET B 1 1 ? 28.156 -28.438 -18.656 1 53.41 1 MET B CA 1
ATOM 2702 C C . MET B 1 1 ? 27.953 -27.281 -19.625 1 53.41 1 MET B C 1
ATOM 2704 O O . MET B 1 1 ? 28.172 -26.125 -19.281 1 53.41 1 MET B O 1
ATOM 2708 N N . SER B 1 2 ? 27.875 -27.562 -20.875 1 66.56 2 SER B N 1
ATOM 2709 C CA . SER B 1 2 ? 27.812 -26.531 -21.906 1 66.56 2 SER B CA 1
ATOM 2710 C C . SER B 1 2 ? 26.531 -25.688 -21.766 1 66.56 2 SER B C 1
ATOM 2712 O O . SER B 1 2 ? 25.438 -26.234 -21.641 1 66.56 2 SER B O 1
ATOM 2714 N N . LEU B 1 3 ? 26.656 -24.453 -21.484 1 77.62 3 LEU B N 1
ATOM 2715 C CA . LEU B 1 3 ? 25.562 -23.5 -21.344 1 77.62 3 LEU B CA 1
ATOM 2716 C C . LEU B 1 3 ? 24.938 -23.172 -22.703 1 77.62 3 LEU B C 1
ATOM 2718 O O . LEU B 1 3 ? 23.984 -22.406 -22.781 1 77.62 3 LEU B O 1
ATOM 2722 N N . ASN B 1 4 ? 25.406 -23.906 -23.641 1 84.56 4 ASN B N 1
ATOM 2723 C CA . ASN B 1 4 ? 24.922 -23.641 -24.984 1 84.56 4 ASN B CA 1
ATOM 2724 C C . ASN B 1 4 ? 23.812 -24.625 -25.375 1 84.56 4 ASN B C 1
ATOM 2726 O O . ASN B 1 4 ? 23.688 -24.984 -26.547 1 84.56 4 ASN B O 1
ATOM 2730 N N . LYS B 1 5 ? 23.062 -25.016 -24.484 1 94.5 5 LYS B N 1
ATOM 2731 C CA . LYS B 1 5 ? 21.906 -25.859 -24.766 1 94.5 5 LYS B CA 1
ATOM 2732 C C . LYS B 1 5 ? 20.672 -25.031 -25.078 1 94.5 5 LYS B C 1
ATOM 2734 O O . LYS B 1 5 ? 20.438 -24 -24.422 1 94.5 5 LYS B O 1
ATOM 2739 N N . PRO B 1 6 ? 19.859 -25.5 -26.062 1 97.12 6 PRO B N 1
ATOM 2740 C CA . PRO B 1 6 ? 18.672 -24.719 -26.469 1 97.12 6 PRO B CA 1
ATOM 2741 C C . PRO B 1 6 ? 17.75 -24.422 -25.297 1 97.12 6 PRO B C 1
ATOM 2743 O O . PRO B 1 6 ? 17.188 -23.328 -25.219 1 97.12 6 PRO B O 1
ATOM 2746 N N . VAL B 1 7 ? 17.625 -25.359 -24.375 1 98.5 7 VAL B N 1
ATOM 2747 C CA . VAL B 1 7 ? 16.688 -25.172 -23.266 1 98.5 7 VAL B CA 1
ATOM 2748 C C . VAL B 1 7 ? 17.188 -24.062 -22.344 1 98.5 7 VAL B C 1
ATOM 2750 O O . VAL B 1 7 ? 16.391 -23.297 -21.797 1 98.5 7 VAL B O 1
ATOM 2753 N N . ILE B 1 8 ? 18.453 -23.922 -22.172 1 98.25 8 ILE B N 1
ATOM 2754 C CA . ILE B 1 8 ? 19.031 -22.891 -21.328 1 98.25 8 ILE B CA 1
ATOM 2755 C C . ILE B 1 8 ? 18.844 -21.531 -21.969 1 98.25 8 ILE B C 1
ATOM 2757 O O . ILE B 1 8 ? 18.469 -20.562 -21.297 1 98.25 8 ILE B O 1
ATOM 2761 N N . THR B 1 9 ? 19.062 -21.469 -23.266 1 97.94 9 THR B N 1
ATOM 2762 C CA . THR B 1 9 ? 18.906 -20.219 -24 1 97.94 9 THR B CA 1
ATOM 2763 C C . THR B 1 9 ? 17.453 -19.75 -23.953 1 97.94 9 THR B C 1
ATOM 2765 O O . THR B 1 9 ? 17.188 -18.578 -23.672 1 97.94 9 THR B O 1
ATOM 2768 N N . LEU B 1 10 ? 16.562 -20.641 -24.219 1 98.62 10 LEU B N 1
ATOM 2769 C CA . LEU B 1 10 ? 15.156 -20.266 -24.219 1 98.62 10 LEU B CA 1
ATOM 2770 C C . LEU B 1 10 ? 14.711 -19.844 -22.828 1 98.62 10 LEU B C 1
ATOM 2772 O O . LEU B 1 10 ? 13.992 -18.844 -22.672 1 98.62 10 LEU B O 1
ATOM 2776 N N . HIS B 1 11 ? 15.148 -20.594 -21.859 1 98.69 11 HIS B N 1
ATOM 2777 C CA . HIS B 1 11 ? 14.82 -20.281 -20.469 1 98.69 11 HIS B CA 1
ATOM 2778 C C . HIS B 1 11 ? 15.312 -18.891 -20.078 1 98.69 11 HIS B C 1
ATOM 2780 O O . HIS B 1 11 ? 14.578 -18.125 -19.453 1 98.69 11 HIS B O 1
ATOM 2786 N N . ARG B 1 12 ? 16.484 -18.578 -20.422 1 98.25 12 ARG B N 1
ATOM 2787 C CA . ARG B 1 12 ? 17.062 -17.266 -20.156 1 98.25 12 ARG B CA 1
ATOM 2788 C C . ARG B 1 12 ? 16.266 -16.172 -20.844 1 98.25 12 ARG B C 1
ATOM 2790 O O . ARG B 1 12 ? 15.961 -15.141 -20.234 1 98.25 12 ARG B O 1
ATOM 2797 N N . ASP B 1 13 ? 15.914 -16.406 -22.062 1 98.38 13 ASP B N 1
ATOM 2798 C CA . ASP B 1 13 ? 15.18 -15.398 -22.844 1 98.38 13 ASP B CA 1
ATOM 2799 C C . ASP B 1 13 ? 13.836 -15.086 -22.188 1 98.38 13 ASP B C 1
ATOM 2801 O O . ASP B 1 13 ? 13.484 -13.914 -22.031 1 98.38 13 ASP B O 1
ATOM 2805 N N . ILE B 1 14 ? 13.086 -16.094 -21.734 1 98.56 14 ILE B N 1
ATOM 2806 C CA . ILE B 1 14 ? 11.742 -15.844 -21.234 1 98.56 14 ILE B CA 1
ATOM 2807 C C . ILE B 1 14 ? 11.812 -15.32 -19.797 1 98.56 14 ILE B C 1
ATOM 2809 O O . ILE B 1 14 ? 10.977 -14.516 -19.391 1 98.56 14 ILE B O 1
ATOM 2813 N N . CYS B 1 15 ? 12.82 -15.703 -19.062 1 98.56 15 CYS B N 1
ATOM 2814 C CA . CYS B 1 15 ? 12.938 -15.25 -17.672 1 98.56 15 CYS B CA 1
ATOM 2815 C C . CYS B 1 15 ? 13.477 -13.82 -17.625 1 98.56 15 CYS B C 1
ATOM 2817 O O . CYS B 1 15 ? 13.281 -13.117 -16.641 1 98.56 15 CYS B O 1
ATOM 2819 N N . SER B 1 16 ? 14.164 -13.391 -18.672 1 98.38 16 SER B N 1
ATOM 2820 C CA . SER B 1 16 ? 14.719 -12.047 -18.703 1 98.38 16 SER B CA 1
ATOM 2821 C C . SER B 1 16 ? 13.633 -11.008 -18.984 1 98.38 16 SER B C 1
ATOM 2823 O O . SER B 1 16 ? 13.859 -9.805 -18.828 1 98.38 16 SER B O 1
ATOM 2825 N N . ILE B 1 17 ? 12.492 -11.461 -19.391 1 98.19 17 ILE B N 1
ATOM 2826 C CA . ILE B 1 17 ? 11.336 -10.594 -19.594 1 98.19 17 ILE B CA 1
ATOM 2827 C C . ILE B 1 17 ? 10.469 -10.586 -18.344 1 98.19 17 ILE B C 1
ATOM 2829 O O . ILE B 1 17 ? 9.961 -11.625 -17.922 1 98.19 17 ILE B O 1
ATOM 2833 N N . GLU B 1 18 ? 10.336 -9.43 -17.734 1 97.06 18 GLU B N 1
ATOM 2834 C CA . GLU B 1 18 ? 9.461 -9.328 -16.578 1 97.06 18 GLU B CA 1
ATOM 2835 C C . GLU B 1 18 ? 8.023 -9.703 -16.938 1 97.06 18 GLU B C 1
ATOM 2837 O O . GLU B 1 18 ? 7.5 -9.258 -17.953 1 97.06 18 GLU B O 1
ATOM 2842 N N . SER B 1 19 ? 7.414 -10.531 -16.156 1 97.5 19 SER B N 1
ATOM 2843 C CA . SER B 1 19 ? 6.051 -10.961 -16.438 1 97.5 19 SER B CA 1
ATOM 2844 C C . SER B 1 19 ? 5.238 -11.117 -15.156 1 97.5 19 SER B C 1
ATOM 2846 O O . SER B 1 19 ? 4.539 -12.117 -14.984 1 97.5 19 SER B O 1
ATOM 2848 N N . ILE B 1 20 ? 5.395 -10.25 -14.25 1 96.44 20 ILE B N 1
ATOM 2849 C CA . ILE B 1 20 ? 4.562 -10.25 -13.055 1 96.44 20 ILE B CA 1
ATOM 2850 C C . ILE B 1 20 ? 3.086 -10.273 -13.453 1 96.44 20 ILE B C 1
ATOM 2852 O O . ILE B 1 20 ? 2.691 -9.633 -14.43 1 96.44 20 ILE B O 1
ATOM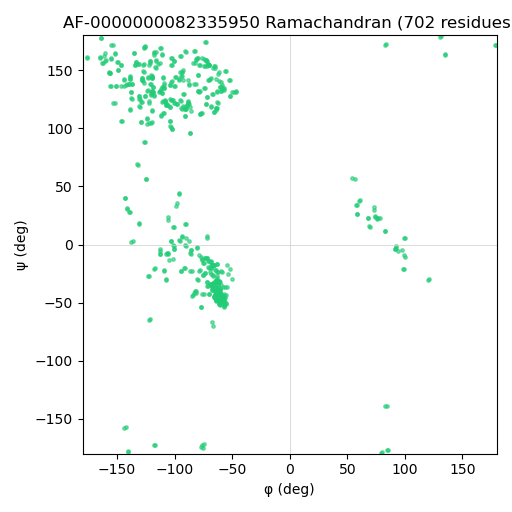 2856 N N . SER B 1 21 ? 2.287 -11.008 -12.711 1 95.25 21 SER B N 1
ATOM 2857 C CA . SER B 1 21 ? 0.876 -11.164 -13.047 1 95.25 21 SER B CA 1
ATOM 2858 C C . SER B 1 21 ? 0.236 -9.828 -13.383 1 95.25 21 SER B C 1
ATOM 2860 O O . SER B 1 21 ? 0.391 -8.852 -12.648 1 95.25 21 SER B O 1
ATOM 2862 N N . GLY B 1 22 ? -0.472 -9.828 -14.492 1 92.81 22 GLY B N 1
ATOM 2863 C CA . GLY B 1 22 ? -1.066 -8.602 -15.008 1 92.81 22 GLY B CA 1
ATOM 2864 C C . GLY B 1 22 ? -0.243 -7.953 -16.109 1 92.81 22 GLY B C 1
ATOM 2865 O O . GLY B 1 22 ? -0.752 -7.125 -16.859 1 92.81 22 GLY B O 1
ATOM 2866 N N . ASN B 1 23 ? 1.042 -8.273 -16.172 1 94 23 ASN B N 1
ATOM 2867 C CA . ASN B 1 23 ? 1.965 -7.719 -17.156 1 94 23 ASN B CA 1
ATOM 2868 C C . ASN B 1 23 ? 2.668 -8.82 -17.938 1 94 23 ASN B C 1
ATOM 2870 O O . ASN B 1 23 ? 3.898 -8.852 -18.016 1 94 23 ASN B O 1
ATOM 2874 N N . GLU B 1 24 ? 1.897 -9.742 -18.609 1 96.31 24 GLU B N 1
ATOM 2875 C CA . GLU B 1 24 ? 2.482 -10.938 -19.219 1 96.31 24 GLU B CA 1
ATOM 2876 C C . GLU B 1 24 ? 2.592 -10.781 -20.734 1 96.31 24 GLU B C 1
ATOM 2878 O O . GLU B 1 24 ? 3.084 -11.68 -21.422 1 96.31 24 GLU B O 1
ATOM 2883 N N . ALA B 1 25 ? 2.227 -9.648 -21.281 1 95.56 25 ALA B N 1
ATOM 2884 C CA . ALA B 1 25 ? 2.074 -9.516 -22.734 1 95.56 25 ALA B CA 1
ATOM 2885 C C . ALA B 1 25 ? 3.408 -9.711 -23.438 1 95.56 25 ALA B C 1
ATOM 2887 O O . ALA B 1 25 ? 3.48 -10.414 -24.453 1 95.56 25 ALA B O 1
ATOM 2888 N N . GLU B 1 26 ? 4.43 -9.133 -22.922 1 97.12 26 GLU B N 1
ATOM 2889 C CA . GLU B 1 26 ? 5.719 -9.164 -23.609 1 97.12 26 GLU B CA 1
ATOM 2890 C C . GLU B 1 26 ? 6.254 -10.594 -23.719 1 97.12 26 GLU B C 1
ATOM 2892 O O . GLU B 1 26 ? 6.727 -11.008 -24.781 1 97.12 26 GLU B O 1
ATOM 2897 N N . VAL B 1 27 ? 6.176 -11.359 -22.656 1 98.25 27 VAL B N 1
ATOM 2898 C CA . VAL B 1 27 ? 6.695 -12.719 -22.688 1 98.25 27 VAL B CA 1
ATOM 2899 C C . VAL B 1 27 ? 5.797 -13.602 -23.547 1 98.25 27 VAL B C 1
ATOM 2901 O O . VAL B 1 27 ? 6.277 -14.508 -24.234 1 98.25 27 VAL B O 1
ATOM 2904 N N . ALA B 1 28 ? 4.516 -13.359 -23.516 1 97.94 28 ALA B N 1
ATOM 2905 C CA . ALA B 1 28 ? 3.59 -14.102 -24.375 1 97.94 28 ALA B CA 1
ATOM 2906 C C . ALA B 1 28 ? 3.902 -13.867 -25.844 1 97.94 28 ALA B C 1
ATOM 2908 O O . ALA B 1 28 ? 3.941 -14.812 -26.641 1 97.94 28 ALA B O 1
ATOM 2909 N N . HIS B 1 29 ? 4.121 -12.578 -26.219 1 98 29 HIS B N 1
ATOM 2910 C CA . HIS B 1 29 ? 4.48 -12.258 -27.594 1 98 29 HIS B CA 1
ATOM 2911 C C . HIS B 1 29 ? 5.797 -12.922 -27.984 1 98 29 HIS B C 1
ATOM 2913 O O . HIS B 1 29 ? 5.961 -13.359 -29.125 1 98 29 HIS B O 1
ATOM 2919 N N . PHE B 1 30 ? 6.668 -12.898 -27.047 1 98.75 30 PHE B N 1
ATOM 2920 C CA . PHE B 1 30 ? 7.926 -13.586 -27.312 1 98.75 30 PHE B CA 1
ATOM 2921 C C . PHE B 1 30 ? 7.68 -15.047 -27.656 1 98.75 30 PHE B C 1
ATOM 2923 O O . PHE B 1 30 ? 8.227 -15.562 -28.641 1 98.75 30 PHE B O 1
ATOM 2930 N N . LEU B 1 31 ? 6.906 -15.742 -26.875 1 98.88 31 LEU B N 1
ATOM 2931 C CA . LEU B 1 31 ? 6.617 -17.156 -27.078 1 98.88 31 LEU B CA 1
ATOM 2932 C C . LEU B 1 31 ? 5.91 -17.391 -28.406 1 98.88 31 LEU B C 1
ATOM 2934 O O . LEU B 1 31 ? 6.184 -18.375 -29.094 1 98.88 31 LEU B O 1
ATOM 2938 N N . VAL B 1 32 ? 5.004 -16.5 -28.734 1 98.69 32 VAL B N 1
ATOM 2939 C CA . VAL B 1 32 ? 4.305 -16.609 -30.016 1 98.69 32 VAL B CA 1
ATOM 2940 C C . VAL B 1 32 ? 5.312 -16.609 -31.156 1 98.69 32 VAL B C 1
ATOM 2942 O O . VAL B 1 32 ? 5.312 -17.516 -31.984 1 98.69 32 VAL B O 1
ATOM 2945 N N . LYS B 1 33 ? 6.168 -15.617 -31.156 1 98.75 33 LYS B N 1
ATOM 2946 C CA . LYS B 1 33 ? 7.168 -15.5 -32.219 1 98.75 33 LYS B CA 1
ATOM 2947 C C . LYS B 1 33 ? 8.094 -16.719 -32.25 1 98.75 33 LYS B C 1
ATOM 2949 O O . LYS B 1 33 ? 8.398 -17.234 -33.312 1 98.75 33 LYS B O 1
ATOM 2954 N N . TYR B 1 34 ? 8.539 -17.141 -31.094 1 98.75 34 TYR B N 1
ATOM 2955 C CA . TYR B 1 34 ? 9.453 -18.266 -31 1 98.75 34 TYR B CA 1
ATOM 2956 C C . TYR B 1 34 ? 8.805 -19.531 -31.547 1 98.75 34 TYR B C 1
ATOM 2958 O O . TYR B 1 34 ? 9.391 -20.219 -32.375 1 98.75 34 TYR B O 1
ATOM 2966 N N . LEU B 1 35 ? 7.602 -19.859 -31.094 1 98.69 35 LEU B N 1
ATOM 2967 C CA . LEU B 1 35 ? 6.914 -21.094 -31.469 1 98.69 35 LEU B CA 1
ATOM 2968 C C . LEU B 1 35 ? 6.57 -21.094 -32.938 1 98.69 35 LEU B C 1
ATOM 2970 O O . LEU B 1 35 ? 6.699 -22.125 -33.625 1 98.69 35 LEU B O 1
ATOM 2974 N N . GLU B 1 36 ? 6.168 -19.953 -33.469 1 98.38 36 GLU B N 1
ATOM 2975 C CA . GLU B 1 36 ? 5.922 -19.844 -34.906 1 98.38 36 GLU B CA 1
ATOM 2976 C C . GLU B 1 36 ? 7.188 -20.125 -35.719 1 98.38 36 GLU B C 1
ATOM 2978 O O . GLU B 1 36 ? 7.145 -20.797 -36.75 1 98.38 36 GLU B O 1
ATOM 2983 N N . SER B 1 37 ? 8.25 -19.625 -35.25 1 97.94 37 SER B N 1
ATOM 2984 C CA . SER B 1 37 ? 9.523 -19.812 -35.938 1 97.94 37 SER B CA 1
ATOM 2985 C C . SER B 1 37 ? 9.93 -21.281 -35.938 1 97.94 37 SER B C 1
ATOM 2987 O O . SER B 1 37 ? 10.742 -21.688 -36.781 1 97.94 37 SER B O 1
ATOM 2989 N N . LYS B 1 38 ? 9.414 -22.031 -35.031 1 96.38 38 LYS B N 1
ATOM 2990 C CA . LYS B 1 38 ? 9.75 -23.453 -34.938 1 96.38 38 LYS B CA 1
ATOM 2991 C C . LYS B 1 38 ? 8.719 -24.312 -35.656 1 96.38 38 LYS B C 1
ATOM 2993 O O . LYS B 1 38 ? 8.75 -25.547 -35.531 1 96.38 38 LYS B O 1
ATOM 2998 N N . GLY B 1 39 ? 7.723 -23.688 -36.312 1 94.56 39 GLY B N 1
ATOM 2999 C CA . GLY B 1 39 ? 6.805 -24.406 -37.188 1 94.56 39 GLY B CA 1
ATOM 3000 C C . GLY B 1 39 ? 5.477 -24.719 -36.5 1 94.56 39 GLY B C 1
ATOM 3001 O O . GLY B 1 39 ? 4.637 -25.406 -37.094 1 94.56 39 GLY B O 1
ATOM 3002 N N . PHE B 1 40 ? 5.234 -24.266 -35.344 1 97.75 40 PHE B N 1
ATOM 3003 C CA . PHE B 1 40 ? 3.943 -24.469 -34.688 1 97.75 40 PHE B CA 1
ATOM 3004 C C . PHE B 1 40 ? 2.916 -23.469 -35.219 1 97.75 40 PHE B C 1
ATOM 3006 O O . PHE B 1 40 ? 3.268 -22.359 -35.625 1 97.75 40 PHE B O 1
ATOM 3013 N N . GLU B 1 41 ? 1.684 -23.891 -35.312 1 98.25 41 GLU B N 1
ATOM 3014 C CA . GLU B 1 41 ? 0.57 -22.953 -35.375 1 98.25 41 GLU B CA 1
ATOM 3015 C C . GLU B 1 41 ? 0.24 -22.391 -33.969 1 98.25 41 GLU B C 1
ATOM 3017 O O . GLU B 1 41 ? 0.151 -23.141 -33 1 98.25 41 GLU B O 1
ATOM 3022 N N . VAL B 1 42 ? 0.114 -21.109 -33.938 1 98.56 42 VAL B N 1
ATOM 3023 C CA . VAL B 1 42 ? -0.039 -20.5 -32.625 1 98.56 42 VAL B CA 1
ATOM 3024 C C . VAL B 1 42 ? -1.325 -19.672 -32.562 1 98.56 42 VAL B C 1
ATOM 3026 O O . VAL B 1 42 ? -1.636 -18.953 -33.531 1 98.56 42 VAL B O 1
ATOM 3029 N N . GLU B 1 43 ? -2.127 -19.828 -31.547 1 97.88 43 GLU B N 1
ATOM 3030 C CA . GLU B 1 43 ? -3.322 -19.047 -31.25 1 97.88 43 GLU B CA 1
ATOM 3031 C C . GLU B 1 43 ? -3.135 -18.219 -29.984 1 97.88 43 GLU B C 1
ATOM 3033 O O . GLU B 1 43 ? -2.611 -18.719 -28.984 1 97.88 43 GLU B O 1
ATOM 3038 N N . LYS B 1 44 ? -3.48 -16.969 -30.078 1 97.06 44 LYS B N 1
ATOM 3039 C CA . LYS B 1 44 ? -3.553 -16.094 -28.891 1 97.06 44 LYS B CA 1
ATOM 3040 C C . LYS B 1 44 ? -4.961 -16.094 -28.312 1 97.06 44 LYS B C 1
ATOM 3042 O O . LYS B 1 44 ? -5.918 -15.711 -28.984 1 97.06 44 LYS B O 1
ATOM 3047 N N . GLN B 1 45 ? -5.141 -16.516 -27.094 1 96.44 45 GLN B N 1
ATOM 3048 C CA . GLN B 1 45 ? -6.438 -16.453 -26.422 1 96.44 45 GLN B CA 1
ATOM 3049 C C . GLN B 1 45 ? -6.484 -15.289 -25.438 1 96.44 45 GLN B C 1
ATOM 3051 O O . GLN B 1 45 ? -6.035 -15.414 -24.297 1 96.44 45 GLN B O 1
ATOM 3056 N N . TYR B 1 46 ? -7.09 -14.234 -25.891 1 95.25 46 TYR B N 1
ATOM 3057 C CA . TYR B 1 46 ? -7.145 -13.023 -25.094 1 95.25 46 TYR B CA 1
ATOM 3058 C C . TYR B 1 46 ? -8.141 -13.172 -23.938 1 95.25 46 TYR B C 1
ATOM 3060 O O . TYR B 1 46 ? -9.211 -13.758 -24.109 1 95.25 46 TYR B O 1
ATOM 3068 N N . LEU B 1 47 ? -7.824 -12.773 -22.703 1 90.56 47 LEU B N 1
ATOM 3069 C CA . LEU B 1 47 ? -8.758 -12.766 -21.594 1 90.56 47 LEU B CA 1
ATOM 3070 C C . LEU B 1 47 ? -9.859 -11.734 -21.797 1 90.56 47 LEU B C 1
ATOM 3072 O O . LEU B 1 47 ? -11.039 -12.016 -21.578 1 90.56 47 LEU B O 1
ATOM 3076 N N . SER B 1 48 ? -9.539 -10.406 -21.781 1 73.94 48 SER B N 1
ATOM 3077 C CA . SER B 1 48 ? -10.531 -9.383 -22.078 1 73.94 48 SER B CA 1
ATOM 3078 C C . SER B 1 48 ? -10.258 -8.727 -23.422 1 73.94 48 SER B C 1
ATOM 3080 O O . SER B 1 48 ? -9.125 -8.758 -23.922 1 73.94 48 SER B O 1
ATOM 3082 N N . SER B 1 49 ? -11.438 -8.594 -24.062 1 57.34 49 SER B N 1
ATOM 3083 C CA . SER B 1 49 ? -11.375 -7.969 -25.375 1 57.34 49 SER B CA 1
ATOM 3084 C C . SER B 1 49 ? -10.68 -6.613 -25.312 1 57.34 49 SER B C 1
ATOM 3086 O O . SER B 1 49 ? -10.336 -6.039 -26.359 1 57.34 49 SER B O 1
ATOM 3088 N N . HIS B 1 50 ? -10.609 -6.082 -24.016 1 56.38 50 HIS B N 1
ATOM 3089 C CA . HIS B 1 50 ? -10.062 -4.734 -24.031 1 56.38 50 HIS B CA 1
ATOM 3090 C C . HIS B 1 50 ? -8.539 -4.758 -23.969 1 56.38 50 HIS B C 1
ATOM 3092 O O . HIS B 1 50 ? -7.961 -5.453 -23.125 1 56.38 50 HIS B O 1
ATOM 3098 N N . PRO B 1 51 ? -7.926 -4.262 -24.938 1 53.97 51 PRO B N 1
ATOM 3099 C CA . PRO B 1 51 ? -6.508 -4.281 -25.312 1 53.97 51 PRO B CA 1
ATOM 3100 C C . PRO B 1 51 ? -5.594 -3.793 -24.188 1 53.97 51 PRO B C 1
ATOM 3102 O O . PRO B 1 51 ? -4.414 -4.145 -24.156 1 53.97 51 PRO B O 1
ATOM 3105 N N . ASP B 1 52 ? -5.883 -2.963 -23.172 1 63.03 52 ASP B N 1
ATOM 3106 C CA . ASP B 1 52 ? -4.91 -2.334 -22.281 1 63.03 52 ASP B CA 1
ATOM 3107 C C . ASP B 1 52 ? -5.215 -2.652 -20.812 1 63.03 52 ASP B C 1
ATOM 3109 O O . ASP B 1 52 ? -6.219 -2.186 -20.281 1 63.03 52 ASP B O 1
ATOM 3113 N N . PRO B 1 53 ? -4.438 -3.535 -20.281 1 65.5 53 PRO B N 1
ATOM 3114 C CA . PRO B 1 53 ? -3.275 -4.129 -20.953 1 65.5 53 PRO B CA 1
ATOM 3115 C C . PRO B 1 53 ? -3.611 -5.438 -21.656 1 65.5 53 PRO B C 1
ATOM 3117 O O . PRO B 1 53 ? -4.555 -6.129 -21.281 1 65.5 53 PRO B O 1
ATOM 3120 N N . GLU B 1 54 ? -2.904 -5.668 -22.75 1 87.06 54 GLU B N 1
ATOM 3121 C CA . GLU B 1 54 ? -3.041 -6.902 -23.516 1 87.06 54 GLU B CA 1
ATOM 3122 C C . GLU B 1 54 ? -2.57 -8.109 -22.719 1 87.06 54 GLU B C 1
ATOM 3124 O O . GLU B 1 54 ? -1.419 -8.156 -22.281 1 87.06 54 GLU B O 1
ATOM 3129 N N . ARG B 1 55 ? -3.463 -9.023 -22.375 1 93.38 55 ARG B N 1
ATOM 3130 C CA . ARG B 1 55 ? -3.166 -10.266 -21.672 1 93.38 55 ARG B CA 1
ATOM 3131 C C . ARG B 1 55 ? -3.779 -11.461 -22.391 1 93.38 55 ARG B C 1
ATOM 3133 O O . ARG B 1 55 ? -4.98 -11.484 -22.656 1 93.38 55 ARG B O 1
ATOM 3140 N N . PHE B 1 56 ? -2.941 -12.477 -22.797 1 96.62 56 PHE B N 1
ATOM 3141 C CA . PHE B 1 56 ? -3.502 -13.609 -23.516 1 96.62 56 PHE B CA 1
ATOM 3142 C C . PHE B 1 56 ? -2.707 -14.875 -23.234 1 96.62 56 PHE B C 1
ATOM 3144 O O . PHE B 1 56 ? -1.515 -14.812 -22.922 1 96.62 56 PHE B O 1
ATOM 3151 N N . ASN B 1 57 ? -3.418 -16.031 -23.281 1 97.88 57 ASN B N 1
ATOM 3152 C CA . ASN B 1 57 ? -2.783 -17.359 -23.312 1 97.88 57 ASN B CA 1
ATOM 3153 C C . ASN B 1 57 ? -2.166 -17.641 -24.672 1 97.88 57 ASN B C 1
ATOM 3155 O O . ASN B 1 57 ? -2.586 -17.078 -25.688 1 97.88 57 ASN B O 1
ATOM 3159 N N . VAL B 1 58 ? -1.177 -18.469 -24.688 1 98.69 58 VAL B N 1
ATOM 3160 C CA . VAL B 1 58 ? -0.56 -18.938 -25.922 1 98.69 58 VAL B CA 1
ATOM 3161 C C . VAL B 1 58 ? -0.861 -20.422 -26.125 1 98.69 58 VAL B C 1
ATOM 3163 O O . VAL B 1 58 ? -0.441 -21.266 -25.328 1 98.69 58 VAL B O 1
ATOM 3166 N N . LEU B 1 59 ? -1.651 -20.75 -27.109 1 98.88 59 LEU B N 1
ATOM 3167 C CA . LEU B 1 59 ? -1.887 -22.125 -27.531 1 98.88 59 LEU B CA 1
ATOM 3168 C C . LEU B 1 59 ? -1.122 -22.438 -28.812 1 98.88 59 LEU B C 1
ATOM 3170 O O . LEU B 1 59 ? -1.231 -21.719 -29.797 1 98.88 59 LEU B O 1
ATOM 3174 N N . ALA B 1 60 ? -0.299 -23.484 -28.797 1 98.81 60 ALA B N 1
ATOM 3175 C CA . ALA B 1 60 ? 0.479 -23.891 -29.969 1 98.81 60 ALA B CA 1
ATOM 3176 C C . ALA B 1 60 ? 0.287 -25.375 -30.266 1 98.81 60 ALA B C 1
ATOM 3178 O O . ALA B 1 60 ? 0.179 -26.188 -29.344 1 98.81 60 ALA B O 1
ATOM 3179 N N . TYR B 1 61 ? 0.251 -25.719 -31.484 1 98.5 61 TYR B N 1
ATOM 3180 C CA . TYR B 1 61 ? 0.107 -27.109 -31.938 1 98.5 61 TYR B CA 1
ATOM 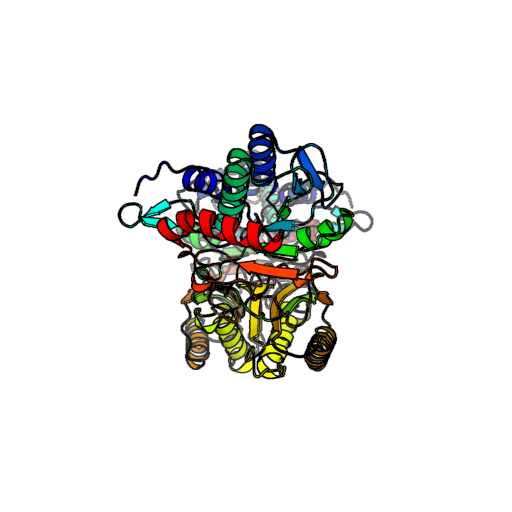3181 C C . TYR B 1 61 ? 0.703 -27.281 -33.344 1 98.5 61 TYR B C 1
ATOM 3183 O O . TYR B 1 61 ? 1.018 -26.312 -34 1 98.5 61 TYR B O 1
ATOM 3191 N N . LEU B 1 62 ? 0.982 -28.531 -33.625 1 96.62 62 LEU B N 1
ATOM 3192 C CA . LEU B 1 62 ? 1.526 -28.797 -34.969 1 96.62 62 LEU B CA 1
ATOM 3193 C C . LEU B 1 62 ? 0.475 -28.562 -36.031 1 96.62 62 LEU B C 1
ATOM 3195 O O . LEU B 1 62 ? -0.695 -28.906 -35.844 1 96.62 62 LEU B O 1
ATOM 3199 N N . LYS B 1 63 ? 0.974 -28.016 -37.156 1 93.25 63 LYS B N 1
ATOM 3200 C CA . LYS B 1 63 ? 0.083 -27.734 -38.281 1 93.25 63 LYS B CA 1
ATOM 3201 C C . LYS B 1 63 ? -0.637 -28.984 -38.75 1 93.25 63 LYS B C 1
ATOM 3203 O O . LYS B 1 63 ? -0.028 -30.047 -38.844 1 93.25 63 LYS B O 1
ATOM 3208 N N . GLY B 1 64 ? -1.956 -28.828 -38.969 1 92.88 64 GLY B N 1
ATOM 3209 C CA . GLY B 1 64 ? -2.74 -29.953 -39.469 1 92.88 64 GLY B CA 1
ATOM 3210 C C . GLY B 1 64 ? -3.871 -30.359 -38.562 1 92.88 64 GLY B C 1
ATOM 3211 O O . GLY B 1 64 ? -4.887 -30.891 -39 1 92.88 64 GLY B O 1
ATOM 3212 N N . SER B 1 65 ? -3.678 -30.141 -37.219 1 95.25 65 SER B N 1
ATOM 3213 C CA . SER B 1 65 ? -4.746 -30.5 -36.312 1 95.25 65 SER B CA 1
ATOM 3214 C C . SER B 1 65 ? -4.691 -29.656 -35.031 1 95.25 65 SER B C 1
ATOM 3216 O O . SER B 1 65 ? -3.738 -29.75 -34.25 1 95.25 65 SER B O 1
ATOM 3218 N N . ARG B 1 66 ? -5.738 -29 -34.812 1 96.69 66 ARG B N 1
ATOM 3219 C CA . ARG B 1 66 ? -5.879 -28.156 -33.625 1 96.69 66 ARG B CA 1
ATOM 3220 C C . ARG B 1 66 ? -6.258 -28.969 -32.406 1 96.69 66 ARG B C 1
ATOM 3222 O O . ARG B 1 66 ? -5.824 -28.672 -31.297 1 96.69 66 ARG B O 1
ATOM 3229 N N . ASN B 1 67 ? -7.148 -29.938 -32.656 1 97.5 67 ASN B N 1
ATOM 3230 C CA . ASN B 1 67 ? -7.547 -30.844 -31.609 1 97.5 67 ASN B CA 1
ATOM 3231 C C . ASN B 1 67 ? -6.484 -31.906 -31.344 1 97.5 67 ASN B C 1
ATOM 3233 O O . ASN B 1 67 ? -6.207 -32.75 -32.219 1 97.5 67 ASN B O 1
ATOM 3237 N N . THR B 1 68 ? -5.859 -31.859 -30.141 1 98.5 68 THR B N 1
ATOM 3238 C CA . THR B 1 68 ? -4.75 -32.75 -29.828 1 98.5 68 THR B CA 1
ATOM 3239 C C . THR B 1 68 ? -5.102 -33.656 -28.641 1 98.5 68 THR B C 1
ATOM 3241 O O . THR B 1 68 ? -6.051 -33.375 -27.906 1 98.5 68 THR B O 1
ATOM 3244 N N . ARG B 1 69 ? -4.375 -34.719 -28.453 1 98.5 69 ARG B N 1
ATOM 3245 C CA . ARG B 1 69 ? -4.637 -35.719 -27.438 1 98.5 69 ARG B CA 1
ATOM 3246 C C . ARG B 1 69 ? -4.043 -35.312 -26.094 1 98.5 69 ARG B C 1
ATOM 3248 O O . ARG B 1 69 ? -4.668 -35.469 -25.047 1 98.5 69 ARG B O 1
ATOM 3255 N N . VAL B 1 70 ? -2.82 -34.812 -26.141 1 98.81 70 VAL B N 1
ATOM 3256 C CA . VAL B 1 70 ? -2.086 -34.469 -24.922 1 98.81 70 VAL B CA 1
ATOM 3257 C C . VAL B 1 70 ? -1.76 -33 -24.891 1 98.81 70 VAL B C 1
ATOM 3259 O O . VAL B 1 70 ? -1.322 -32.438 -25.906 1 98.81 70 VAL B O 1
ATOM 3262 N N . CYS B 1 71 ? -2.027 -32.312 -23.797 1 98.88 71 CYS B N 1
ATOM 3263 C CA . CYS B 1 71 ? -1.68 -30.906 -23.609 1 98.88 71 CYS B CA 1
ATOM 3264 C C . CYS B 1 71 ? -0.576 -30.75 -22.562 1 98.88 71 CYS B C 1
ATOM 3266 O O . CYS B 1 71 ? -0.647 -31.344 -21.484 1 98.88 71 CYS B O 1
ATOM 3268 N N . LEU B 1 72 ? 0.511 -30.141 -22.922 1 98.94 72 LEU B N 1
ATOM 3269 C CA . LEU B 1 72 ? 1.494 -29.656 -21.953 1 98.94 72 LEU B CA 1
ATOM 3270 C C . LEU B 1 72 ? 1.247 -28.188 -21.609 1 98.94 72 LEU B C 1
ATOM 3272 O O . LEU B 1 72 ? 1.157 -27.344 -22.5 1 98.94 72 LEU B O 1
ATOM 3276 N N . THR B 1 73 ? 1.071 -27.906 -20.281 1 98.94 73 THR B N 1
ATOM 3277 C CA . THR B 1 73 ? 0.701 -26.547 -19.906 1 98.94 73 THR B CA 1
ATOM 3278 C C . THR B 1 73 ? 1.457 -26.094 -18.656 1 98.94 73 THR B C 1
ATOM 3280 O O . THR B 1 73 ? 1.79 -26.906 -17.812 1 98.94 73 THR B O 1
ATOM 3283 N N . SER B 1 74 ? 1.804 -24.859 -18.594 1 98.88 74 SER B N 1
ATOM 3284 C CA . SER B 1 74 ? 2.352 -24.141 -17.438 1 98.88 74 SER B CA 1
ATOM 3285 C C . SER B 1 74 ? 2.049 -22.656 -17.516 1 98.88 74 SER B C 1
ATOM 3287 O O . SER B 1 74 ? 1.471 -22.188 -18.5 1 98.88 74 SER B O 1
ATOM 3289 N N . HIS B 1 75 ? 2.33 -21.953 -16.484 1 98.75 75 HIS B N 1
ATOM 3290 C CA . HIS B 1 75 ? 2.037 -20.531 -16.5 1 98.75 75 HIS B CA 1
ATOM 3291 C C . HIS B 1 75 ? 3.303 -19.703 -16.734 1 98.75 75 HIS B C 1
ATOM 3293 O O . HIS B 1 75 ? 4.406 -20.156 -16.422 1 98.75 75 HIS B O 1
ATOM 3299 N N . ILE B 1 76 ? 3.062 -18.484 -17.297 1 98.69 76 ILE B N 1
ATOM 3300 C CA . ILE B 1 76 ? 4.219 -17.688 -17.688 1 98.69 76 ILE B CA 1
ATOM 3301 C C . ILE B 1 76 ? 4.301 -16.438 -16.797 1 98.69 76 ILE B C 1
ATOM 3303 O O . ILE B 1 76 ? 5.289 -15.703 -16.844 1 98.69 76 ILE B O 1
ATOM 3307 N N . ASP B 1 77 ? 3.252 -16.203 -15.961 1 97.75 77 ASP B N 1
ATOM 3308 C CA . ASP B 1 77 ? 3.328 -15.094 -15.016 1 97.75 77 ASP B CA 1
ATOM 3309 C C . ASP B 1 77 ? 4.148 -15.484 -13.781 1 97.75 77 ASP B C 1
ATOM 3311 O O . ASP B 1 77 ? 4.387 -16.672 -13.539 1 97.75 77 ASP B O 1
ATOM 3315 N N . VAL B 1 78 ? 4.625 -14.43 -13.047 1 98.06 78 VAL B N 1
ATOM 3316 C CA . VAL B 1 78 ? 5.406 -14.633 -11.828 1 98.06 78 VAL B CA 1
ATOM 3317 C C . VAL B 1 78 ? 4.906 -13.688 -10.734 1 98.06 78 VAL B C 1
ATOM 3319 O O . VAL B 1 78 ? 4.133 -12.766 -11.008 1 98.06 78 VAL B O 1
ATOM 3322 N N . VAL B 1 79 ? 5.27 -13.93 -9.477 1 96.38 79 VAL B N 1
ATOM 3323 C CA . VAL B 1 79 ? 4.926 -13.07 -8.352 1 96.38 79 VAL B CA 1
ATOM 3324 C C . VAL B 1 79 ? 5.895 -11.891 -8.289 1 96.38 79 VAL B C 1
ATOM 3326 O O . VAL B 1 79 ? 6.988 -11.945 -8.852 1 96.38 79 VAL B O 1
ATOM 3329 N N . PRO B 1 80 ? 5.496 -10.891 -7.645 1 95.25 80 PRO B N 1
ATOM 3330 C CA . PRO B 1 80 ? 6.434 -9.797 -7.391 1 95.25 80 PRO B CA 1
ATOM 3331 C C . PRO B 1 80 ? 7.324 -10.055 -6.176 1 95.25 80 PRO B C 1
ATOM 3333 O O . PRO B 1 80 ? 6.996 -10.883 -5.332 1 95.25 80 PRO B O 1
ATOM 3336 N N . PRO B 1 81 ? 8.359 -9.188 -6.125 1 94.25 81 PRO B N 1
ATOM 3337 C CA . PRO B 1 81 ? 8.945 -8.312 -7.145 1 94.25 81 PRO B CA 1
ATOM 3338 C C . PRO B 1 81 ? 9.75 -9.078 -8.188 1 94.25 81 PRO B C 1
ATOM 3340 O O . PRO B 1 81 ? 9.938 -10.297 -8.062 1 94.25 81 PRO B O 1
ATOM 3343 N N . TYR B 1 82 ? 10.219 -8.406 -9.211 1 96.25 82 TYR B N 1
ATOM 3344 C CA . TYR B 1 82 ? 11.07 -8.969 -10.25 1 96.25 82 TYR B CA 1
ATOM 3345 C C . TYR B 1 82 ? 12.516 -9.062 -9.781 1 96.25 82 TYR B C 1
ATOM 3347 O O . TYR B 1 82 ? 13.039 -8.133 -9.164 1 96.25 82 TYR B O 1
ATOM 3355 N N . TRP B 1 83 ? 13.156 -10.188 -9.961 1 96.31 83 TRP B N 1
ATOM 3356 C CA . TRP B 1 83 ? 14.586 -10.43 -9.758 1 96.31 83 TRP B CA 1
ATOM 3357 C C . TRP B 1 83 ? 15.242 -10.891 -11.055 1 96.31 83 TRP B C 1
ATOM 3359 O O . TRP B 1 83 ? 14.773 -11.828 -11.711 1 96.31 83 TRP B O 1
ATOM 3369 N N . PRO B 1 84 ? 16.328 -10.328 -11.438 1 97.44 84 PRO B N 1
ATOM 3370 C CA . PRO B 1 84 ? 16.938 -10.602 -12.742 1 97.44 84 PRO B CA 1
ATOM 3371 C C . PRO B 1 84 ? 17.547 -12 -12.828 1 97.44 84 PRO B C 1
ATOM 3373 O O . PRO B 1 84 ? 17.984 -12.547 -11.82 1 97.44 84 PRO B O 1
ATOM 3376 N N . TYR B 1 85 ? 17.641 -12.5 -14.062 1 98.06 85 TYR B N 1
ATOM 3377 C CA . TYR B 1 85 ? 18.266 -13.781 -14.391 1 98.06 85 TYR B CA 1
ATOM 3378 C C . TYR B 1 85 ? 19.766 -13.727 -14.156 1 98.06 85 TYR B C 1
ATOM 3380 O O . TYR B 1 85 ? 20.469 -12.922 -14.781 1 98.06 85 TYR B O 1
ATOM 3388 N N . THR B 1 86 ? 20.266 -14.547 -13.273 1 97.69 86 THR B N 1
ATOM 3389 C CA . THR B 1 86 ? 21.688 -14.562 -12.977 1 97.69 86 THR B CA 1
ATOM 3390 C C . THR B 1 86 ? 22.188 -15.992 -12.805 1 97.69 86 THR B C 1
ATOM 3392 O O . THR B 1 86 ? 21.516 -16.828 -12.203 1 97.69 86 THR B O 1
ATOM 3395 N N . LEU B 1 87 ? 23.406 -16.281 -13.383 1 96.62 87 LEU B N 1
ATOM 3396 C CA . LEU B 1 87 ? 24.078 -17.547 -13.141 1 96.62 87 LEU B CA 1
ATOM 3397 C C . LEU B 1 87 ? 25.031 -17.438 -11.961 1 96.62 87 LEU B C 1
ATOM 3399 O O . LEU B 1 87 ? 25.766 -16.453 -11.836 1 96.62 87 LEU B O 1
ATOM 3403 N N . LYS B 1 88 ? 24.875 -18.359 -11.102 1 95.75 88 LYS B N 1
ATOM 3404 C CA . LYS B 1 88 ? 25.734 -18.359 -9.922 1 95.75 88 LYS B CA 1
ATOM 3405 C C . LYS B 1 88 ? 26.438 -19.703 -9.758 1 95.75 88 LYS B C 1
ATOM 3407 O O . LYS B 1 88 ? 26.125 -20.656 -10.469 1 95.75 88 LYS B O 1
ATOM 3412 N N . ASN B 1 89 ? 27.438 -19.812 -8.859 1 96.62 89 ASN B N 1
ATOM 3413 C CA . ASN B 1 89 ? 28.156 -21.031 -8.484 1 96.62 89 ASN B CA 1
ATOM 3414 C C . ASN B 1 89 ? 28.781 -21.703 -9.703 1 96.62 89 ASN B C 1
ATOM 3416 O O . ASN B 1 89 ? 28.531 -22.891 -9.953 1 96.62 89 ASN B O 1
ATOM 3420 N N . ASN B 1 90 ? 29.641 -21 -10.492 1 95.75 90 ASN B N 1
ATOM 3421 C CA . ASN B 1 90 ? 30.312 -21.484 -11.695 1 95.75 90 ASN B CA 1
ATOM 3422 C C . ASN B 1 90 ? 29.312 -21.969 -12.742 1 95.75 90 ASN B C 1
ATOM 3424 O O . ASN B 1 90 ? 29.469 -23.062 -13.289 1 95.75 90 ASN B O 1
ATOM 3428 N N . ASN B 1 91 ? 28.156 -21.297 -12.781 1 94.56 91 ASN B N 1
ATOM 3429 C CA . ASN B 1 91 ? 27.141 -21.484 -13.805 1 94.56 91 ASN B CA 1
ATOM 3430 C C . ASN B 1 91 ? 26.406 -22.812 -13.609 1 94.56 91 ASN B C 1
ATOM 3432 O O . ASN B 1 91 ? 25.938 -23.406 -14.578 1 94.56 91 ASN B O 1
ATOM 3436 N N . THR B 1 92 ? 26.281 -23.188 -12.359 1 97.12 92 THR B N 1
ATOM 3437 C CA . THR B 1 92 ? 25.562 -24.438 -12.102 1 97.12 92 THR B CA 1
ATOM 3438 C C . THR B 1 92 ? 24.156 -24.141 -11.562 1 97.12 92 THR B C 1
ATOM 3440 O O . THR B 1 92 ? 23.312 -25.031 -11.5 1 97.12 92 THR B O 1
ATOM 3443 N N . GLU B 1 93 ? 23.984 -22.891 -11.188 1 98 93 GLU B N 1
ATOM 3444 C CA . GLU B 1 93 ? 22.703 -22.469 -10.648 1 98 93 GLU B CA 1
ATOM 3445 C C . GLU B 1 93 ? 22.156 -21.25 -11.398 1 98 93 GLU B C 1
ATOM 3447 O O . GLU B 1 93 ? 22.906 -20.344 -11.734 1 98 93 GLU B O 1
ATOM 3452 N N . ILE B 1 94 ? 20.906 -21.281 -11.633 1 98.38 94 ILE B N 1
ATOM 3453 C CA . ILE B 1 94 ? 20.188 -20.172 -12.242 1 98.38 94 ILE B CA 1
ATOM 3454 C C . ILE B 1 94 ? 19.312 -19.484 -11.195 1 98.38 94 ILE B C 1
ATOM 3456 O O . ILE B 1 94 ? 18.453 -20.109 -10.578 1 98.38 94 ILE B O 1
ATOM 3460 N N . HIS B 1 95 ? 19.547 -18.234 -11.008 1 98.38 95 HIS B N 1
ATOM 3461 C CA . HIS B 1 95 ? 18.766 -17.453 -10.062 1 98.38 95 HIS B CA 1
ATOM 3462 C C . HIS B 1 95 ? 17.906 -16.406 -10.781 1 98.38 95 HIS B C 1
ATOM 3464 O O . HIS B 1 95 ? 18.25 -15.984 -11.891 1 98.38 95 HIS B O 1
ATOM 3470 N N . GLY B 1 96 ? 16.828 -16 -10.117 1 98.38 96 GLY B N 1
ATOM 3471 C CA . GLY B 1 96 ? 15.938 -14.992 -10.68 1 98.38 96 GLY B CA 1
ATOM 3472 C C . GLY B 1 96 ? 14.469 -15.344 -10.539 1 98.38 96 GLY B C 1
ATOM 3473 O O . GLY B 1 96 ? 14.117 -16.5 -10.328 1 98.38 96 GLY B O 1
ATOM 3474 N N . ARG B 1 97 ? 13.641 -14.32 -10.719 1 98.5 97 ARG B N 1
ATOM 3475 C CA . ARG B 1 97 ? 12.203 -14.531 -10.594 1 98.5 97 ARG B CA 1
ATOM 3476 C C . ARG B 1 97 ? 11.664 -15.336 -11.773 1 98.5 97 ARG B C 1
ATOM 3478 O O . ARG B 1 97 ? 11.906 -14.992 -12.93 1 98.5 97 ARG B O 1
ATOM 3485 N N . GLY B 1 98 ? 10.977 -16.406 -11.469 1 98.31 98 GLY B N 1
ATOM 3486 C CA . GLY B 1 98 ? 10.352 -17.234 -12.5 1 98.31 98 GLY B CA 1
ATOM 3487 C C . GLY B 1 98 ? 11.234 -18.359 -12.992 1 98.31 98 GLY B C 1
ATOM 3488 O O . GLY B 1 98 ? 10.789 -19.203 -13.766 1 98.31 98 GLY B O 1
ATOM 3489 N N . THR B 1 99 ? 12.477 -18.438 -12.523 1 98.62 99 THR B N 1
ATOM 3490 C CA . THR B 1 99 ? 13.422 -19.422 -13.062 1 98.62 99 THR B CA 1
ATOM 3491 C C . THR B 1 99 ? 12.984 -20.844 -12.711 1 98.62 99 THR B C 1
ATOM 3493 O O . THR B 1 99 ? 13.148 -21.766 -13.523 1 98.62 99 THR B O 1
ATOM 3496 N N . VAL B 1 100 ? 12.43 -20.969 -11.562 1 98.5 100 VAL B N 1
ATOM 3497 C CA . VAL B 1 100 ? 11.969 -22.297 -11.164 1 98.5 100 VAL B CA 1
ATOM 3498 C C . VAL B 1 100 ? 10.445 -22.344 -11.219 1 98.5 100 VAL B C 1
ATOM 3500 O O . VAL B 1 100 ? 9.859 -23.406 -11.469 1 98.5 100 VAL B O 1
ATOM 3503 N N . ASP B 1 101 ? 9.664 -21.328 -11 1 98 101 ASP B N 1
ATOM 3504 C CA . ASP B 1 101 ? 8.211 -21.25 -10.906 1 98 101 ASP B CA 1
ATOM 3505 C C . ASP B 1 101 ? 7.652 -20.203 -11.859 1 98 101 ASP B C 1
ATOM 3507 O O . ASP B 1 101 ? 7.566 -19.016 -11.516 1 98 101 ASP B O 1
ATOM 3511 N N . ALA B 1 102 ? 7.359 -20.516 -13.062 1 98 102 ALA B N 1
ATOM 3512 C CA . ALA B 1 102 ? 7.484 -21.906 -13.5 1 98 102 ALA B CA 1
ATOM 3513 C C . ALA B 1 102 ? 8.07 -21.984 -14.914 1 98 102 ALA B C 1
ATOM 3515 O O . ALA B 1 102 ? 7.742 -22.891 -15.68 1 98 102 ALA B O 1
ATOM 3516 N N . LYS B 1 103 ? 8.867 -20.984 -15.266 1 98.75 103 LYS B N 1
ATOM 3517 C CA . LYS B 1 103 ? 9.273 -20.859 -16.656 1 98.75 103 LYS B CA 1
ATOM 3518 C C . LYS B 1 103 ? 10.305 -21.922 -17.031 1 98.75 103 LYS B C 1
ATOM 3520 O O . LYS B 1 103 ? 10.578 -22.156 -18.203 1 98.75 103 LYS B O 1
ATOM 3525 N N . ALA B 1 104 ? 10.844 -22.609 -16.078 1 98.88 104 ALA B N 1
ATOM 3526 C CA . ALA B 1 104 ? 11.633 -23.797 -16.375 1 98.88 104 ALA B CA 1
ATOM 3527 C C . ALA B 1 104 ? 10.789 -24.844 -17.094 1 98.88 104 ALA B C 1
ATOM 3529 O O . ALA B 1 104 ? 11.25 -25.484 -18.031 1 98.88 104 ALA B O 1
ATOM 3530 N N . CYS B 1 105 ? 9.602 -25.062 -16.609 1 98.94 105 CYS B N 1
ATOM 3531 C CA . CYS B 1 105 ? 8.688 -26 -17.234 1 98.94 105 CYS B CA 1
ATOM 3532 C C . CYS B 1 105 ? 8.359 -25.578 -18.656 1 98.94 105 CYS B C 1
ATOM 3534 O O . CYS B 1 105 ? 8.391 -26.391 -19.578 1 98.94 105 CYS B O 1
ATOM 3536 N N . VAL B 1 106 ? 8.078 -24.281 -18.844 1 98.94 106 VAL B N 1
ATOM 3537 C CA . VAL B 1 106 ? 7.711 -23.734 -20.156 1 98.94 106 VAL B CA 1
ATOM 3538 C C . VAL B 1 106 ? 8.812 -24.031 -21.172 1 98.94 106 VAL B C 1
ATOM 3540 O O . VAL B 1 106 ? 8.562 -24.609 -22.219 1 98.94 106 VAL B O 1
ATOM 3543 N N . ALA B 1 107 ? 10.023 -23.672 -20.781 1 98.94 107 ALA B N 1
ATOM 3544 C CA . ALA B 1 107 ? 11.156 -23.875 -21.688 1 98.94 107 ALA B CA 1
ATOM 3545 C C . ALA B 1 107 ? 11.359 -25.359 -21.984 1 98.94 107 ALA B C 1
ATOM 3547 O O . ALA B 1 107 ? 11.547 -25.75 -23.141 1 98.94 107 ALA B O 1
ATOM 3548 N N . ALA B 1 108 ? 11.344 -26.172 -20.984 1 98.94 108 ALA B N 1
ATOM 3549 C CA . ALA B 1 108 ? 11.602 -27.594 -21.141 1 98.94 108 ALA B CA 1
ATOM 3550 C C . ALA B 1 108 ? 10.516 -28.266 -21.984 1 98.94 108 ALA B C 1
ATOM 3552 O O . ALA B 1 108 ? 10.812 -29.125 -22.812 1 98.94 108 ALA B O 1
ATOM 3553 N N .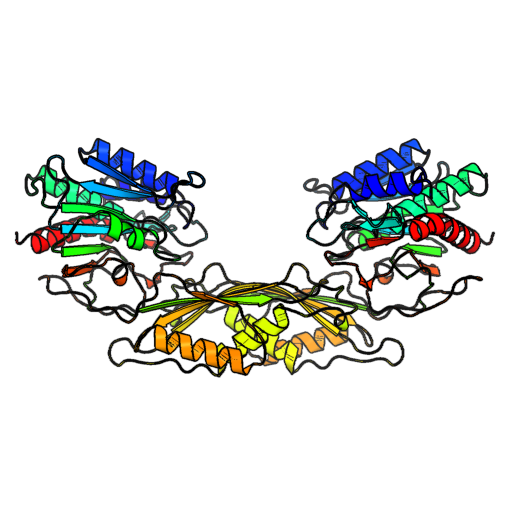 MET B 1 109 ? 9.258 -27.906 -21.797 1 98.94 109 MET B N 1
ATOM 3554 C CA . MET B 1 109 ? 8.156 -28.438 -22.594 1 98.94 109 MET B CA 1
ATOM 3555 C C . MET B 1 109 ? 8.344 -28.125 -24.062 1 98.94 109 MET B C 1
ATOM 3557 O O . MET B 1 109 ? 8.156 -29 -24.922 1 98.94 109 MET B O 1
ATOM 3561 N N . ILE B 1 110 ? 8.711 -26.875 -24.328 1 98.94 110 ILE B N 1
ATOM 3562 C CA . ILE B 1 110 ? 8.875 -26.438 -25.703 1 98.94 110 ILE B CA 1
ATOM 3563 C C . ILE B 1 110 ? 10.008 -27.219 -26.359 1 98.94 110 ILE B C 1
ATOM 3565 O O . ILE B 1 110 ? 9.836 -27.766 -27.453 1 98.94 110 ILE B O 1
ATOM 3569 N N . ILE B 1 111 ? 11.148 -27.328 -25.703 1 98.88 111 ILE B N 1
ATOM 3570 C CA . ILE B 1 111 ? 12.312 -28 -26.281 1 98.88 111 ILE B CA 1
ATOM 3571 C C . ILE B 1 111 ? 12.031 -29.484 -26.422 1 98.88 111 ILE B C 1
ATOM 3573 O O . ILE B 1 111 ? 12.445 -30.125 -27.391 1 98.88 111 ILE B O 1
ATOM 3577 N N . ALA B 1 112 ? 11.336 -30.109 -25.422 1 98.81 112 ALA B N 1
ATOM 3578 C CA . ALA B 1 112 ? 10.93 -31.5 -25.531 1 98.81 112 ALA B CA 1
ATOM 3579 C C . ALA B 1 112 ? 10.078 -31.719 -26.781 1 98.81 112 ALA B C 1
ATOM 3581 O O . ALA B 1 112 ? 10.305 -32.656 -27.531 1 98.81 112 ALA B O 1
ATOM 3582 N N . ALA B 1 113 ? 9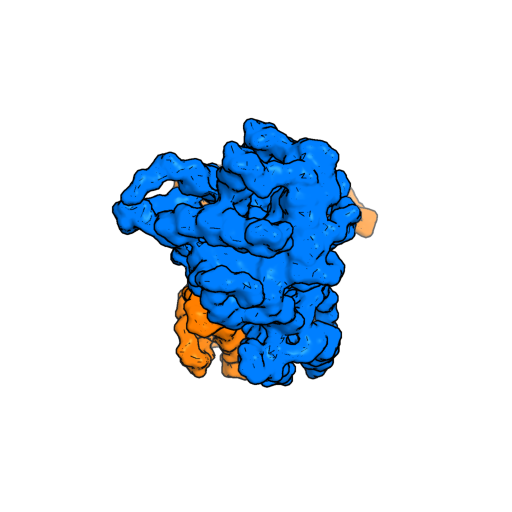.125 -30.875 -27.031 1 98.69 113 ALA B N 1
ATOM 3583 C CA . ALA B 1 113 ? 8.266 -30.969 -28.203 1 98.69 113 ALA B CA 1
ATOM 3584 C C . ALA B 1 113 ? 9.07 -30.844 -29.484 1 98.69 113 ALA B C 1
ATOM 3586 O O . ALA B 1 113 ? 8.852 -31.609 -30.438 1 98.69 113 ALA B O 1
ATOM 3587 N N . GLU B 1 114 ? 9.961 -29.891 -29.5 1 98 114 GLU B N 1
ATOM 3588 C CA . GLU B 1 114 ? 10.812 -29.688 -30.672 1 98 114 GLU B CA 1
ATOM 3589 C C . GLU B 1 114 ? 11.625 -30.953 -30.969 1 98 114 GLU B C 1
ATOM 3591 O O . GLU B 1 114 ? 11.734 -31.359 -32.125 1 98 114 GLU B O 1
ATOM 3596 N N . GLU B 1 115 ? 12.188 -31.484 -29.938 1 98 115 GLU B N 1
ATOM 3597 C CA . GLU B 1 115 ? 13.031 -32.656 -30.125 1 98 115 GLU B CA 1
ATOM 3598 C C . GLU B 1 115 ? 12.211 -33.844 -30.594 1 98 115 GLU B C 1
ATOM 3600 O O . GLU B 1 115 ? 12.625 -34.594 -31.5 1 98 115 GLU B O 1
ATOM 3605 N N . LEU B 1 116 ? 11.094 -34.094 -30 1 98.19 116 LEU B N 1
ATOM 3606 C CA . LEU B 1 116 ? 10.227 -35.188 -30.406 1 98.19 116 LEU B CA 1
ATOM 3607 C C . LEU B 1 116 ? 9.766 -35 -31.844 1 98.19 116 LEU B C 1
ATOM 3609 O O . LEU B 1 116 ? 9.664 -35.969 -32.594 1 98.19 116 LEU B O 1
ATOM 3613 N N . GLN B 1 117 ? 9.492 -33.75 -32.219 1 95.88 117 GLN B N 1
ATOM 3614 C CA . GLN B 1 117 ? 9.117 -33.438 -33.625 1 95.88 117 GLN B CA 1
ATOM 3615 C C . GLN B 1 117 ? 10.273 -33.75 -34.562 1 95.88 117 GLN B C 1
ATOM 3617 O O . GLN B 1 117 ? 10.07 -34.344 -35.625 1 95.88 117 GLN B O 1
ATOM 3622 N N . ALA B 1 118 ? 11.414 -33.312 -34.188 1 96.06 118 ALA B N 1
ATOM 3623 C CA . ALA B 1 118 ? 12.594 -33.5 -35.031 1 96.06 118 ALA B CA 1
ATOM 3624 C C . ALA B 1 118 ? 12.875 -35 -35.25 1 96.06 118 ALA B C 1
ATOM 3626 O O . ALA B 1 118 ? 13.352 -35.406 -36.312 1 96.06 118 ALA B O 1
ATOM 3627 N N . GLU B 1 119 ? 12.539 -35.781 -34.25 1 97.38 119 GLU B N 1
ATOM 3628 C CA . GLU B 1 119 ? 12.781 -37.219 -34.312 1 97.38 119 GLU B CA 1
ATOM 3629 C C . GLU B 1 119 ? 11.602 -37.938 -34.969 1 97.38 119 GLU B C 1
ATOM 3631 O O . GLU B 1 119 ? 11.578 -39.188 -35 1 97.38 119 GLU B O 1
ATOM 3636 N N . LYS B 1 120 ? 10.602 -37.281 -35.438 1 96.5 120 LYS B N 1
ATOM 3637 C CA . LYS B 1 120 ? 9.414 -37.781 -36.125 1 96.5 120 LYS B CA 1
ATOM 3638 C C . LYS B 1 120 ? 8.625 -38.719 -35.219 1 96.5 120 LYS B C 1
ATOM 3640 O O . LYS B 1 120 ? 8.094 -39.719 -35.688 1 96.5 120 LYS B O 1
ATOM 3645 N N . LEU B 1 121 ? 8.633 -38.281 -33.938 1 97.31 121 LEU B N 1
ATOM 3646 C CA . LEU B 1 121 ? 7.895 -39.062 -32.938 1 97.31 121 LEU B CA 1
ATOM 3647 C C . LEU B 1 121 ? 6.551 -38.406 -32.625 1 97.31 121 LEU B C 1
ATOM 3649 O O . LEU B 1 121 ? 5.766 -38.969 -31.859 1 97.31 121 LEU B O 1
ATOM 3653 N N . LEU B 1 122 ? 6.258 -37.281 -33.25 1 97.31 122 LEU B N 1
ATOM 3654 C CA . LEU B 1 122 ? 4.984 -36.594 -33.094 1 97.31 122 LEU B CA 1
ATOM 3655 C C . LEU B 1 122 ? 4.297 -36.406 -34.438 1 97.31 122 LEU B C 1
ATOM 3657 O O . LEU B 1 122 ? 4.957 -36.156 -35.438 1 97.31 122 LEU B O 1
ATOM 3661 N N . SER B 1 123 ? 3.008 -36.5 -34.438 1 96.75 123 SER B N 1
ATOM 3662 C CA . SER B 1 123 ? 2.15 -36.188 -35.562 1 96.75 123 SER B CA 1
ATOM 3663 C C . SER B 1 123 ? 1.126 -35.094 -35.219 1 96.75 123 SER B C 1
ATOM 3665 O O . SER B 1 123 ? 0.831 -34.875 -34.062 1 96.75 123 SER B O 1
ATOM 3667 N N . PRO B 1 124 ? 0.648 -34.406 -36.281 1 96.56 124 PRO B N 1
ATOM 3668 C CA . PRO B 1 124 ? -0.46 -33.469 -36 1 96.56 124 PRO B CA 1
ATOM 3669 C C . PRO B 1 124 ? -1.581 -34.156 -35.188 1 96.56 124 PRO B C 1
ATOM 3671 O O . PRO B 1 124 ? -1.96 -35.281 -35.5 1 96.56 124 PRO B O 1
ATOM 3674 N N . GLY B 1 125 ? -2.016 -33.5 -34.125 1 98.06 125 GLY B N 1
ATOM 3675 C CA . GLY B 1 125 ? -3.066 -34.031 -33.281 1 98.06 125 GLY B CA 1
ATOM 3676 C C . GLY B 1 125 ? -2.541 -34.688 -32.031 1 98.06 125 GLY B C 1
ATOM 3677 O O . GLY B 1 125 ? -3.305 -34.938 -31.094 1 98.06 125 GLY B O 1
ATOM 3678 N N . ASP B 1 126 ? -1.249 -34.875 -31.938 1 98.31 126 ASP B N 1
ATOM 3679 C CA . ASP B 1 126 ? -0.679 -35.562 -30.781 1 98.31 126 ASP B CA 1
ATOM 3680 C C . ASP B 1 126 ? -0.62 -34.625 -29.562 1 98.31 126 ASP B C 1
ATOM 3682 O O . ASP B 1 126 ? -1.141 -34.969 -28.5 1 98.31 126 ASP B O 1
ATOM 3686 N N . ILE B 1 127 ? 0.022 -33.469 -29.797 1 98.69 127 ILE B N 1
ATOM 3687 C CA . ILE B 1 127 ? 0.227 -32.656 -28.609 1 98.69 127 ILE B CA 1
ATOM 3688 C C . ILE B 1 127 ? -0.134 -31.203 -28.906 1 98.69 127 ILE B C 1
ATOM 3690 O O . ILE B 1 127 ? -0.098 -30.781 -30.062 1 98.69 127 ILE B O 1
ATOM 3694 N N . SER B 1 128 ? -0.508 -30.438 -27.891 1 98.62 128 SER B N 1
ATOM 3695 C CA . SER B 1 128 ? -0.537 -28.984 -27.875 1 98.62 128 SER B CA 1
ATOM 3696 C C . SER B 1 128 ? 0.238 -28.438 -26.672 1 98.62 128 SER B C 1
ATOM 3698 O O . SER B 1 128 ? 0.416 -29.125 -25.672 1 98.62 128 SER B O 1
ATOM 3700 N N . LEU B 1 129 ? 0.798 -27.281 -26.891 1 98.88 129 LEU B N 1
ATOM 3701 C CA . LEU B 1 129 ? 1.395 -26.484 -25.828 1 98.88 129 LEU B CA 1
ATOM 3702 C C . LEU B 1 129 ? 0.469 -25.328 -25.438 1 98.88 129 LEU B C 1
ATOM 3704 O O . LEU B 1 129 ? -0.002 -24.578 -26.297 1 98.88 129 LEU B O 1
ATOM 3708 N N . LEU B 1 130 ? 0.129 -25.25 -24.156 1 98.94 130 LEU B N 1
ATOM 3709 C CA . LEU B 1 130 ? -0.723 -24.188 -23.641 1 98.94 130 LEU B CA 1
ATOM 3710 C C . LEU B 1 130 ? -0.032 -23.438 -22.5 1 98.94 130 LEU B C 1
ATOM 3712 O O . LEU B 1 130 ? 0.116 -23.984 -21.406 1 98.94 130 LEU B O 1
ATOM 3716 N N . PHE B 1 131 ? 0.387 -22.234 -22.75 1 98.94 131 PHE B N 1
ATOM 3717 C CA . PHE B 1 131 ? 1.011 -21.406 -21.734 1 98.94 131 PHE B CA 1
ATOM 3718 C C . PHE B 1 131 ? 0.068 -20.297 -21.281 1 98.94 131 PHE B C 1
ATOM 3720 O O . PHE B 1 131 ? -0.347 -19.469 -22.094 1 98.94 131 PHE B O 1
ATOM 3727 N N . VAL B 1 132 ? -0.251 -20.297 -19.969 1 98.62 132 VAL B N 1
ATOM 3728 C CA . VAL B 1 132 ? -1.349 -19.484 -19.453 1 98.62 132 VAL B CA 1
ATOM 3729 C C . VAL B 1 132 ? -0.795 -18.344 -18.594 1 98.62 132 VAL B C 1
ATOM 3731 O O . VAL B 1 132 ? 0.385 -18.359 -18.234 1 98.62 132 VAL B O 1
ATOM 3734 N N . ILE B 1 133 ? -1.651 -17.344 -18.359 1 96.81 133 ILE B N 1
ATOM 3735 C CA . ILE B 1 133 ? -1.304 -16.172 -17.562 1 96.81 133 ILE B CA 1
ATOM 3736 C C . ILE B 1 133 ? -2.162 -16.125 -16.312 1 96.81 133 ILE B C 1
ATOM 3738 O O . ILE B 1 133 ? -3.191 -16.797 -16.219 1 96.81 133 ILE B O 1
ATOM 3742 N N . GLY B 1 134 ? -1.734 -15.43 -15.305 1 95.44 134 GLY B N 1
ATOM 3743 C CA . GLY B 1 134 ? -2.535 -15.07 -14.148 1 95.44 134 GLY B CA 1
ATOM 3744 C C . GLY B 1 134 ? -2.604 -16.172 -13.109 1 95.44 134 GLY B C 1
ATOM 3745 O O . GLY B 1 134 ? -3.408 -16.109 -12.172 1 95.44 134 GLY B O 1
ATOM 3746 N N . GLU B 1 135 ? -1.803 -17.203 -13.203 1 96.44 135 GLU B N 1
ATOM 3747 C CA . GLU B 1 135 ? -1.805 -18.312 -12.266 1 96.44 135 GLU B CA 1
ATOM 3748 C C . GLU B 1 135 ? -1.512 -17.844 -10.844 1 96.44 135 GLU B C 1
ATOM 3750 O O . GLU B 1 135 ? -2.1 -18.328 -9.883 1 96.44 135 GLU B O 1
ATOM 3755 N N . GLU B 1 136 ? -0.705 -16.891 -10.656 1 95 136 GLU B N 1
ATOM 3756 C CA . GLU B 1 136 ? -0.208 -16.484 -9.344 1 95 136 GLU B CA 1
ATOM 3757 C C . GLU B 1 136 ? -1.249 -15.648 -8.594 1 95 136 GLU B C 1
ATOM 3759 O O . GLU B 1 136 ? -1.058 -15.312 -7.426 1 95 136 GLU B O 1
ATOM 3764 N N . VAL B 1 137 ? -2.311 -15.266 -9.234 1 92.25 137 VAL B N 1
ATOM 3765 C CA . VAL B 1 137 ? -3.281 -14.375 -8.602 1 92.25 137 VAL B CA 1
ATOM 3766 C C . VAL B 1 137 ? -4.656 -15.039 -8.594 1 92.25 137 VAL B C 1
ATOM 3768 O O . VAL B 1 137 ? -5.145 -15.453 -7.543 1 92.25 137 VAL B O 1
ATOM 3771 N N . ASP B 1 138 ? -5.242 -15.273 -9.828 1 91.56 138 ASP B N 1
ATOM 3772 C CA . ASP B 1 138 ? -6.605 -15.797 -9.805 1 91.56 138 ASP B CA 1
ATOM 3773 C C . ASP B 1 138 ? -6.789 -16.922 -10.82 1 91.56 138 ASP B C 1
ATOM 3775 O O . ASP B 1 138 ? -7.906 -17.406 -11.023 1 91.56 138 ASP B O 1
ATOM 3779 N N . GLY B 1 139 ? -5.77 -17.281 -11.484 1 95.56 139 GLY B N 1
ATOM 3780 C CA . GLY B 1 139 ? -5.852 -18.391 -12.414 1 95.56 139 GLY B CA 1
ATOM 3781 C C . GLY B 1 139 ? -6.715 -18.094 -13.625 1 95.56 139 GLY B C 1
ATOM 3782 O O . GLY B 1 139 ? -7.238 -19.016 -14.266 1 95.56 139 GLY B O 1
ATOM 3783 N N . ASP B 1 140 ? -6.902 -16.812 -13.961 1 94.88 140 ASP B N 1
ATOM 3784 C CA . ASP B 1 140 ? -7.867 -16.438 -14.984 1 94.88 140 ASP B CA 1
ATOM 3785 C C . ASP B 1 140 ? -7.473 -17 -16.344 1 94.88 140 ASP B C 1
ATOM 3787 O O . ASP B 1 140 ? -8.336 -17.328 -17.172 1 94.88 140 ASP B O 1
ATOM 3791 N N . GLY B 1 141 ? -6.176 -17.141 -16.594 1 96.75 141 GLY B N 1
ATOM 3792 C CA . GLY B 1 141 ? -5.738 -17.75 -17.844 1 96.75 141 GLY B CA 1
ATOM 3793 C C . GLY B 1 141 ? -6.23 -19.172 -18.016 1 96.75 141 GLY B C 1
ATOM 3794 O O . GLY B 1 141 ? -6.781 -19.516 -19.062 1 96.75 141 GLY B O 1
ATOM 3795 N N . MET B 1 142 ? -6.016 -19.984 -17.031 1 98 142 MET B N 1
ATOM 3796 C CA . MET B 1 142 ? -6.449 -21.375 -17.109 1 98 142 MET B CA 1
ATOM 3797 C C . MET B 1 142 ? -7.973 -21.469 -17.172 1 98 142 MET B C 1
ATOM 3799 O O . MET B 1 142 ? -8.516 -22.281 -17.922 1 98 142 MET B O 1
ATOM 3803 N N . LEU B 1 143 ? -8.633 -20.672 -16.344 1 96.88 143 LEU B N 1
ATOM 3804 C CA . LEU B 1 143 ? -10.094 -20.656 -16.422 1 96.88 143 LEU B CA 1
ATOM 3805 C C . LEU B 1 143 ? -10.562 -20.328 -17.844 1 96.88 143 LEU B C 1
ATOM 3807 O O . LEU B 1 143 ? -11.492 -20.953 -18.359 1 96.88 143 LEU B O 1
ATOM 3811 N N . LYS B 1 144 ? -9.938 -19.359 -18.469 1 96.62 144 LYS B N 1
ATOM 3812 C CA . LYS B 1 144 ? -10.273 -18.953 -19.828 1 96.62 144 LYS B CA 1
ATOM 3813 C C . LYS B 1 144 ? -10.031 -20.094 -20.812 1 96.62 144 LYS B C 1
ATOM 3815 O O . LYS B 1 144 ? -10.734 -20.219 -21.812 1 96.62 144 LYS B O 1
ATOM 3820 N N . ALA B 1 145 ? -9.031 -20.953 -20.562 1 98 145 ALA B N 1
ATOM 3821 C CA . ALA B 1 145 ? -8.648 -22.031 -21.453 1 98 145 ALA B CA 1
ATOM 3822 C C . ALA B 1 145 ? -9.82 -22.984 -21.688 1 98 145 ALA B C 1
ATOM 3824 O O . ALA B 1 145 ? -9.852 -23.703 -22.688 1 98 145 ALA B O 1
ATOM 3825 N N . ASN B 1 146 ? -10.758 -23.031 -20.781 1 97.88 146 ASN B N 1
ATOM 3826 C CA . ASN B 1 146 ? -11.93 -23.891 -20.922 1 97.88 146 ASN B CA 1
ATOM 3827 C C . ASN B 1 146 ? -12.766 -23.484 -22.141 1 97.88 146 ASN B C 1
ATOM 3829 O O . ASN B 1 146 ? -13.602 -24.266 -22.609 1 97.88 146 ASN B O 1
ATOM 3833 N N . GLU B 1 147 ? -12.57 -22.297 -22.672 1 97.12 147 GLU B N 1
ATOM 3834 C CA . GLU B 1 147 ? -13.344 -21.812 -23.797 1 97.12 147 GLU B CA 1
ATOM 3835 C C . GLU B 1 147 ? -12.68 -22.172 -25.125 1 97.12 147 GLU B C 1
ATOM 3837 O O . GLU B 1 147 ? -13.211 -21.891 -26.188 1 97.12 147 GLU B O 1
ATOM 3842 N N . LEU B 1 148 ? -11.562 -22.828 -25.094 1 97.38 148 LEU B N 1
ATOM 3843 C CA . LEU B 1 148 ? -10.828 -23.172 -26.312 1 97.38 148 LEU B CA 1
ATOM 3844 C C . LEU B 1 148 ? -11.586 -24.219 -27.109 1 97.38 148 LEU B C 1
ATOM 3846 O O . LEU B 1 148 ? -11.328 -24.391 -28.312 1 97.38 148 LEU B O 1
ATOM 3850 N N . GLY B 1 149 ? -12.453 -25 -26.484 1 96.88 149 GLY B N 1
ATOM 3851 C CA . GLY B 1 149 ? -13.219 -26.031 -27.188 1 96.88 149 GLY B CA 1
ATOM 3852 C C . GLY B 1 149 ? -12.406 -27.266 -27.531 1 96.88 149 GLY B C 1
ATOM 3853 O O . GLY B 1 149 ? -12.672 -27.922 -28.531 1 96.88 149 GLY B O 1
ATOM 3854 N N . ILE B 1 150 ? -11.336 -27.469 -26.812 1 97 150 ILE B N 1
ATOM 3855 C CA . ILE B 1 150 ? -10.508 -28.656 -27.016 1 97 150 ILE B CA 1
ATOM 3856 C C . ILE B 1 150 ? -10.664 -29.609 -25.844 1 97 150 ILE B C 1
ATOM 3858 O O . ILE B 1 150 ? -10.672 -29.188 -24.688 1 97 150 ILE B O 1
ATOM 3862 N N . ASN B 1 151 ? -10.836 -30.859 -26.094 1 96.5 151 ASN B N 1
ATOM 3863 C CA . ASN B 1 151 ? -10.883 -31.891 -25.078 1 96.5 151 ASN B CA 1
ATOM 3864 C C . ASN B 1 151 ? -9.641 -32.781 -25.125 1 96.5 151 ASN B C 1
ATOM 3866 O O . ASN B 1 151 ? -9.492 -33.594 -26.047 1 96.5 151 ASN B O 1
ATOM 3870 N N . TRP B 1 152 ? -8.844 -32.719 -24.141 1 98.44 152 TRP B N 1
ATOM 3871 C CA . TRP B 1 152 ? -7.613 -33.5 -24.094 1 98.44 152 TRP B CA 1
ATOM 3872 C C . TRP B 1 152 ? -7.832 -34.812 -23.359 1 98.44 152 TRP B C 1
ATOM 3874 O O . TRP B 1 152 ? -8.641 -34.875 -22.438 1 98.44 152 TRP B O 1
ATOM 3884 N N . GLU B 1 153 ? -7.094 -35.812 -23.781 1 98.5 153 GLU B N 1
ATOM 3885 C CA . GLU B 1 153 ? -7.066 -37.094 -23.062 1 98.5 153 GLU B CA 1
ATOM 3886 C C . GLU B 1 153 ? -6.227 -37 -21.797 1 98.5 153 GLU B C 1
ATOM 3888 O O . GLU B 1 153 ? -6.57 -37.562 -20.766 1 98.5 153 GLU B O 1
ATOM 3893 N N . SER B 1 154 ? -5.145 -36.375 -21.906 1 98.69 154 SER B N 1
ATOM 3894 C CA . SER B 1 154 ? -4.211 -36.156 -20.812 1 98.69 154 SER B CA 1
ATOM 3895 C C . SER B 1 154 ? -3.643 -34.719 -20.828 1 98.69 154 SER B C 1
ATOM 3897 O O . SER B 1 154 ? -3.426 -34.156 -21.906 1 98.69 154 SER B O 1
ATOM 3899 N N . VAL B 1 155 ? -3.475 -34.188 -19.672 1 98.81 155 VAL B N 1
ATOM 3900 C CA . VAL B 1 155 ? -2.828 -32.906 -19.516 1 98.81 155 VAL B CA 1
ATOM 3901 C C . VAL B 1 155 ? -1.657 -33 -18.547 1 98.81 155 VAL B C 1
ATOM 3903 O O . VAL B 1 155 ? -1.789 -33.594 -17.469 1 98.81 155 VAL B O 1
ATOM 3906 N N . ILE B 1 156 ? -0.498 -32.531 -18.969 1 98.88 156 ILE B N 1
ATOM 3907 C CA . ILE B 1 156 ? 0.698 -32.469 -18.141 1 98.88 156 ILE B CA 1
ATOM 3908 C C . ILE B 1 156 ? 0.923 -31.016 -17.688 1 98.88 156 ILE B C 1
ATOM 3910 O O . ILE B 1 156 ? 1.329 -30.172 -18.5 1 98.88 156 ILE B O 1
ATOM 3914 N N . PHE B 1 157 ? 0.633 -30.766 -16.406 1 98.88 157 PHE B N 1
ATOM 3915 C CA . PHE B 1 157 ? 0.806 -29.438 -15.82 1 98.88 157 PHE B CA 1
ATOM 3916 C C . PHE B 1 157 ? 2.225 -29.266 -15.297 1 98.88 157 PHE B C 1
ATOM 3918 O O . PHE B 1 157 ? 2.795 -30.188 -14.703 1 98.88 157 PHE B O 1
ATOM 3925 N N . GLY B 1 158 ? 2.791 -28.109 -15.562 1 98.81 158 GLY B N 1
ATOM 3926 C CA . GLY B 1 158 ? 4.145 -27.812 -15.117 1 98.81 158 GLY B CA 1
ATOM 3927 C C . GLY B 1 158 ? 4.191 -26.969 -13.867 1 98.81 158 GLY B C 1
ATOM 3928 O O . GLY B 1 158 ? 3.691 -25.844 -13.852 1 98.81 158 GLY B O 1
ATOM 3929 N N . GLU B 1 159 ? 4.793 -27.406 -12.812 1 98.44 159 GLU B N 1
ATOM 3930 C CA . GLU B 1 159 ? 5.16 -26.75 -11.555 1 98.44 159 GLU B CA 1
ATOM 3931 C C . GLU B 1 159 ? 6.422 -27.359 -10.961 1 98.44 159 GLU B C 1
ATOM 3933 O O . GLU B 1 159 ? 6.742 -28.516 -11.234 1 98.44 159 GLU B O 1
ATOM 3938 N N . PRO B 1 160 ? 7.141 -26.609 -10.117 1 98.5 160 PRO B N 1
ATOM 3939 C CA . PRO B 1 160 ? 8.266 -27.266 -9.445 1 98.5 160 PRO B CA 1
ATOM 3940 C C . PRO B 1 160 ? 7.816 -28.391 -8.516 1 98.5 160 PRO B C 1
ATOM 3942 O O . PRO B 1 160 ? 7.074 -28.156 -7.559 1 98.5 160 PRO B O 1
ATOM 3945 N N . THR B 1 161 ? 8.25 -29.625 -8.844 1 98.5 161 THR B N 1
ATOM 3946 C CA . THR B 1 161 ? 7.875 -30.797 -8.062 1 98.5 161 THR B CA 1
ATOM 3947 C C . THR B 1 161 ? 9.109 -31.641 -7.73 1 98.5 161 THR B C 1
ATOM 3949 O O . THR B 1 161 ? 9.008 -32.844 -7.566 1 98.5 161 THR B O 1
ATOM 3952 N N . GLU B 1 162 ? 10.281 -31.031 -7.836 1 97.75 162 GLU B N 1
ATOM 3953 C CA . GLU B 1 162 ? 11.531 -31.734 -7.559 1 97.75 162 GLU B CA 1
ATOM 3954 C C . GLU B 1 162 ? 11.695 -32.969 -8.453 1 97.75 162 GLU B C 1
ATOM 3956 O O . GLU B 1 162 ? 12.25 -33.969 -8.031 1 97.75 162 GLU B O 1
ATOM 3961 N N . GLY B 1 163 ? 11.086 -32.906 -9.555 1 98.38 163 GLY B N 1
ATOM 3962 C CA . GLY B 1 163 ? 11.195 -34 -10.516 1 98.38 163 GLY B CA 1
ATOM 3963 C C . GLY B 1 163 ? 10.375 -35.219 -10.133 1 98.38 163 GLY B C 1
ATOM 3964 O O . GLY B 1 163 ? 10.695 -36.344 -10.531 1 98.38 163 GLY B O 1
ATOM 3965 N N . LYS B 1 164 ? 9.391 -35.062 -9.344 1 98.38 164 LYS B N 1
ATOM 3966 C CA . LYS B 1 164 ? 8.5 -36.125 -8.93 1 98.38 164 LYS B CA 1
ATOM 3967 C C . LYS B 1 164 ? 7.074 -35.875 -9.414 1 98.38 164 LYS B C 1
ATOM 3969 O O . LYS B 1 164 ? 6.762 -34.812 -9.914 1 98.38 164 LYS B O 1
ATOM 3974 N N . LEU B 1 165 ? 6.254 -36.969 -9.336 1 98.38 165 LEU B N 1
ATOM 3975 C CA . LEU B 1 165 ? 4.848 -36.875 -9.719 1 98.38 165 LEU B CA 1
ATOM 3976 C C . LEU B 1 165 ? 3.949 -36.844 -8.484 1 98.38 165 LEU B C 1
ATOM 3978 O O . LEU B 1 165 ? 3.648 -37.875 -7.891 1 98.38 165 LEU B O 1
ATOM 3982 N N . PRO B 1 166 ? 3.479 -35.688 -8.117 1 97.69 166 PRO B N 1
ATOM 3983 C CA . PRO B 1 166 ? 2.594 -35.594 -6.949 1 97.69 166 PRO B CA 1
ATOM 3984 C C . PRO B 1 166 ? 1.306 -36.375 -7.129 1 97.69 166 PRO B C 1
ATOM 3986 O O . PRO B 1 166 ? 0.757 -36.438 -8.234 1 97.69 166 PRO B O 1
ATOM 3989 N N . LYS B 1 167 ? 0.76 -36.938 -6.055 1 96.12 167 LYS B N 1
ATOM 3990 C CA . LYS B 1 167 ? -0.503 -37.656 -6.016 1 96.12 167 LYS B CA 1
ATOM 3991 C C . LYS B 1 167 ? -1.683 -36.719 -5.84 1 96.12 167 LYS B C 1
ATOM 3993 O O . LYS B 1 167 ? -2.824 -37.062 -6.145 1 96.12 167 LYS B O 1
ATOM 3998 N N . GLY B 1 168 ? -1.346 -35.562 -5.293 1 95.06 168 GLY B N 1
ATOM 3999 C CA . GLY B 1 168 ? -2.344 -34.562 -5.027 1 95.06 168 GLY B CA 1
ATOM 4000 C C . GLY B 1 168 ? -1.769 -33.312 -4.363 1 95.06 168 GLY B C 1
ATOM 4001 O O . GLY B 1 168 ? -0.582 -33.281 -4.027 1 95.06 168 GLY B O 1
ATOM 4002 N N . HIS B 1 169 ? -2.584 -32.344 -4.254 1 95.94 169 HIS B N 1
ATOM 4003 C CA . HIS B 1 169 ? -2.176 -31.125 -3.559 1 95.94 169 HIS B CA 1
ATOM 4004 C C . HIS B 1 169 ? -3.373 -30.422 -2.93 1 95.94 169 HIS B C 1
ATOM 4006 O O . HIS B 1 169 ? -4.523 -30.766 -3.205 1 95.94 169 HIS B O 1
ATOM 4012 N N . LYS B 1 170 ? -3.121 -29.5 -2.02 1 96.38 170 LYS B N 1
ATOM 4013 C CA . LYS B 1 170 ? -4.168 -28.766 -1.326 1 96.38 170 LYS B CA 1
ATOM 4014 C C . LYS B 1 170 ? -4.949 -27.875 -2.295 1 96.38 170 LYS B C 1
ATOM 4016 O O . LYS B 1 170 ? -4.434 -27.484 -3.344 1 96.38 170 LYS B O 1
ATOM 4021 N N . GLY B 1 171 ? -6.203 -27.641 -1.885 1 96.06 171 GLY B N 1
ATOM 4022 C CA . GLY B 1 171 ? -7 -26.656 -2.596 1 96.06 171 GLY B CA 1
ATOM 4023 C C . GLY B 1 171 ? -6.613 -25.219 -2.27 1 96.06 171 GLY B C 1
ATOM 4024 O O . GLY B 1 171 ? -5.629 -24.984 -1.562 1 96.06 171 GLY B O 1
ATOM 4025 N N . VAL B 1 172 ? -7.418 -24.312 -2.855 1 96.81 172 VAL B N 1
ATOM 4026 C CA . VAL B 1 172 ? -7.105 -22.906 -2.664 1 96.81 172 VAL B CA 1
ATOM 4027 C C . VAL B 1 172 ? -8.398 -22.109 -2.498 1 96.81 172 VAL B C 1
ATOM 4029 O O . VAL B 1 172 ? -9.406 -22.406 -3.145 1 96.81 172 VAL B O 1
ATOM 4032 N N . LEU B 1 173 ? -8.391 -21.219 -1.596 1 97.25 173 LEU B N 1
ATOM 4033 C CA . LEU B 1 173 ? -9.43 -20.219 -1.423 1 97.25 173 LEU B CA 1
ATOM 4034 C C . LEU B 1 173 ? -8.82 -18.859 -1.098 1 97.25 173 LEU B C 1
ATOM 4036 O O . LEU B 1 173 ? -8.156 -18.688 -0.07 1 97.25 173 LEU B O 1
ATOM 4040 N N . SER B 1 174 ? -9.031 -17.922 -2.008 1 97.62 174 SER B N 1
ATOM 4041 C CA . SER B 1 174 ? -8.555 -16.547 -1.81 1 97.62 174 SER B CA 1
ATOM 4042 C C . SER B 1 174 ? -9.711 -15.594 -1.569 1 97.62 174 SER B C 1
ATOM 4044 O O . SER B 1 174 ? -10.711 -15.617 -2.291 1 97.62 174 SER B O 1
ATOM 4046 N N . VAL B 1 175 ? -9.547 -14.727 -0.585 1 98.31 175 VAL B N 1
ATOM 4047 C CA . VAL B 1 175 ? -10.609 -13.766 -0.296 1 98.31 175 VAL B CA 1
ATOM 4048 C C . VAL B 1 175 ? -10 -12.391 -0.017 1 98.31 175 VAL B C 1
ATOM 4050 O O . VAL B 1 175 ? -8.961 -12.289 0.638 1 98.31 175 VAL B O 1
ATOM 4053 N N . ASN B 1 176 ? -10.508 -11.383 -0.638 1 98.62 176 ASN B N 1
ATOM 4054 C CA . ASN B 1 176 ? -10.266 -9.992 -0.263 1 98.62 176 ASN B CA 1
ATOM 4055 C C . ASN B 1 176 ? -11.289 -9.5 0.755 1 98.62 176 ASN B C 1
ATOM 4057 O O . ASN B 1 176 ? -12.492 -9.539 0.495 1 98.62 176 ASN B O 1
ATOM 4061 N N . ILE B 1 177 ? -10.852 -9.102 1.876 1 98.81 177 ILE B N 1
ATOM 4062 C CA . ILE B 1 177 ? -11.711 -8.578 2.936 1 98.81 177 ILE B CA 1
ATOM 4063 C C . ILE B 1 177 ? -11.594 -7.055 2.992 1 98.81 177 ILE B C 1
ATOM 4065 O O . ILE B 1 177 ? -10.516 -6.52 3.289 1 98.81 177 ILE B O 1
ATOM 4069 N N . LYS B 1 178 ? -12.672 -6.383 2.768 1 98.75 178 LYS B N 1
ATOM 4070 C CA . LYS B 1 178 ? -12.664 -4.926 2.688 1 98.75 178 LYS B CA 1
ATOM 4071 C C . LYS B 1 178 ? -13.586 -4.309 3.736 1 98.75 178 LYS B C 1
ATOM 4073 O O . LYS B 1 178 ? -14.711 -4.766 3.922 1 98.75 178 LYS B O 1
ATOM 4078 N N . ALA B 1 179 ? -13.062 -3.402 4.461 1 98.69 179 ALA B N 1
ATOM 4079 C CA . ALA B 1 179 ? -13.852 -2.568 5.367 1 98.69 179 ALA B CA 1
ATOM 4080 C C . ALA B 1 179 ? -13.93 -1.132 4.863 1 98.69 179 ALA B C 1
ATOM 4082 O O . ALA B 1 179 ? -12.984 -0.621 4.266 1 98.69 179 ALA B O 1
ATOM 4083 N N . THR B 1 180 ? -15.062 -0.51 5.082 1 98.06 180 THR B N 1
ATOM 4084 C CA . THR B 1 180 ? -15.281 0.882 4.707 1 98.06 180 THR B CA 1
ATOM 4085 C C . THR B 1 180 ? -15.625 1.725 5.934 1 98.06 180 THR B C 1
ATOM 4087 O O . THR B 1 180 ? -16.219 1.226 6.891 1 98.06 180 THR B O 1
ATOM 4090 N N . GLY B 1 181 ? -15.188 2.932 5.895 1 97.69 181 GLY B N 1
ATOM 4091 C CA . GLY B 1 181 ? -15.453 3.883 6.961 1 97.69 181 GLY B CA 1
ATOM 4092 C C . GLY B 1 181 ? -15.664 5.297 6.461 1 97.69 181 GLY B C 1
ATOM 4093 O O . GLY B 1 181 ? -16.203 5.5 5.367 1 97.69 181 GLY B O 1
ATOM 4094 N N . LYS B 1 182 ? -15.445 6.188 7.352 1 97.25 182 LYS B N 1
ATOM 4095 C CA . LYS B 1 182 ? -15.625 7.613 7.078 1 97.25 182 LYS B CA 1
ATOM 4096 C C . LYS B 1 182 ? -14.406 8.414 7.523 1 97.25 182 LYS B C 1
ATOM 4098 O O . LYS B 1 182 ? -13.984 8.328 8.68 1 97.25 182 LYS B O 1
ATOM 4103 N N . ALA B 1 183 ? -13.891 9.141 6.57 1 96.12 183 ALA B N 1
ATOM 4104 C CA . ALA B 1 183 ? -12.68 9.914 6.863 1 96.12 183 ALA B CA 1
ATOM 4105 C C . ALA B 1 183 ? -12.992 11.078 7.809 1 96.12 183 ALA B C 1
ATOM 4107 O O . ALA B 1 183 ? -14.117 11.578 7.84 1 96.12 183 ALA B O 1
ATOM 4108 N N . ALA B 1 184 ? -12.016 11.523 8.547 1 96.94 184 ALA B N 1
ATOM 4109 C CA . ALA B 1 184 ? -12 12.703 9.414 1 96.94 184 ALA B CA 1
ATOM 4110 C C . ALA B 1 184 ? -10.578 13.086 9.805 1 96.94 184 ALA B C 1
ATOM 4112 O O . ALA B 1 184 ? -9.641 12.312 9.594 1 96.94 184 ALA B O 1
ATOM 4113 N N . HIS B 1 185 ? -10.469 14.242 10.211 1 95 185 HIS B N 1
ATOM 4114 C CA . HIS B 1 185 ? -9.211 14.633 10.828 1 95 185 HIS B CA 1
ATOM 4115 C C . HIS B 1 185 ? -8.922 13.789 12.07 1 95 185 HIS B C 1
ATOM 4117 O O . HIS B 1 185 ? -9.805 13.586 12.898 1 95 185 HIS B O 1
ATOM 4123 N N . SER B 1 186 ? -7.723 13.328 12.234 1 94.44 186 SER B N 1
ATOM 4124 C CA . SER B 1 186 ? -7.414 12.398 13.32 1 94.44 186 SER B CA 1
ATOM 4125 C C . SER B 1 186 ? -7.52 13.078 14.68 1 94.44 186 SER B C 1
ATOM 4127 O O . SER B 1 186 ? -7.594 12.406 15.711 1 94.44 186 SER B O 1
ATOM 4129 N N . GLY B 1 187 ? -7.453 14.398 14.727 1 94.44 187 GLY B N 1
ATOM 4130 C CA . GLY B 1 187 ? -7.695 15.109 15.969 1 94.44 187 GLY B CA 1
ATOM 4131 C C . GLY B 1 187 ? -9.125 14.977 16.469 1 94.44 187 GLY B C 1
ATOM 4132 O O . GLY B 1 187 ? -9.406 15.266 17.641 1 94.44 187 GLY B O 1
ATOM 4133 N N . TYR B 1 188 ? -9.992 14.586 15.602 1 95.31 188 TYR B N 1
ATOM 4134 C CA . TYR B 1 188 ? -11.398 14.422 15.93 1 95.31 188 TYR B CA 1
ATOM 4135 C C . TYR B 1 188 ? -11.922 13.086 15.414 1 95.31 188 TYR B C 1
ATOM 4137 O O . TYR B 1 188 ? -12.812 13.039 14.562 1 95.31 188 TYR B O 1
ATOM 4145 N N . PRO B 1 189 ? -11.445 12.008 16.031 1 94.75 189 PRO B N 1
ATOM 4146 C CA . PRO B 1 189 ? -11.789 10.68 15.539 1 94.75 189 PRO B CA 1
ATOM 4147 C C . PRO B 1 189 ? -13.289 10.398 15.609 1 94.75 189 PRO B C 1
ATOM 4149 O O . PRO B 1 189 ? -13.812 9.602 14.828 1 94.75 189 PRO B O 1
ATOM 4152 N N . GLU B 1 190 ? -14 11.102 16.5 1 94.94 190 GLU B N 1
ATOM 4153 C CA . GLU B 1 190 ? -15.43 10.875 16.688 1 94.94 190 GLU B CA 1
ATOM 4154 C C . GLU B 1 190 ? -16.219 11.32 15.461 1 94.94 190 GLU B C 1
ATOM 4156 O O . GLU B 1 190 ? -17.375 10.922 15.281 1 94.94 190 GLU B O 1
ATOM 4161 N N . LEU B 1 191 ? -15.594 12.117 14.656 1 96.38 191 LEU B N 1
ATOM 4162 C CA . LEU B 1 191 ? -16.281 12.594 13.461 1 96.38 191 LEU B CA 1
ATOM 4163 C C . LEU B 1 191 ? -16.109 11.609 12.312 1 96.38 191 LEU B C 1
ATOM 4165 O O . LEU B 1 191 ? -16.734 11.758 11.266 1 96.38 191 LEU B O 1
ATOM 4169 N N . GLY B 1 192 ? -15.289 10.594 12.492 1 96.94 192 GLY B N 1
ATOM 4170 C CA . GLY B 1 192 ? -15.031 9.602 11.461 1 96.94 192 GLY B CA 1
ATOM 4171 C C . GLY B 1 192 ? -15.461 8.203 11.852 1 96.94 192 GLY B C 1
ATOM 4172 O O . GLY B 1 192 ? -16.219 8.023 12.805 1 96.94 192 GLY B O 1
ATOM 4173 N N . ASP B 1 193 ? -15.125 7.25 11.055 1 97.88 193 ASP B N 1
ATOM 4174 C CA . ASP B 1 193 ? -15.328 5.812 11.219 1 97.88 193 ASP B CA 1
ATOM 4175 C C . ASP B 1 193 ? -14.18 5.023 10.594 1 97.88 193 ASP B C 1
ATOM 4177 O O . ASP B 1 193 ? -14.133 4.852 9.375 1 97.88 193 ASP B O 1
ATOM 4181 N N . SER B 1 194 ? -13.328 4.477 11.438 1 98.19 194 SER B N 1
ATOM 4182 C CA . SER B 1 194 ? -12.055 3.941 10.969 1 98.19 194 SER B CA 1
ATOM 4183 C C . SER B 1 194 ? -12.234 2.578 10.312 1 98.19 194 SER B C 1
ATOM 4185 O O . SER B 1 194 ? -12.508 1.587 10.992 1 98.19 194 SER B O 1
ATOM 4187 N N . ALA B 1 195 ? -12.023 2.525 9.039 1 98.62 195 ALA B N 1
ATOM 4188 C CA . ALA B 1 195 ? -12.016 1.257 8.312 1 98.62 195 ALA B CA 1
ATOM 4189 C C . ALA B 1 195 ? -10.906 0.346 8.82 1 98.62 195 ALA B C 1
ATOM 4191 O O . ALA B 1 195 ? -11.062 -0.875 8.867 1 98.62 195 ALA B O 1
ATOM 4192 N N . THR B 1 196 ? -9.773 0.938 9.203 1 98.69 196 THR B N 1
ATOM 4193 C CA . THR B 1 196 ? -8.633 0.175 9.695 1 98.69 196 THR B CA 1
ATOM 4194 C C . THR B 1 196 ? -8.992 -0.565 10.984 1 98.69 196 THR B C 1
ATOM 4196 O O . THR B 1 196 ? -8.695 -1.755 11.125 1 98.69 196 THR B O 1
ATOM 4199 N N . GLU B 1 197 ? -9.656 0.123 11.914 1 98.38 197 GLU B N 1
ATOM 4200 C CA . GLU B 1 197 ? -10.055 -0.521 13.164 1 98.38 197 GLU B CA 1
ATOM 4201 C C . GLU B 1 197 ? -10.992 -1.7 12.898 1 98.38 197 GLU B C 1
ATOM 4203 O O . GLU B 1 197 ? -10.859 -2.752 13.531 1 98.38 197 GLU B O 1
ATOM 4208 N N . LYS B 1 198 ? -11.906 -1.514 11.977 1 98.56 198 LYS B N 1
ATOM 4209 C CA . LYS B 1 198 ? -12.82 -2.59 11.617 1 98.56 198 LYS B CA 1
ATOM 4210 C C . LYS B 1 198 ? -12.07 -3.783 11.031 1 98.56 198 LYS B C 1
ATOM 4212 O O . LYS B 1 198 ? -12.305 -4.926 11.43 1 98.56 198 LYS B O 1
ATOM 4217 N N . LEU B 1 199 ? -11.172 -3.502 10.086 1 98.81 199 LEU B N 1
ATOM 4218 C CA . LEU B 1 199 ? -10.414 -4.574 9.445 1 98.81 199 LEU B CA 1
ATOM 4219 C C . LEU B 1 199 ? -9.57 -5.328 10.469 1 98.81 199 LEU B C 1
ATOM 4221 O O . LEU B 1 199 ? -9.516 -6.562 10.445 1 98.81 199 LEU B O 1
ATOM 4225 N N . LEU B 1 200 ? -8.922 -4.574 11.367 1 98.75 200 LEU B N 1
ATOM 4226 C CA . LEU B 1 200 ? -8.086 -5.207 12.383 1 98.75 200 LEU B CA 1
ATOM 4227 C C . LEU B 1 200 ? -8.922 -6.109 13.289 1 98.75 200 LEU B C 1
ATOM 4229 O O . LEU B 1 200 ? -8.477 -7.199 13.664 1 98.75 200 LEU B O 1
ATOM 4233 N N . ALA B 1 201 ? -10.109 -5.68 13.617 1 98.5 201 ALA B N 1
ATOM 4234 C CA . ALA B 1 201 ? -11.016 -6.527 14.398 1 98.5 201 ALA B CA 1
ATOM 4235 C C . ALA B 1 201 ? -11.359 -7.805 13.633 1 98.5 201 ALA B C 1
ATOM 4237 O O . ALA B 1 201 ? -11.375 -8.891 14.211 1 98.5 201 ALA B O 1
ATOM 4238 N N . GLY B 1 202 ? -11.664 -7.664 12.375 1 98.69 202 GLY B N 1
ATOM 4239 C CA . GLY B 1 202 ? -11.953 -8.82 11.539 1 98.69 202 GLY B CA 1
ATOM 4240 C C . GLY B 1 202 ? -10.789 -9.789 11.453 1 98.69 202 GLY B C 1
ATOM 4241 O O . GLY B 1 202 ? -10.977 -11 11.609 1 98.69 202 GLY B O 1
ATOM 4242 N N . LEU B 1 203 ? -9.586 -9.266 11.188 1 98.75 203 LEU B N 1
ATOM 4243 C CA . LEU B 1 203 ? -8.406 -10.109 11.062 1 98.75 203 LEU B CA 1
ATOM 4244 C C . LEU B 1 203 ? -8.078 -10.797 12.383 1 98.75 203 LEU B C 1
ATOM 4246 O O . LEU B 1 203 ? -7.605 -11.938 12.391 1 98.75 203 LEU B O 1
ATOM 4250 N N . GLU B 1 204 ? -8.305 -10.094 13.477 1 98.25 204 GLU B N 1
ATOM 4251 C CA . GLU B 1 204 ? -8.141 -10.703 14.789 1 98.25 204 GLU B CA 1
ATOM 4252 C C . GLU B 1 204 ? -9.07 -11.898 14.961 1 98.25 204 GLU B C 1
ATOM 4254 O O . GLU B 1 204 ? -8.656 -12.961 15.438 1 98.25 204 GLU B O 1
ATOM 4259 N N . ALA B 1 205 ? -10.312 -11.734 14.555 1 98.25 205 ALA B N 1
ATOM 4260 C CA . ALA B 1 205 ? -11.281 -12.82 14.656 1 98.25 205 ALA B CA 1
ATOM 4261 C C . ALA B 1 205 ? -10.859 -14.016 13.805 1 98.25 205 ALA B C 1
ATOM 4263 O O . ALA B 1 205 ? -10.891 -15.156 14.273 1 98.25 205 ALA B O 1
ATOM 4264 N N . ILE B 1 206 ? -10.445 -13.758 12.617 1 97.75 206 ILE B N 1
ATOM 4265 C CA . ILE B 1 206 ? -10.039 -14.812 11.695 1 97.75 206 ILE B CA 1
ATOM 4266 C C . ILE B 1 206 ? -8.828 -15.547 12.25 1 97.75 206 ILE B C 1
ATOM 4268 O O . ILE B 1 206 ? -8.75 -16.781 12.188 1 97.75 206 ILE B O 1
ATOM 4272 N N . ARG B 1 207 ? -7.902 -14.828 12.828 1 97.38 207 ARG B N 1
ATOM 4273 C CA . ARG B 1 207 ? -6.648 -15.391 13.32 1 97.38 207 ARG B CA 1
ATOM 4274 C C . ARG B 1 207 ? -6.887 -16.234 14.57 1 97.38 207 ARG B C 1
ATOM 4276 O O . ARG B 1 207 ? -6.207 -17.25 14.789 1 97.38 207 ARG B O 1
ATOM 4283 N N . HIS B 1 208 ? -7.855 -15.844 15.352 1 97.12 208 HIS B N 1
ATOM 4284 C CA . HIS B 1 208 ? -7.945 -16.453 16.672 1 97.12 208 HIS B CA 1
ATOM 4285 C C . HIS B 1 208 ? -9.141 -17.391 16.766 1 97.12 208 HIS B C 1
ATOM 4287 O O . HIS B 1 208 ? -9.148 -18.312 17.578 1 97.12 208 HIS B O 1
ATOM 4293 N N . LYS B 1 209 ? -10.133 -17.203 15.93 1 97.06 209 LYS B N 1
ATOM 4294 C CA . LYS B 1 209 ? -11.383 -17.922 16.172 1 97.06 209 LYS B CA 1
ATOM 4295 C C . LYS B 1 209 ? -11.703 -18.875 15.031 1 97.06 209 LYS B C 1
ATOM 4297 O O . LYS B 1 209 ? -12.523 -19.781 15.188 1 97.06 209 LYS B O 1
ATOM 4302 N N . LEU B 1 210 ? -11.156 -18.688 13.883 1 96.75 210 LEU B N 1
ATOM 4303 C CA . LEU B 1 210 ? -11.484 -19.516 12.727 1 96.75 210 LEU B CA 1
ATOM 4304 C C . LEU B 1 210 ? -10.891 -20.906 12.859 1 96.75 210 LEU B C 1
ATOM 4306 O O . LEU B 1 210 ? -9.68 -21.062 12.992 1 96.75 210 LEU B O 1
ATOM 4310 N N . GLU B 1 211 ? -11.68 -21.906 12.836 1 94.56 211 GLU B N 1
ATOM 4311 C CA . GLU B 1 211 ? -11.234 -23.297 12.852 1 94.56 211 GLU B CA 1
ATOM 4312 C C . GLU B 1 211 ? -10.992 -23.812 11.43 1 94.56 211 GLU B C 1
ATOM 4314 O O . GLU B 1 211 ? -11.898 -23.812 10.602 1 94.56 211 GLU B O 1
ATOM 4319 N N . LEU B 1 212 ? -9.805 -24.266 11.203 1 95.44 212 LEU B N 1
ATOM 4320 C CA . LEU B 1 212 ? -9.438 -24.734 9.867 1 95.44 212 LEU B CA 1
ATOM 4321 C C . LEU B 1 212 ? -9.398 -26.25 9.805 1 95.44 212 LEU B C 1
ATOM 4323 O O . LEU B 1 212 ? -8.875 -26.906 10.719 1 95.44 212 LEU B O 1
ATOM 4327 N N . PRO B 1 213 ? -9.914 -26.781 8.789 1 93.75 213 PRO B N 1
ATOM 4328 C CA . PRO B 1 213 ? -9.969 -28.234 8.672 1 93.75 213 PRO B CA 1
ATOM 4329 C C . PRO B 1 213 ? -8.594 -28.859 8.391 1 93.75 213 PRO B C 1
ATOM 4331 O O . PRO B 1 213 ? -7.68 -28.156 7.949 1 93.75 213 PRO B O 1
ATOM 4334 N N . ARG B 1 214 ? -8.484 -30.156 8.711 1 93.38 214 ARG B N 1
ATOM 4335 C CA . ARG B 1 214 ? -7.273 -30.938 8.484 1 93.38 214 ARG B CA 1
ATOM 4336 C C . ARG B 1 214 ? -7.594 -32.25 7.793 1 93.38 214 ARG B C 1
ATOM 4338 O O . ARG B 1 214 ? -8.734 -32.719 7.824 1 93.38 214 ARG B O 1
ATOM 4345 N N . SER B 1 215 ? -6.559 -32.781 7.09 1 91.38 215 SER B N 1
ATOM 4346 C CA . SER B 1 215 ? -6.676 -34.125 6.492 1 91.38 215 SER B CA 1
ATOM 4347 C C . SER B 1 215 ? -5.445 -34.969 6.777 1 91.38 215 SER B C 1
ATOM 4349 O O . SER B 1 215 ? -4.371 -34.438 7.062 1 91.38 215 SER B O 1
ATOM 4351 N N . GLU B 1 216 ? -5.652 -36.281 6.715 1 89.62 216 GLU B N 1
ATOM 4352 C CA . GLU B 1 216 ? -4.547 -37.188 6.941 1 89.62 216 GLU B CA 1
ATOM 4353 C C . GLU B 1 216 ? -3.531 -37.125 5.805 1 89.62 216 GLU B C 1
ATOM 4355 O O . GLU B 1 216 ? -2.322 -37.188 6.039 1 89.62 216 GLU B O 1
ATOM 4360 N N . LEU B 1 217 ? -3.998 -36.906 4.668 1 86.5 217 LEU B N 1
ATOM 4361 C CA . LEU B 1 217 ? -3.158 -36.938 3.477 1 86.5 217 LEU B CA 1
ATOM 4362 C C . LEU B 1 217 ? -2.406 -35.625 3.285 1 86.5 217 LEU B C 1
ATOM 4364 O O . LEU B 1 217 ? -1.199 -35.656 3.029 1 86.5 217 LEU B O 1
ATOM 4368 N N . LEU B 1 218 ? -3.094 -34.469 3.516 1 91.88 218 LEU B N 1
ATOM 4369 C CA . LEU B 1 218 ? -2.541 -33.188 3.098 1 91.88 218 LEU B CA 1
ATOM 4370 C C . LEU B 1 218 ? -2.176 -32.312 4.305 1 91.88 218 LEU B C 1
ATOM 4372 O O . LEU B 1 218 ? -1.64 -31.219 4.156 1 91.88 218 LEU B O 1
ATOM 4376 N N . GLY B 1 219 ? -2.514 -32.844 5.5 1 92.19 219 GLY B N 1
ATOM 4377 C CA . GLY B 1 219 ? -2.182 -32.094 6.707 1 92.19 219 GLY B CA 1
ATOM 4378 C C . GLY B 1 219 ? -3.203 -31.016 7.051 1 92.19 219 GLY B C 1
ATOM 4379 O O . GLY B 1 219 ? -4.41 -31.266 6.973 1 92.19 219 GLY B O 1
ATOM 4380 N N . GLU B 1 220 ? -2.699 -29.875 7.465 1 93.94 220 GLU B N 1
ATOM 4381 C CA . GLU B 1 220 ? -3.568 -28.812 7.953 1 93.94 220 GLU B CA 1
ATOM 4382 C C . GLU B 1 220 ? -3.869 -27.797 6.852 1 93.94 220 GLU B C 1
ATOM 4384 O O . GLU B 1 220 ? -2.998 -27.469 6.039 1 93.94 220 GLU B O 1
ATOM 4389 N N . THR B 1 221 ? -5.148 -27.312 6.863 1 96.25 221 THR B N 1
ATOM 4390 C CA . THR B 1 221 ? -5.414 -26.078 6.129 1 96.25 221 THR B CA 1
ATOM 4391 C C . THR B 1 221 ? -4.629 -24.906 6.723 1 96.25 221 THR B C 1
ATOM 4393 O O . THR B 1 221 ? -4.574 -24.75 7.945 1 96.25 221 THR B O 1
ATOM 4396 N N . THR B 1 222 ? -3.967 -24.172 5.863 1 96.06 222 THR B N 1
ATOM 4397 C CA . THR B 1 222 ? -3.17 -23.047 6.336 1 96.06 222 THR B CA 1
ATOM 4398 C C . THR B 1 222 ? -3.719 -21.734 5.793 1 96.06 222 THR B C 1
ATOM 4400 O O . THR B 1 222 ? -4.418 -21.719 4.777 1 96.06 222 THR B O 1
ATOM 4403 N N . MET B 1 223 ? -3.496 -20.719 6.543 1 97.25 223 MET B N 1
ATOM 4404 C CA . MET B 1 223 ? -3.945 -19.375 6.18 1 97.25 223 MET B CA 1
ATOM 4405 C C . MET B 1 223 ? -2.766 -18.422 6.078 1 97.25 223 MET B C 1
ATOM 4407 O O . MET B 1 223 ? -1.843 -18.469 6.895 1 97.25 223 MET B O 1
ATOM 4411 N N . ASN B 1 224 ? -2.789 -17.562 5.047 1 97.88 224 ASN B N 1
ATOM 4412 C CA . ASN B 1 224 ? -1.79 -16.516 4.871 1 97.88 224 ASN B CA 1
ATOM 4413 C C . ASN B 1 224 ? -2.439 -15.164 4.609 1 97.88 224 ASN B C 1
ATOM 4415 O O . ASN B 1 224 ? -3.219 -15.016 3.668 1 97.88 224 ASN B O 1
ATOM 4419 N N . ILE B 1 225 ? -2.176 -14.219 5.512 1 98.5 225 ILE B N 1
ATOM 4420 C CA . ILE B 1 225 ? -2.547 -12.836 5.227 1 98.5 225 ILE B CA 1
ATOM 4421 C C . ILE B 1 225 ? -1.431 -12.148 4.441 1 98.5 225 ILE B C 1
ATOM 4423 O O . ILE B 1 225 ? -0.5 -11.594 5.027 1 98.5 225 ILE B O 1
ATOM 4427 N N . GLY B 1 226 ? -1.575 -12.133 3.143 1 97.69 226 GLY B N 1
ATOM 4428 C CA . GLY B 1 226 ? -0.444 -11.852 2.273 1 97.69 226 GLY B CA 1
ATOM 4429 C C . GLY B 1 226 ? -0.305 -10.375 1.939 1 97.69 226 GLY B C 1
ATOM 4430 O O . GLY B 1 226 ? 0.769 -9.922 1.535 1 97.69 226 GLY B O 1
ATOM 4431 N N . ARG B 1 227 ? -1.393 -9.617 2.098 1 97.81 227 ARG B N 1
ATOM 4432 C CA . ARG B 1 227 ? -1.36 -8.195 1.787 1 97.81 227 ARG B CA 1
ATOM 4433 C C . ARG B 1 227 ? -2.359 -7.426 2.645 1 97.81 227 ARG B C 1
ATOM 4435 O O . ARG B 1 227 ? -3.473 -7.895 2.881 1 97.81 227 ARG B O 1
ATOM 4442 N N . ILE B 1 228 ? -1.967 -6.324 3.152 1 98.75 228 ILE B N 1
ATOM 4443 C CA . ILE B 1 228 ? -2.85 -5.359 3.801 1 98.75 228 ILE B CA 1
ATOM 4444 C C . ILE B 1 228 ? -2.584 -3.963 3.244 1 98.75 228 ILE B C 1
ATOM 4446 O O . ILE B 1 228 ? -1.431 -3.543 3.127 1 98.75 228 ILE B O 1
ATOM 4450 N N . ASP B 1 229 ? -3.547 -3.336 2.84 1 98.38 229 ASP B N 1
ATOM 4451 C CA . ASP B 1 229 ? -3.537 -1.937 2.428 1 98.38 229 ASP B CA 1
ATOM 4452 C C . ASP B 1 229 ? -4.648 -1.151 3.119 1 98.38 229 ASP B C 1
ATOM 4454 O O . ASP B 1 229 ? -5.824 -1.301 2.779 1 98.38 229 ASP B O 1
ATOM 4458 N N . ALA B 1 230 ? -4.258 -0.335 4.105 1 98.56 230 ALA B N 1
ATOM 4459 C CA . ALA B 1 230 ? -5.262 0.351 4.914 1 98.56 230 ALA B CA 1
ATOM 4460 C C . ALA B 1 230 ? -4.867 1.805 5.16 1 98.56 230 ALA B C 1
ATOM 4462 O O . ALA B 1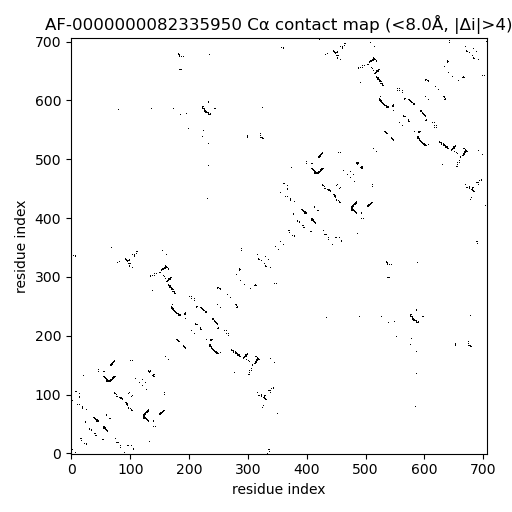 230 ? -3.766 2.086 5.633 1 98.56 230 ALA B O 1
ATOM 4463 N N . GLY B 1 231 ? -5.793 2.693 4.789 1 97.44 231 GLY B N 1
ATOM 4464 C CA . GLY B 1 231 ? -5.602 4.102 5.09 1 97.44 231 GLY B CA 1
ATOM 4465 C C . GLY B 1 231 ? -4.734 4.816 4.07 1 97.44 231 GLY B C 1
ATOM 4466 O O . GLY B 1 231 ? -4.137 4.18 3.199 1 97.44 231 GLY B O 1
ATOM 4467 N N . VAL B 1 232 ? -4.664 6.16 4.23 1 94.06 232 VAL B N 1
ATOM 4468 C CA . VAL B 1 232 ? -3.953 6.957 3.234 1 94.06 232 VAL B CA 1
ATOM 4469 C C . VAL B 1 232 ? -2.844 7.762 3.912 1 94.06 232 VAL B C 1
ATOM 4471 O O . VAL B 1 232 ? -1.878 8.164 3.262 1 94.06 232 VAL B O 1
ATOM 4474 N N . ALA B 1 233 ? -3.033 8.078 5.215 1 94.75 233 ALA B N 1
ATOM 4475 C CA . ALA B 1 233 ? -2.072 8.883 5.957 1 94.75 233 ALA B CA 1
ATOM 4476 C C . ALA B 1 233 ? -2.275 8.734 7.461 1 94.75 233 ALA B C 1
ATOM 4478 O O . ALA B 1 233 ? -3.387 8.453 7.918 1 94.75 233 ALA B O 1
ATOM 4479 N N . ALA B 1 234 ? -1.232 8.984 8.219 1 95.12 234 ALA B N 1
ATOM 4480 C CA . ALA B 1 234 ? -1.262 8.805 9.664 1 95.12 234 ALA B CA 1
ATOM 4481 C C . ALA B 1 234 ? -2.295 9.727 10.312 1 95.12 234 ALA B C 1
ATOM 4483 O O . ALA B 1 234 ? -2.908 9.367 11.32 1 95.12 234 ALA B O 1
ATOM 4484 N N . ASN B 1 235 ? -2.508 10.914 9.719 1 96.06 235 ASN B N 1
ATOM 4485 C CA . ASN B 1 235 ? -3.342 11.922 10.359 1 96.06 235 ASN B CA 1
ATOM 4486 C C . ASN B 1 235 ? -4.742 11.961 9.75 1 96.06 235 ASN B C 1
ATOM 4488 O O . ASN B 1 235 ? -5.492 12.914 9.969 1 96.06 235 ASN B O 1
ATOM 4492 N N . VAL B 1 236 ? -5.137 11.016 9.023 1 95.88 236 VAL B N 1
ATOM 4493 C CA . VAL B 1 236 ? -6.469 10.859 8.453 1 95.88 236 VAL B CA 1
ATOM 4494 C C . VAL B 1 236 ? -7.121 9.594 8.992 1 95.88 236 VAL B C 1
ATOM 4496 O O . VAL B 1 236 ? -6.523 8.516 8.961 1 95.88 236 VAL B O 1
ATOM 4499 N N . ILE B 1 237 ? -8.312 9.727 9.5 1 97.5 237 ILE B N 1
ATOM 4500 C CA . ILE B 1 237 ? -9.078 8.531 9.836 1 97.5 237 ILE B CA 1
ATOM 4501 C C . ILE B 1 237 ? -9.344 7.723 8.562 1 97.5 237 ILE B C 1
ATOM 4503 O O . ILE B 1 237 ? -9.969 8.219 7.625 1 97.5 237 ILE B O 1
ATOM 4507 N N . PRO B 1 238 ? -8.891 6.484 8.586 1 97.69 238 PRO B N 1
ATOM 4508 C CA . PRO B 1 238 ? -8.984 5.715 7.348 1 97.69 238 PRO B CA 1
ATOM 4509 C C . PRO B 1 238 ? -10.422 5.418 6.938 1 97.69 238 PRO B C 1
ATOM 4511 O O . PRO B 1 238 ? -11.211 4.918 7.746 1 97.69 238 PRO B O 1
ATOM 4514 N N . PHE B 1 239 ? -10.734 5.711 5.719 1 97.44 239 PHE B N 1
ATOM 4515 C CA . PHE B 1 239 ? -12.078 5.43 5.223 1 97.44 239 PHE B CA 1
ATOM 4516 C C . PHE B 1 239 ? -12.094 4.152 4.395 1 97.44 239 PHE B C 1
ATOM 4518 O O . PHE B 1 239 ? -13.156 3.691 3.973 1 97.44 239 PHE B O 1
ATOM 4525 N N . HIS B 1 240 ? -10.93 3.568 4.191 1 97.44 240 HIS B N 1
ATOM 4526 C CA . HIS B 1 240 ? -10.82 2.314 3.453 1 97.44 240 HIS B CA 1
ATOM 4527 C C . HIS B 1 240 ? -9.727 1.426 4.039 1 97.44 240 HIS B C 1
ATOM 4529 O O . HIS B 1 240 ? -8.68 1.92 4.461 1 97.44 240 HIS B O 1
ATOM 4535 N N . ALA B 1 241 ? -9.906 0.169 4.086 1 98.69 241 ALA B N 1
ATOM 4536 C CA . ALA B 1 241 ? -8.938 -0.844 4.5 1 98.69 241 ALA B CA 1
ATOM 4537 C C . ALA B 1 241 ? -9.266 -2.201 3.885 1 98.69 241 ALA B C 1
ATOM 4539 O O . ALA B 1 241 ? -10.438 -2.586 3.807 1 98.69 241 ALA B O 1
ATOM 4540 N N . GLU B 1 242 ? -8.266 -2.889 3.406 1 98.81 242 GLU B N 1
ATOM 4541 C CA . GLU B 1 242 ? -8.523 -4.211 2.846 1 98.81 242 GLU B CA 1
ATOM 4542 C C . GLU B 1 242 ? -7.348 -5.152 3.088 1 98.81 242 GLU B C 1
ATOM 4544 O O . GLU B 1 242 ? -6.215 -4.703 3.283 1 98.81 242 GLU B O 1
ATOM 4549 N N . ALA B 1 243 ? -7.605 -6.406 3.119 1 98.81 243 ALA B N 1
ATOM 4550 C CA . ALA B 1 243 ? -6.613 -7.465 3.289 1 98.81 243 ALA B CA 1
ATOM 4551 C C . ALA B 1 243 ? -6.887 -8.625 2.338 1 98.81 243 ALA B C 1
ATOM 4553 O O . ALA B 1 243 ? -8.039 -9 2.115 1 98.81 243 ALA B O 1
ATOM 4554 N N . GLN B 1 244 ? -5.836 -9.125 1.777 1 98.5 244 GLN B N 1
ATOM 4555 C CA . GLN B 1 244 ? -5.914 -10.352 0.985 1 98.5 244 GLN B CA 1
ATOM 4556 C C . GLN B 1 244 ? -5.488 -11.562 1.806 1 98.5 244 GLN B C 1
ATOM 4558 O O . GLN B 1 244 ? -4.348 -11.648 2.264 1 98.5 244 GLN B O 1
ATOM 4563 N N . VAL B 1 245 ? -6.398 -12.5 1.922 1 98.5 245 VAL B N 1
ATOM 4564 C CA . VAL B 1 245 ? -6.16 -13.711 2.699 1 98.5 245 VAL B CA 1
ATOM 4565 C C . VAL B 1 245 ? -6.27 -14.938 1.793 1 98.5 245 VAL B C 1
ATOM 4567 O O . VAL B 1 245 ? -7.223 -15.07 1.024 1 98.5 245 VAL B O 1
ATOM 4570 N N . LEU B 1 246 ? -5.27 -15.773 1.889 1 98.19 246 LEU B N 1
ATOM 4571 C CA . LEU B 1 246 ? -5.25 -16.984 1.086 1 98.19 246 LEU B CA 1
ATOM 4572 C C . LEU B 1 246 ? -5.223 -18.219 1.976 1 98.19 246 LEU B C 1
ATOM 4574 O O . LEU B 1 246 ? -4.453 -18.281 2.936 1 98.19 246 LEU B O 1
ATOM 4578 N N . PHE B 1 247 ? -6.094 -19.203 1.688 1 97.62 247 PHE B N 1
ATOM 4579 C CA . PHE B 1 247 ? -6.148 -20.5 2.375 1 97.62 247 PHE B CA 1
ATOM 4580 C C . PHE B 1 247 ? -5.695 -21.625 1.456 1 97.62 247 PHE B C 1
ATOM 4582 O O . PHE B 1 247 ? -6.102 -21.688 0.293 1 97.62 247 PHE B O 1
ATOM 4589 N N . ARG B 1 248 ? -4.809 -22.422 1.936 1 97.31 248 ARG B N 1
ATOM 4590 C CA . ARG B 1 248 ? -4.551 -23.734 1.33 1 97.31 248 ARG B CA 1
ATOM 4591 C C . ARG B 1 248 ? -5.422 -24.812 1.968 1 97.31 248 ARG B C 1
ATOM 4593 O O . ARG B 1 248 ? -5.184 -25.203 3.109 1 97.31 248 ARG B O 1
ATOM 4600 N N . VAL B 1 249 ? -6.344 -25.297 1.214 1 96.69 249 VAL B N 1
ATOM 4601 C CA . VAL B 1 249 ? -7.438 -26.094 1.757 1 96.69 249 VAL B CA 1
ATOM 4602 C C . VAL B 1 249 ? -7.055 -27.578 1.739 1 96.69 249 VAL B C 1
ATOM 4604 O O . VAL B 1 249 ? -6.93 -28.172 0.671 1 96.69 249 VAL B O 1
ATOM 4607 N N . ALA B 1 250 ? -6.977 -28.156 2.885 1 95.88 250 ALA B N 1
ATOM 4608 C CA . ALA B 1 250 ? -6.531 -29.547 2.998 1 95.88 250 ALA B CA 1
ATOM 4609 C C . ALA B 1 250 ? -7.715 -30.5 3.014 1 95.88 250 ALA B C 1
ATOM 4611 O O . ALA B 1 250 ? -7.559 -31.703 2.766 1 95.88 250 ALA B O 1
ATOM 4612 N N . SER B 1 251 ? -8.844 -30 3.385 1 94.56 251 SER B N 1
ATOM 4613 C CA . SER B 1 251 ? -10.039 -30.828 3.455 1 94.56 251 SER B CA 1
ATOM 4614 C C . SER B 1 251 ? -11.312 -29.984 3.418 1 94.56 251 SER B C 1
ATOM 4616 O O . SER B 1 251 ? -11.273 -28.781 3.699 1 94.56 251 SER B O 1
ATOM 4618 N N . GLY B 1 252 ? -12.422 -30.672 3.029 1 91.12 252 GLY B N 1
ATOM 4619 C CA . GLY B 1 252 ? -13.695 -29.984 2.973 1 91.12 252 GLY B CA 1
ATOM 4620 C C . GLY B 1 252 ? -13.922 -29.234 1.669 1 91.12 252 GLY B C 1
ATOM 4621 O O . GLY B 1 252 ? -13.125 -29.359 0.735 1 91.12 252 GLY B O 1
ATOM 4622 N N . THR B 1 253 ? -15.023 -28.531 1.573 1 93.62 253 THR B N 1
ATOM 4623 C CA . THR B 1 253 ? -15.352 -27.75 0.382 1 93.62 253 THR B CA 1
ATOM 4624 C C . THR B 1 253 ? -15.047 -26.281 0.6 1 93.62 253 THR B C 1
ATOM 4626 O O . THR B 1 253 ? -14.977 -25.812 1.74 1 93.62 253 THR B O 1
ATOM 4629 N N . VAL B 1 254 ? -14.883 -25.609 -0.479 1 95.31 254 VAL B N 1
ATOM 4630 C CA . VAL B 1 254 ? -14.609 -24.188 -0.397 1 95.31 254 VAL B CA 1
ATOM 4631 C C . VAL B 1 254 ? -15.828 -23.453 0.163 1 95.31 254 VAL B C 1
ATOM 4633 O O . VAL B 1 254 ? -15.688 -22.469 0.884 1 95.31 254 VAL B O 1
ATOM 4636 N N . GLU B 1 255 ? -17.047 -23.953 -0.147 1 96.44 255 GLU B N 1
ATOM 4637 C CA . GLU B 1 255 ? -18.281 -23.344 0.342 1 96.44 255 GLU B CA 1
ATOM 4638 C C . GLU B 1 255 ? -18.359 -23.406 1.864 1 96.44 255 GLU B C 1
ATOM 4640 O O . GLU B 1 255 ? -18.766 -22.453 2.512 1 96.44 255 GLU B O 1
ATOM 4645 N N . GLU B 1 256 ? -17.938 -24.5 2.379 1 96.38 256 GLU B N 1
ATOM 4646 C CA . GLU B 1 256 ? -17.938 -24.656 3.83 1 96.38 256 GLU B CA 1
ATOM 4647 C C . GLU B 1 256 ? -16.984 -23.672 4.488 1 96.38 256 GLU B C 1
ATOM 4649 O O . GLU B 1 256 ? -17.297 -23.062 5.512 1 96.38 256 GLU B O 1
ATOM 4654 N N . LEU B 1 257 ? -15.836 -23.594 3.947 1 97.12 257 LEU B N 1
ATOM 4655 C CA . LEU B 1 257 ? -14.836 -22.672 4.492 1 97.12 257 LEU B CA 1
ATOM 4656 C C . LEU B 1 257 ? -15.297 -21.219 4.352 1 97.12 257 LEU B C 1
ATOM 4658 O O . LEU B 1 257 ? -15.109 -20.422 5.27 1 97.12 257 LEU B O 1
ATOM 4662 N N . GLN B 1 258 ? -15.914 -20.859 3.205 1 98 258 GLN B N 1
ATOM 4663 C CA . GLN B 1 258 ? -16.469 -19.531 2.994 1 98 258 GLN B CA 1
ATOM 4664 C C . GLN B 1 258 ? -17.5 -19.172 4.066 1 98 258 GLN B C 1
ATOM 4666 O O . GLN B 1 258 ? -17.5 -18.062 4.59 1 98 258 GLN B O 1
ATOM 4671 N N . LYS B 1 259 ? -18.344 -20.094 4.359 1 97.88 259 LYS B N 1
ATOM 4672 C CA . LYS B 1 259 ? -19.359 -19.875 5.379 1 97.88 259 LYS B CA 1
ATOM 4673 C C . LYS B 1 259 ? -18.734 -19.641 6.75 1 97.88 259 LYS B C 1
ATOM 4675 O O . LYS B 1 259 ? -19.172 -18.75 7.492 1 97.88 259 LYS B O 1
ATOM 4680 N N . LYS B 1 260 ? -17.734 -20.406 7.07 1 97.75 260 LYS B N 1
ATOM 4681 C CA . LYS B 1 260 ? -17.047 -20.234 8.344 1 97.75 260 LYS B CA 1
ATOM 4682 C C . LYS B 1 260 ? -16.391 -18.859 8.438 1 97.75 260 LYS B C 1
ATOM 4684 O O . LYS B 1 260 ? -16.438 -18.219 9.492 1 97.75 260 LYS B O 1
ATOM 4689 N N . ILE B 1 261 ? -15.781 -18.438 7.363 1 98.44 261 ILE B N 1
ATOM 4690 C CA . ILE B 1 261 ? -15.141 -17.125 7.316 1 98.44 261 ILE B CA 1
ATOM 4691 C C . ILE B 1 261 ? -16.188 -16.031 7.539 1 98.44 261 ILE B C 1
ATOM 4693 O O . ILE B 1 261 ? -16 -15.141 8.367 1 98.44 261 ILE B O 1
ATOM 4697 N N . GLN B 1 262 ? -17.281 -16.141 6.812 1 98.25 262 GLN B N 1
ATOM 4698 C CA . GLN B 1 262 ? -18.359 -15.172 6.914 1 98.25 262 GLN B CA 1
ATOM 4699 C C . GLN B 1 262 ? -18.906 -15.102 8.336 1 98.25 262 GLN B C 1
ATOM 4701 O O . GLN B 1 262 ? -19.094 -14.016 8.883 1 98.25 262 GLN B O 1
ATOM 4706 N N . ASP B 1 263 ? -19.156 -16.219 8.906 1 98.25 263 ASP B N 1
ATOM 4707 C CA . ASP B 1 263 ? -19.672 -16.281 10.266 1 98.25 263 ASP B CA 1
ATOM 4708 C C . ASP B 1 263 ? -18.703 -15.664 11.266 1 98.25 263 ASP B C 1
ATOM 4710 O O . ASP B 1 263 ? -19.109 -14.945 12.18 1 98.25 263 ASP B O 1
ATOM 4714 N N . THR B 1 264 ? -17.453 -15.969 11.094 1 98.44 264 THR B N 1
ATOM 4715 C CA . THR B 1 264 ? -16.422 -15.438 11.977 1 98.44 264 THR B CA 1
ATOM 4716 C C . THR B 1 264 ? -16.359 -13.914 11.891 1 98.44 264 THR B C 1
ATOM 4718 O O . THR B 1 264 ? -16.328 -13.234 12.914 1 98.44 264 THR B O 1
ATOM 4721 N N . LEU B 1 265 ? -16.406 -13.375 10.695 1 98.56 265 LEU B N 1
ATOM 4722 C CA . LEU B 1 265 ? -16.359 -11.93 10.492 1 98.56 265 LEU B CA 1
ATOM 4723 C C . LEU B 1 265 ? -17.625 -11.266 11.023 1 98.56 265 LEU B C 1
ATOM 4725 O O . LEU B 1 265 ? -17.562 -10.188 11.609 1 98.56 265 LEU B O 1
ATOM 4729 N N . HIS B 1 266 ? -18.75 -11.906 10.867 1 97.81 266 HIS B N 1
ATOM 4730 C CA . HIS B 1 266 ? -20.016 -11.383 11.352 1 97.81 266 HIS B CA 1
ATOM 4731 C C . HIS B 1 266 ? -20.031 -11.281 12.867 1 97.81 266 HIS B C 1
ATOM 4733 O O . HIS B 1 266 ? -20.656 -10.375 13.43 1 97.81 266 HIS B O 1
ATOM 4739 N N . SER B 1 267 ? -19.359 -12.109 13.461 1 97.81 267 SER B N 1
ATOM 4740 C CA . SER B 1 267 ? -19.359 -12.148 14.914 1 97.81 267 SER B CA 1
ATOM 4741 C C . SER B 1 267 ? -18.688 -10.914 15.5 1 97.81 267 SER B C 1
ATOM 4743 O O . SER B 1 267 ? -18.828 -10.617 16.688 1 97.81 267 SER B O 1
ATOM 4745 N N . THR B 1 268 ? -17.922 -10.172 14.758 1 97.56 268 THR B N 1
ATOM 4746 C CA . THR B 1 268 ? -17.234 -8.969 15.227 1 97.56 268 THR B CA 1
ATOM 4747 C C . THR B 1 268 ? -18.234 -7.82 15.398 1 97.56 268 THR B C 1
ATOM 4749 O O . THR B 1 268 ? -17.938 -6.832 16.078 1 97.56 268 THR B O 1
ATOM 4752 N N . GLY B 1 269 ? -19.344 -7.887 14.68 1 97.94 269 GLY B N 1
ATOM 4753 C CA . GLY B 1 269 ? -20.344 -6.824 14.695 1 97.94 269 GLY B CA 1
ATOM 4754 C C . GLY B 1 269 ? -20.125 -5.801 13.594 1 97.94 269 GLY B C 1
ATOM 4755 O O . GLY B 1 269 ? -20.922 -4.867 13.453 1 97.94 269 GLY B O 1
ATOM 4756 N N . TYR B 1 270 ? -19.094 -5.953 12.797 1 97.94 270 TYR B N 1
ATOM 4757 C CA . TYR B 1 270 ? -18.828 -5.043 11.688 1 97.94 270 TYR B CA 1
ATOM 4758 C C . TYR B 1 270 ? -19.234 -5.66 10.359 1 97.94 270 TYR B C 1
ATOM 4760 O O . TYR B 1 270 ? -19.406 -6.879 10.266 1 97.94 270 TYR B O 1
ATOM 4768 N N . GLU B 1 271 ? -19.406 -4.816 9.391 1 97.31 271 GLU B N 1
ATOM 4769 C CA . GLU B 1 271 ? -19.719 -5.262 8.039 1 97.31 271 GLU B CA 1
ATOM 4770 C C . GLU B 1 271 ? -18.469 -5.27 7.156 1 97.31 271 GLU B C 1
ATOM 4772 O O . GLU B 1 271 ? -17.672 -4.332 7.199 1 97.31 271 GLU B O 1
ATOM 4777 N N . PHE B 1 272 ? -18.328 -6.332 6.395 1 98.56 272 PHE B N 1
ATOM 4778 C CA . PHE B 1 272 ? -17.219 -6.473 5.465 1 98.56 272 PHE B CA 1
ATOM 4779 C C . PHE B 1 272 ? -17.719 -6.824 4.07 1 98.56 272 PHE B C 1
ATOM 4781 O O . PHE B 1 272 ? -18.75 -7.484 3.918 1 98.56 272 PHE B O 1
ATOM 4788 N N . GLU B 1 273 ? -17.125 -6.285 3.088 1 98.62 273 GLU B N 1
ATOM 4789 C CA . GLU B 1 273 ? -17.281 -6.777 1.723 1 98.62 273 GLU B CA 1
ATOM 4790 C C . GLU B 1 273 ? -16.281 -7.883 1.411 1 98.62 273 GLU B C 1
ATOM 4792 O O . GLU B 1 273 ? -15.062 -7.684 1.548 1 98.62 273 GLU B O 1
ATOM 4797 N N . LEU B 1 274 ? -16.766 -9.055 1.048 1 98.5 274 LEU B N 1
ATOM 4798 C CA . LEU B 1 274 ? -15.914 -10.203 0.73 1 98.5 274 LEU B CA 1
ATOM 4799 C C . LEU B 1 274 ? -15.922 -10.484 -0.768 1 98.5 274 LEU B C 1
ATOM 4801 O O . LEU B 1 274 ? -16.984 -10.586 -1.379 1 98.5 274 LEU B O 1
ATOM 4805 N N . ALA B 1 275 ? -14.773 -10.5 -1.354 1 98.12 275 ALA B N 1
ATOM 4806 C CA . ALA B 1 275 ? -14.633 -10.891 -2.756 1 98.12 275 ALA B CA 1
ATOM 4807 C C . ALA B 1 275 ? -13.727 -12.109 -2.898 1 98.12 275 ALA B C 1
ATOM 4809 O O . ALA B 1 275 ? -12.531 -12.039 -2.607 1 98.12 275 ALA B O 1
ATOM 4810 N N . TYR B 1 276 ? -14.281 -13.203 -3.367 1 97.06 276 TYR B N 1
ATOM 4811 C CA . TYR B 1 276 ? -13.531 -14.445 -3.561 1 97.06 276 TYR B CA 1
ATOM 4812 C C . TYR B 1 276 ? -13.023 -14.555 -4.992 1 97.06 276 TYR B C 1
ATOM 4814 O O . TYR B 1 276 ? -13.68 -14.094 -5.93 1 97.06 276 TYR B O 1
ATOM 4822 N N . LYS B 1 277 ? -11.875 -15.125 -5.066 1 94 277 LYS B N 1
ATOM 4823 C CA . LYS B 1 277 ? -11.336 -15.352 -6.402 1 94 277 LYS B CA 1
ATOM 4824 C C . LYS B 1 277 ? -12 -16.562 -7.055 1 94 277 LYS B C 1
ATOM 4826 O O . LYS B 1 277 ? -12.453 -17.484 -6.359 1 94 277 LYS B O 1
ATOM 4831 N N . GLY B 1 278 ? -12 -16.547 -8.367 1 90.75 278 GLY B N 1
ATOM 4832 C CA . GLY B 1 278 ? -12.758 -17.531 -9.133 1 90.75 278 GLY B CA 1
ATOM 4833 C C . GLY B 1 278 ? -12.102 -18.906 -9.156 1 90.75 278 GLY B C 1
ATOM 4834 O O . GLY B 1 278 ? -12.742 -19.891 -9.492 1 90.75 278 GLY B O 1
ATOM 4835 N N . ASN B 1 279 ? -10.867 -18.984 -8.797 1 92 279 ASN B N 1
ATOM 4836 C CA . ASN B 1 279 ? -10.141 -20.25 -8.906 1 92 279 ASN B CA 1
ATOM 4837 C C . ASN B 1 279 ? -10.242 -21.078 -7.629 1 92 279 ASN B C 1
ATOM 4839 O O . ASN B 1 279 ? -9.438 -21.969 -7.395 1 92 279 ASN B O 1
ATOM 4843 N N . ALA B 1 280 ? -11.219 -20.75 -6.801 1 95.81 280 ALA B N 1
ATOM 4844 C CA . ALA B 1 280 ? -11.422 -21.484 -5.566 1 95.81 280 ALA B CA 1
ATOM 4845 C C . ALA B 1 280 ? -11.648 -22.969 -5.852 1 95.81 280 ALA B C 1
ATOM 4847 O O . ALA B 1 280 ? -12.406 -23.328 -6.758 1 95.81 280 ALA B O 1
ATOM 4848 N N . ALA B 1 281 ? -10.984 -23.828 -5.117 1 95.31 281 ALA B N 1
ATOM 4849 C CA . ALA B 1 281 ? -11.109 -25.266 -5.293 1 95.31 281 ALA B CA 1
ATOM 4850 C C . ALA B 1 281 ? -10.719 -26.016 -4.016 1 95.31 281 ALA B C 1
ATOM 4852 O O . ALA B 1 281 ? -9.883 -25.531 -3.242 1 95.31 281 ALA B O 1
ATOM 4853 N N . GLY B 1 282 ? -11.359 -27.141 -3.826 1 94.88 282 GLY B N 1
ATOM 4854 C CA . GLY B 1 282 ? -10.93 -28.047 -2.781 1 94.88 282 GLY B CA 1
ATOM 4855 C C . GLY B 1 282 ? -9.68 -28.828 -3.148 1 94.88 282 GLY B C 1
ATOM 4856 O O . GLY B 1 282 ? -9.039 -28.547 -4.164 1 94.88 282 GLY B O 1
ATOM 4857 N N . PRO B 1 283 ? -9.297 -29.812 -2.301 1 95.62 283 PRO B N 1
ATOM 4858 C CA . PRO B 1 283 ? -8.117 -30.641 -2.582 1 95.62 283 PRO B CA 1
ATOM 4859 C C . PRO B 1 283 ? -8.188 -31.328 -3.943 1 95.62 283 PRO B C 1
ATOM 4861 O O . PRO B 1 283 ? -9.281 -31.641 -4.426 1 95.62 283 PRO B O 1
ATOM 4864 N N . VAL B 1 284 ? -7.062 -31.531 -4.52 1 95.56 284 VAL B N 1
ATOM 4865 C CA . VAL B 1 284 ? -6.98 -32.062 -5.879 1 95.56 284 VAL B CA 1
ATOM 4866 C C . VAL B 1 284 ? -6.234 -33.406 -5.875 1 95.56 284 VAL B C 1
ATOM 4868 O O . VAL B 1 284 ? -5.211 -33.531 -5.203 1 95.56 284 VAL B O 1
ATOM 4871 N N . THR B 1 285 ? -6.762 -34.344 -6.594 1 94.56 285 THR B N 1
ATOM 4872 C CA . THR B 1 285 ? -6.07 -35.625 -6.844 1 94.56 285 THR B CA 1
ATOM 4873 C C . THR B 1 285 ? -5.41 -35.594 -8.219 1 94.56 285 THR B C 1
ATOM 4875 O O . THR B 1 285 ? -5.953 -35.031 -9.172 1 94.56 285 THR B O 1
ATOM 4878 N N . LEU B 1 286 ? -4.277 -36.219 -8.281 1 97.12 286 LEU B N 1
ATOM 4879 C CA . LEU B 1 286 ? -3.506 -36.25 -9.523 1 97.12 286 LEU B CA 1
ATOM 4880 C C . LEU B 1 286 ? -3.158 -37.688 -9.906 1 97.12 286 LEU B C 1
ATOM 4882 O O . LEU B 1 286 ? -3.17 -38.594 -9.055 1 97.12 286 LEU B O 1
ATOM 4886 N N . ASP B 1 287 ? -2.953 -37.906 -11.188 1 97.94 287 ASP B N 1
ATOM 4887 C CA . ASP B 1 287 ? -2.441 -39.188 -11.695 1 97.94 287 ASP B CA 1
ATOM 4888 C C . ASP B 1 287 ? -0.923 -39.25 -11.555 1 97.94 287 ASP B C 1
ATOM 4890 O O . ASP B 1 287 ? -0.227 -38.25 -11.766 1 97.94 287 ASP B O 1
ATOM 4894 N N . CYS B 1 288 ? -0.45 -40.375 -11.148 1 96.56 288 CYS B N 1
ATOM 4895 C CA . CYS B 1 288 ? 0.983 -40.531 -10.922 1 96.56 288 CYS B CA 1
ATOM 4896 C C . CYS B 1 288 ? 1.468 -41.906 -11.367 1 96.56 288 CYS B C 1
ATOM 4898 O O . CYS B 1 288 ? 2.426 -42.438 -10.805 1 96.56 288 CYS B O 1
ATOM 4900 N N . ASP B 1 289 ? 0.85 -42.469 -12.367 1 94.38 289 ASP B N 1
ATOM 4901 C CA . ASP B 1 289 ? 1.1 -43.812 -12.812 1 94.38 289 ASP B CA 1
ATOM 4902 C C . ASP B 1 289 ? 2.088 -43.844 -13.977 1 94.38 289 ASP B C 1
ATOM 4904 O O . ASP B 1 289 ? 1.837 -44.5 -14.992 1 94.38 289 ASP B O 1
ATOM 4908 N N . VAL B 1 290 ? 3.102 -43.125 -13.945 1 96.25 290 VAL B N 1
ATOM 4909 C CA . VAL B 1 290 ? 4.129 -43.125 -14.984 1 96.25 290 VAL B CA 1
ATOM 4910 C C . VAL B 1 290 ? 5.379 -43.844 -14.477 1 96.25 290 VAL B C 1
ATOM 4912 O O . VAL B 1 290 ? 6.016 -43.406 -13.523 1 96.25 290 VAL B O 1
ATOM 4915 N N . PRO B 1 291 ? 5.766 -44.906 -15.148 1 95.88 291 PRO B N 1
ATOM 4916 C CA . PRO B 1 291 ? 6.945 -45.656 -14.688 1 95.88 291 PRO B CA 1
ATOM 4917 C C . PRO B 1 291 ? 8.203 -44.781 -14.656 1 95.88 291 PRO B C 1
ATOM 4919 O O . PRO B 1 291 ? 8.414 -43.969 -15.555 1 95.88 291 PRO B O 1
ATOM 4922 N N . GLY B 1 292 ? 8.977 -44.969 -13.625 1 95.56 292 GLY B N 1
ATOM 4923 C CA . GLY B 1 292 ? 10.273 -44.312 -13.555 1 95.56 292 GLY B CA 1
ATOM 4924 C C . GLY B 1 292 ? 10.25 -43 -12.797 1 95.56 292 GLY B C 1
ATOM 4925 O O . GLY B 1 292 ? 11.297 -42.375 -12.57 1 95.56 292 GLY B O 1
ATOM 4926 N N . PHE B 1 293 ? 9.078 -42.531 -12.375 1 97.44 293 PHE B N 1
ATOM 4927 C CA . PHE B 1 293 ? 8.977 -41.312 -11.617 1 97.44 293 PHE B CA 1
ATOM 4928 C C . PHE B 1 293 ? 8.547 -41.594 -10.18 1 97.44 293 PHE B C 1
ATOM 4930 O O . PHE B 1 293 ? 7.625 -42.375 -9.945 1 97.44 293 PHE B O 1
ATOM 4937 N N . GLU B 1 294 ? 9.25 -40.969 -9.25 1 97.5 294 GLU B N 1
ATOM 4938 C CA . GLU B 1 294 ? 8.82 -41 -7.855 1 97.5 294 GLU B CA 1
ATOM 4939 C C . GLU B 1 294 ? 7.59 -40.125 -7.625 1 97.5 294 GLU B C 1
ATOM 4941 O O . GLU B 1 294 ? 7.289 -39.25 -8.438 1 97.5 294 GLU B O 1
ATOM 4946 N N . THR B 1 295 ? 6.887 -40.469 -6.543 1 96.56 295 THR B N 1
ATOM 4947 C CA . THR B 1 295 ? 5.68 -39.688 -6.242 1 96.56 295 THR B CA 1
ATOM 4948 C C . THR B 1 295 ? 5.867 -38.875 -4.977 1 96.56 295 THR B C 1
ATOM 4950 O O . THR B 1 295 ? 6.863 -39.031 -4.266 1 96.56 295 THR B O 1
ATOM 4953 N N . MET B 1 296 ? 4.973 -37.969 -4.688 1 95.38 296 MET B N 1
ATOM 4954 C CA . MET B 1 296 ? 4.945 -37.094 -3.5 1 95.38 296 MET B CA 1
ATOM 4955 C C . MET B 1 296 ? 3.572 -36.469 -3.318 1 95.38 296 MET B C 1
ATOM 4957 O O . MET B 1 296 ? 2.637 -36.781 -4.059 1 95.38 296 MET B O 1
ATOM 4961 N N . VAL B 1 297 ? 3.439 -35.719 -2.271 1 93.38 297 VAL B N 1
ATOM 4962 C CA . VAL B 1 297 ? 2.324 -34.781 -2.09 1 93.38 297 VAL B CA 1
ATOM 4963 C C . VAL B 1 297 ? 2.854 -33.375 -1.95 1 93.38 297 VAL B C 1
ATOM 4965 O O . VAL B 1 297 ? 3.941 -33.156 -1.412 1 93.38 297 VAL B O 1
ATOM 4968 N N . VAL B 1 298 ? 2.143 -32.438 -2.494 1 94.75 298 VAL B N 1
ATOM 4969 C CA . VAL B 1 298 ? 2.588 -31.062 -2.359 1 94.75 298 VAL B CA 1
ATOM 4970 C C . VAL B 1 298 ? 1.502 -30.234 -1.678 1 94.75 298 VAL B C 1
ATOM 4972 O O . VAL B 1 298 ? 0.325 -30.594 -1.705 1 94.75 298 VAL B O 1
ATOM 4975 N N . SER B 1 299 ? 1.893 -29.094 -1.067 1 94.69 299 SER B N 1
ATOM 4976 C CA . SER B 1 299 ? 0.983 -28.312 -0.228 1 94.69 299 SER B CA 1
ATOM 4977 C C . SER B 1 299 ? 0.524 -27.047 -0.933 1 94.69 299 SER B C 1
ATOM 4979 O O . SER B 1 299 ? -0.358 -26.344 -0.439 1 94.69 299 SER B O 1
ATOM 4981 N N . TYR B 1 300 ? 1.107 -26.75 -2.08 1 94.75 300 TYR B N 1
ATOM 4982 C CA . TYR B 1 300 ? 0.721 -25.562 -2.824 1 94.75 300 TYR B CA 1
ATOM 4983 C C . TYR B 1 300 ? -0.409 -25.875 -3.799 1 94.75 300 TYR B C 1
ATOM 4985 O O . TYR B 1 300 ? -0.778 -27.031 -3.986 1 94.75 300 TYR B O 1
ATOM 4993 N N . GLY B 1 301 ? -1.02 -24.781 -4.301 1 93.44 301 GLY B N 1
ATOM 4994 C CA . GLY B 1 301 ? -2.041 -24.906 -5.328 1 93.44 301 GLY B CA 1
ATOM 4995 C C . GLY B 1 301 ? -1.499 -24.75 -6.734 1 93.44 301 GLY B C 1
ATOM 4996 O O . GLY B 1 301 ? -0.379 -24.266 -6.922 1 93.44 301 GLY B O 1
ATOM 4997 N N . THR B 1 302 ? -2.277 -25.203 -7.691 1 96.56 302 THR B N 1
ATOM 4998 C CA . THR B 1 302 ? -1.911 -25.109 -9.102 1 96.56 302 THR B CA 1
ATOM 4999 C C . THR B 1 302 ? -3.127 -24.766 -9.953 1 96.56 302 THR B C 1
ATOM 5001 O O . THR B 1 302 ? -4.227 -24.578 -9.43 1 96.56 302 THR B O 1
ATOM 5004 N N . ASP B 1 303 ? -2.91 -24.703 -11.219 1 97.69 303 ASP B N 1
ATOM 5005 C CA . ASP B 1 303 ? -3.977 -24.422 -12.18 1 97.69 303 ASP B CA 1
ATOM 5006 C C . ASP B 1 303 ? -4.777 -25.688 -12.477 1 97.69 303 ASP B C 1
ATOM 5008 O O . ASP B 1 303 ? -5.777 -25.641 -13.195 1 97.69 303 ASP B O 1
ATOM 5012 N N . VAL B 1 304 ? -4.434 -26.844 -11.93 1 98.06 304 VAL B N 1
ATOM 5013 C CA . VAL B 1 304 ? -5.016 -28.141 -12.281 1 98.06 304 VAL B CA 1
ATOM 5014 C C . VAL B 1 304 ? -6.531 -28.078 -12.117 1 98.06 304 VAL B C 1
ATOM 5016 O O . VAL B 1 304 ? -7.273 -28.422 -13.047 1 98.06 304 VAL B O 1
ATOM 5019 N N . PRO B 1 305 ? -7.012 -27.641 -11.016 1 96.56 305 PRO B N 1
ATOM 5020 C CA . PRO B 1 305 ? -8.461 -27.672 -10.844 1 96.56 305 PRO B CA 1
ATOM 5021 C C . PRO B 1 305 ? -9.188 -26.688 -11.758 1 96.56 305 PRO B C 1
ATOM 5023 O O . PRO B 1 305 ? -10.414 -26.766 -11.914 1 96.56 305 PRO B O 1
ATOM 5026 N N . GLY B 1 306 ? -8.508 -25.766 -12.344 1 97.12 306 GLY B N 1
ATOM 5027 C CA . GLY B 1 306 ? -9.117 -24.766 -13.195 1 97.12 306 GLY B CA 1
ATOM 5028 C C . GLY B 1 306 ? -9.516 -25.281 -14.562 1 97.12 306 GLY B C 1
ATOM 5029 O O . GLY B 1 306 ? -10.359 -24.703 -15.234 1 97.12 306 GLY B O 1
ATOM 5030 N N . LEU B 1 307 ? -8.836 -26.297 -14.992 1 98 307 LEU B N 1
ATOM 5031 C CA . LEU B 1 307 ? -9.148 -26.891 -16.297 1 98 307 LEU B CA 1
ATOM 5032 C C . LEU B 1 307 ? -10.195 -28 -16.141 1 98 307 LEU B C 1
ATOM 5034 O O . LEU B 1 307 ? -9.93 -29.031 -15.523 1 98 307 LEU B O 1
ATOM 5038 N N . LYS B 1 308 ? -11.297 -27.766 -16.734 1 96.25 308 LYS B N 1
ATOM 5039 C CA . LYS B 1 308 ? -12.398 -28.719 -16.641 1 96.25 308 LYS B CA 1
ATOM 5040 C C . LYS B 1 308 ? -12.227 -29.859 -17.641 1 96.25 308 LYS B C 1
ATOM 5042 O O . LYS B 1 308 ? -11.508 -29.719 -18.641 1 96.25 308 LYS B O 1
ATOM 5047 N N . GLY B 1 309 ? -12.875 -31.031 -17.312 1 95.31 309 GLY B N 1
ATOM 5048 C CA . GLY B 1 309 ? -12.844 -32.188 -18.188 1 95.31 309 GLY B CA 1
ATOM 5049 C C . GLY B 1 309 ? -12.461 -33.469 -17.484 1 95.31 309 GLY B C 1
ATOM 5050 O O . GLY B 1 309 ? -12.203 -33.469 -16.281 1 95.31 309 GLY B O 1
ATOM 5051 N N . ASN B 1 310 ? -12.445 -34.562 -18.234 1 95.38 310 ASN B N 1
ATOM 5052 C CA . ASN B 1 310 ? -12.164 -35.875 -17.688 1 95.38 310 ASN B CA 1
ATOM 5053 C C . ASN B 1 310 ? -10.766 -36.344 -18.062 1 95.38 310 ASN B C 1
ATOM 5055 O O . ASN B 1 310 ? -10.484 -37.562 -18.031 1 95.38 310 ASN B O 1
ATOM 5059 N N . HIS B 1 311 ? -9.914 -35.469 -18.344 1 97.75 311 HIS B N 1
ATOM 5060 C CA . HIS B 1 311 ? -8.562 -35.812 -18.75 1 97.75 311 HIS B CA 1
ATOM 5061 C C . HIS B 1 311 ? -7.75 -36.344 -17.578 1 97.75 311 HIS B C 1
ATOM 5063 O O . HIS B 1 311 ? -8.039 -36.031 -16.422 1 97.75 311 HIS B O 1
ATOM 5069 N N . LYS B 1 312 ? -6.734 -37.188 -17.859 1 98 312 LYS B N 1
ATOM 5070 C CA . LYS B 1 312 ? -5.688 -37.5 -16.891 1 98 312 LYS B CA 1
ATOM 5071 C C . LYS B 1 312 ? -4.918 -36.219 -16.516 1 98 312 LYS B C 1
ATOM 5073 O O . LYS B 1 312 ? -4.656 -35.375 -17.375 1 98 312 LYS B O 1
ATOM 5078 N N . ARG B 1 313 ? -4.598 -36.125 -15.273 1 98 313 ARG B N 1
ATOM 5079 C CA . ARG B 1 313 ? -3.92 -34.938 -14.766 1 98 313 ARG B CA 1
ATOM 5080 C C . ARG B 1 313 ? -2.561 -35.312 -14.164 1 98 313 ARG B C 1
ATOM 5082 O O . ARG B 1 313 ? -2.482 -35.812 -13.047 1 98 313 ARG B O 1
ATOM 5089 N N . TYR B 1 314 ? -1.51 -35 -14.867 1 98.62 314 TYR B N 1
ATOM 5090 C CA . TYR B 1 314 ? -0.15 -35.125 -14.359 1 98.62 314 TYR B CA 1
ATOM 5091 C C . TYR B 1 314 ? 0.422 -33.781 -13.961 1 98.62 314 TYR B C 1
ATOM 5093 O O . TYR B 1 314 ? 0.108 -32.75 -14.578 1 98.62 314 TYR B O 1
ATOM 5101 N N . LEU B 1 315 ? 1.123 -33.75 -12.891 1 98.75 315 LEU B N 1
ATOM 5102 C CA . LEU B 1 315 ? 1.86 -32.562 -12.43 1 98.75 315 LEU B CA 1
ATOM 5103 C C . LEU B 1 315 ? 3.344 -32.875 -12.273 1 98.75 315 LEU B C 1
ATOM 5105 O O . LEU B 1 315 ? 3.713 -33.844 -11.602 1 98.75 315 LEU B O 1
ATOM 5109 N N . TRP B 1 316 ? 4.152 -32.062 -12.992 1 98.81 316 TRP B N 1
ATOM 5110 C CA . TRP B 1 316 ? 5.582 -32.344 -12.922 1 98.81 316 TRP B CA 1
ATOM 5111 C C . TRP B 1 316 ? 6.398 -31.109 -13.273 1 98.81 316 TRP B C 1
ATOM 5113 O O . TRP B 1 316 ? 5.984 -30.312 -14.109 1 98.81 316 TRP B O 1
ATOM 5123 N N . GLY B 1 317 ? 7.543 -30.938 -12.695 1 98.75 317 GLY B N 1
ATOM 5124 C CA . GLY B 1 317 ? 8.516 -29.953 -13.109 1 98.75 317 GLY B CA 1
ATOM 5125 C C . GLY B 1 317 ? 9.812 -30.031 -12.32 1 98.75 317 GLY B C 1
ATOM 5126 O O . GLY B 1 317 ? 9.859 -30.625 -11.25 1 98.75 317 GLY B O 1
ATOM 5127 N N . PRO B 1 318 ? 10.859 -29.438 -12.875 1 98.69 318 PRO B N 1
ATOM 5128 C CA . PRO B 1 318 ? 12.148 -29.422 -12.18 1 98.69 318 PRO B CA 1
ATOM 5129 C C . PRO B 1 318 ? 12.18 -28.406 -11.031 1 98.69 318 PRO B C 1
ATOM 5131 O O . PRO B 1 318 ? 11.367 -27.484 -10.992 1 98.69 318 PRO B O 1
ATOM 5134 N N . GLY B 1 319 ? 13.148 -28.656 -10.141 1 98.25 319 GLY B N 1
ATOM 5135 C CA . GLY B 1 319 ? 13.359 -27.719 -9.047 1 98.25 319 GLY B CA 1
ATOM 5136 C C . GLY B 1 319 ? 12.367 -27.891 -7.914 1 98.25 319 GLY B C 1
ATOM 5137 O O . GLY B 1 319 ? 11.539 -28.797 -7.938 1 98.25 319 GLY B O 1
ATOM 5138 N N . THR B 1 320 ? 12.516 -27.047 -6.906 1 97.88 320 THR B N 1
ATOM 5139 C CA . THR B 1 320 ? 11.688 -27.141 -5.707 1 97.88 320 THR B CA 1
ATOM 5140 C C . THR B 1 320 ? 10.883 -25.859 -5.508 1 97.88 320 THR B C 1
ATOM 5142 O O . THR B 1 320 ? 11.367 -24.766 -5.789 1 97.88 320 THR B O 1
ATOM 5145 N N . ILE B 1 321 ? 9.664 -26.062 -5 1 97.38 321 ILE B N 1
ATOM 5146 C CA . ILE B 1 321 ? 8.773 -24.938 -4.703 1 97.38 321 ILE B CA 1
ATOM 5147 C C . ILE B 1 321 ? 9.289 -24.188 -3.475 1 97.38 321 ILE B C 1
ATOM 5149 O O . ILE B 1 321 ? 8.859 -23.062 -3.209 1 97.38 321 ILE B O 1
ATOM 5153 N N . HIS B 1 322 ? 10.211 -24.688 -2.736 1 96.56 322 HIS B N 1
ATOM 5154 C CA . HIS B 1 322 ? 10.656 -24.188 -1.443 1 96.56 322 HIS B CA 1
ATOM 5155 C C . HIS B 1 322 ? 11.414 -22.875 -1.599 1 96.56 322 HIS B C 1
ATOM 5157 O O . HIS B 1 322 ? 11.523 -22.094 -0.645 1 96.56 322 HIS B O 1
ATOM 5163 N N . VAL B 1 323 ? 11.898 -22.625 -2.807 1 96.69 323 VAL B N 1
ATOM 5164 C CA . VAL B 1 323 ? 12.648 -21.391 -3.018 1 96.69 323 VAL B CA 1
ATOM 5165 C C . VAL B 1 323 ? 11.805 -20.406 -3.832 1 96.69 323 VAL B C 1
ATOM 5167 O O . VAL B 1 323 ? 12.203 -19.25 -4.031 1 96.69 323 VAL B O 1
ATOM 5170 N N . ALA B 1 324 ? 10.672 -20.891 -4.328 1 95.94 324 ALA B N 1
ATOM 5171 C CA . ALA B 1 324 ? 9.781 -20.031 -5.105 1 95.94 324 ALA B CA 1
ATOM 5172 C C . ALA B 1 324 ? 9.203 -18.906 -4.234 1 95.94 324 ALA B C 1
ATOM 5174 O O . ALA B 1 324 ? 9.094 -19.062 -3.016 1 95.94 324 ALA B O 1
ATOM 5175 N N . HIS B 1 325 ? 8.867 -17.766 -4.852 1 95.31 325 HIS B N 1
ATOM 5176 C CA . HIS B 1 325 ? 8.234 -16.625 -4.199 1 95.31 325 HIS B CA 1
ATOM 5177 C C . HIS B 1 325 ? 9.188 -15.938 -3.225 1 95.31 325 HIS B C 1
ATOM 5179 O O . HIS B 1 325 ? 8.75 -15.25 -2.297 1 95.31 325 HIS B O 1
ATOM 5185 N N . THR B 1 326 ? 10.5 -16.219 -3.332 1 95.56 326 THR B N 1
ATOM 5186 C CA . THR B 1 326 ? 11.516 -15.586 -2.5 1 95.56 326 THR B CA 1
ATOM 5187 C C . THR B 1 326 ? 12.617 -14.977 -3.359 1 95.56 326 THR B C 1
ATOM 5189 O O . THR B 1 326 ? 12.672 -15.211 -4.57 1 95.56 326 THR B O 1
ATOM 5192 N N . GLU B 1 327 ? 13.445 -14.219 -2.695 1 94 327 GLU B N 1
ATOM 5193 C CA . GLU B 1 327 ? 14.602 -13.656 -3.393 1 94 327 GLU B CA 1
ATOM 5194 C C . GLU B 1 327 ? 15.617 -14.742 -3.729 1 94 327 GLU B C 1
ATOM 5196 O O . GLU B 1 327 ? 16.5 -14.539 -4.57 1 94 327 GLU B O 1
ATOM 5201 N N . ALA B 1 328 ? 15.469 -15.883 -3.135 1 95.62 328 ALA B N 1
ATOM 5202 C CA . ALA B 1 328 ? 16.406 -16.984 -3.322 1 95.62 328 ALA B CA 1
ATOM 5203 C C . ALA B 1 328 ? 15.945 -17.922 -4.43 1 95.62 328 ALA B C 1
ATOM 5205 O O . ALA B 1 328 ? 16.531 -18.984 -4.633 1 95.62 328 ALA B O 1
ATOM 5206 N N . GLU B 1 329 ? 14.93 -17.562 -5.102 1 98 329 GLU B N 1
ATOM 5207 C CA . GLU B 1 329 ? 14.43 -18.422 -6.164 1 98 329 GLU B CA 1
ATOM 5208 C C . GLU B 1 329 ? 15.539 -18.812 -7.129 1 98 329 GLU B C 1
ATOM 5210 O O . GLU B 1 329 ? 16.266 -17.953 -7.641 1 98 329 GLU B O 1
ATOM 5215 N N . SER B 1 330 ? 15.648 -20.172 -7.348 1 98.19 330 SER B N 1
ATOM 5216 C CA . SER B 1 330 ? 16.75 -20.688 -8.148 1 98.19 330 SER B CA 1
ATOM 5217 C C . SER B 1 330 ? 16.469 -22.094 -8.664 1 98.19 330 SER B C 1
ATOM 5219 O O . SER B 1 330 ? 15.523 -22.75 -8.203 1 98.19 330 SER B O 1
ATOM 5221 N N . LEU B 1 331 ? 17.203 -22.469 -9.633 1 98.25 331 LEU B N 1
ATOM 5222 C CA . LEU B 1 331 ? 17.125 -23.766 -10.297 1 98.25 331 LEU B CA 1
ATOM 5223 C C . LEU B 1 331 ? 18.516 -24.25 -10.703 1 98.25 331 LEU B C 1
ATOM 5225 O O . LEU B 1 331 ? 19.328 -23.469 -11.195 1 98.25 331 LEU B O 1
ATOM 5229 N N . LYS B 1 332 ? 18.844 -25.531 -10.484 1 97.75 332 LYS B N 1
ATOM 5230 C CA . LYS B 1 332 ? 20.094 -26.078 -11 1 97.75 332 LYS B CA 1
ATOM 5231 C C . LYS B 1 332 ? 20.047 -26.203 -12.523 1 97.75 332 LYS B C 1
ATOM 5233 O O . LYS B 1 332 ? 19.047 -26.641 -13.086 1 97.75 332 LYS B O 1
ATOM 5238 N N . VAL B 1 333 ? 21.109 -25.922 -13.102 1 98.19 333 VAL B N 1
ATOM 5239 C CA . VAL B 1 333 ? 21.219 -26.031 -14.555 1 98.19 333 VAL B CA 1
ATOM 5240 C C . VAL B 1 333 ? 20.953 -27.469 -14.984 1 98.19 333 VAL B C 1
ATOM 5242 O O . VAL B 1 333 ? 20.234 -27.719 -15.961 1 98.19 333 VAL B O 1
ATOM 5245 N N . SER B 1 334 ? 21.484 -28.375 -14.273 1 98 334 SER B N 1
ATOM 5246 C CA . SER B 1 334 ? 21.328 -29.781 -14.609 1 98 334 SER B CA 1
ATOM 5247 C C . SER B 1 334 ? 19.859 -30.203 -14.547 1 98 334 SER B C 1
ATOM 5249 O O . SER B 1 334 ? 19.406 -31 -15.359 1 98 334 SER B O 1
ATOM 5251 N N . GLU B 1 335 ? 19.141 -29.688 -13.617 1 98.31 335 GLU B N 1
ATOM 5252 C CA . GLU B 1 335 ? 17.719 -30 -13.5 1 98.31 335 GLU B CA 1
ATOM 5253 C C . GLU B 1 335 ? 16.938 -29.484 -14.703 1 98.31 335 GLU B C 1
ATOM 5255 O O . GLU B 1 335 ? 15.992 -30.141 -15.164 1 98.31 335 GLU B O 1
ATOM 5260 N N . LEU B 1 336 ? 17.297 -28.344 -15.18 1 98.5 336 LEU B N 1
ATOM 5261 C CA . LEU B 1 336 ? 16.656 -27.766 -16.359 1 98.5 336 LEU B CA 1
ATOM 5262 C C . LEU B 1 336 ? 16.922 -28.625 -17.594 1 98.5 336 LEU B C 1
ATOM 5264 O O . LEU B 1 336 ? 16 -28.922 -18.359 1 98.5 336 LEU B O 1
ATOM 5268 N N . VAL B 1 337 ? 18.125 -29.016 -17.734 1 98.19 337 VAL B N 1
ATOM 5269 C CA . VAL B 1 337 ? 18.5 -29.828 -18.891 1 98.19 337 VAL B CA 1
ATOM 5270 C C . VAL B 1 337 ? 17.797 -31.172 -18.812 1 98.19 337 VAL B C 1
ATOM 5272 O O . VAL B 1 337 ? 17.25 -31.656 -19.812 1 98.19 337 VAL B O 1
ATOM 5275 N N . ASP B 1 338 ? 17.781 -31.766 -17.672 1 98.06 338 ASP B N 1
ATOM 5276 C CA . ASP B 1 338 ? 17.156 -33.062 -17.484 1 98.06 338 ASP B CA 1
ATOM 5277 C C . ASP B 1 338 ? 15.648 -33 -17.672 1 98.06 338 ASP B C 1
ATOM 5279 O O . ASP B 1 338 ? 15.008 -34 -18 1 98.06 338 ASP B O 1
ATOM 5283 N N . ALA B 1 339 ? 15.102 -31.891 -17.453 1 98.75 339 ALA B N 1
ATOM 5284 C CA . ALA B 1 339 ? 13.656 -31.703 -17.562 1 98.75 339 ALA B CA 1
ATOM 5285 C C . ALA B 1 339 ? 13.18 -31.969 -18.984 1 98.75 339 ALA B C 1
ATOM 5287 O O . ALA B 1 339 ? 12.062 -32.438 -19.188 1 98.75 339 ALA B O 1
ATOM 5288 N N . VAL B 1 340 ? 14.008 -31.672 -19.953 1 98.75 340 VAL B N 1
ATOM 5289 C CA . VAL B 1 340 ? 13.641 -31.922 -21.344 1 98.75 340 VAL B CA 1
ATOM 5290 C C . VAL B 1 340 ? 13.359 -33.406 -21.547 1 98.75 340 VAL B C 1
ATOM 5292 O O . VAL B 1 340 ? 12.312 -33.781 -22.078 1 98.75 340 VAL B O 1
ATOM 5295 N N . ASP B 1 341 ? 14.273 -34.219 -21.047 1 98.38 341 ASP B N 1
ATOM 5296 C CA . ASP B 1 341 ? 14.109 -35.656 -21.172 1 98.38 341 ASP B CA 1
ATOM 5297 C C . ASP B 1 341 ? 12.875 -36.125 -20.422 1 98.38 341 ASP B C 1
ATOM 5299 O O . ASP B 1 341 ? 12.164 -37.031 -20.891 1 98.38 341 ASP B O 1
ATOM 5303 N N . ALA B 1 342 ? 12.68 -35.625 -19.281 1 98.69 342 ALA B N 1
ATOM 5304 C CA . ALA B 1 342 ? 11.523 -36.031 -18.484 1 98.69 342 ALA B CA 1
ATOM 5305 C C . ALA B 1 342 ? 10.219 -35.688 -19.203 1 98.69 342 ALA B C 1
ATOM 5307 O O . ALA B 1 342 ? 9.312 -36.531 -19.266 1 98.69 342 ALA B O 1
ATOM 5308 N N . TYR B 1 343 ? 10.109 -34.5 -19.781 1 98.88 343 TYR B N 1
ATOM 5309 C CA . TYR B 1 343 ? 8.891 -34.125 -20.484 1 98.88 343 TYR B CA 1
ATOM 5310 C C . TYR B 1 343 ? 8.703 -34.969 -21.734 1 98.88 343 TYR B C 1
ATOM 5312 O O . TYR B 1 343 ? 7.57 -35.281 -22.125 1 98.88 343 TYR B O 1
ATOM 5320 N N . ARG B 1 344 ? 9.82 -35.344 -22.391 1 98.69 344 ARG B N 1
ATOM 5321 C CA . ARG B 1 344 ? 9.711 -36.281 -23.5 1 98.69 344 ARG B CA 1
ATOM 5322 C C . ARG B 1 344 ? 9.078 -37.594 -23.062 1 98.69 344 ARG B C 1
ATOM 5324 O O . ARG B 1 344 ? 8.141 -38.094 -23.688 1 98.69 344 ARG B O 1
ATOM 5331 N N . LYS B 1 345 ? 9.57 -38.125 -21.953 1 98.44 345 LYS B N 1
ATOM 5332 C CA . LYS B 1 345 ? 9.078 -39.375 -21.422 1 98.44 345 LYS B CA 1
ATOM 5333 C C . LYS B 1 345 ? 7.605 -39.281 -21.047 1 98.44 345 LYS B C 1
ATOM 5335 O O . LYS B 1 345 ? 6.812 -40.156 -21.375 1 98.44 345 LYS B O 1
ATOM 5340 N N . LEU B 1 346 ? 7.25 -38.25 -20.328 1 98.69 346 LEU B N 1
ATOM 5341 C CA . LEU B 1 346 ? 5.871 -38.031 -19.891 1 98.69 346 LEU B CA 1
ATOM 5342 C C . LEU B 1 346 ? 4.938 -37.938 -21.094 1 98.69 346 LEU B C 1
ATOM 5344 O O . LEU B 1 346 ? 3.84 -38.5 -21.094 1 98.69 346 LEU B O 1
ATOM 5348 N N . THR B 1 347 ? 5.406 -37.156 -22.078 1 98.69 347 THR B N 1
ATOM 5349 C CA . THR B 1 347 ? 4.605 -36.938 -23.281 1 98.69 347 THR B CA 1
ATOM 5350 C C . THR B 1 347 ? 4.363 -38.281 -24.016 1 98.69 347 THR B C 1
ATOM 5352 O O . THR B 1 347 ? 3.227 -38.594 -24.359 1 98.69 347 THR B O 1
ATOM 5355 N N . LEU B 1 348 ? 5.41 -39 -24.203 1 98.5 348 LEU B N 1
ATOM 5356 C CA . LEU B 1 348 ? 5.301 -40.281 -24.906 1 98.5 348 LEU B CA 1
ATOM 5357 C C . LEU B 1 348 ? 4.422 -41.25 -24.109 1 98.5 348 LEU B C 1
ATOM 5359 O O . LEU B 1 348 ? 3.617 -41.969 -24.703 1 98.5 348 LEU B O 1
ATOM 5363 N N . HIS B 1 349 ? 4.594 -41.281 -22.859 1 98.38 349 HIS B N 1
ATOM 5364 C CA . HIS B 1 349 ? 3.736 -42.125 -22.031 1 98.38 349 HIS B CA 1
ATOM 5365 C C . HIS B 1 349 ? 2.268 -41.75 -22.203 1 98.38 349 HIS B C 1
ATOM 5367 O O . HIS B 1 349 ? 1.418 -42.625 -22.359 1 98.38 349 HIS B O 1
ATOM 5373 N N . ALA B 1 350 ? 1.985 -40.438 -22.125 1 98.31 350 ALA B N 1
ATOM 5374 C CA . ALA B 1 350 ? 0.613 -39.969 -22.219 1 98.31 350 ALA B CA 1
ATOM 5375 C C . ALA B 1 350 ? 0.011 -40.281 -23.578 1 98.31 350 ALA B C 1
ATOM 5377 O O . ALA B 1 350 ? -1.203 -40.469 -23.703 1 98.31 350 ALA B O 1
ATOM 5378 N N . LEU B 1 351 ? 0.877 -40.375 -24.578 1 98.06 351 LEU B N 1
ATOM 5379 C CA . LEU B 1 351 ? 0.437 -40.688 -25.922 1 98.06 351 LEU B CA 1
ATOM 5380 C C . LEU B 1 351 ? 0.329 -42.188 -26.125 1 98.06 351 LEU B C 1
ATOM 5382 O O . LEU B 1 351 ? -0.156 -42.656 -27.172 1 98.06 351 LEU B O 1
ATOM 5386 N N . GLY B 1 352 ? 0.744 -43 -25.109 1 96.31 352 GLY B N 1
ATOM 5387 C CA . GLY B 1 352 ? 0.751 -44.438 -25.234 1 96.31 352 GLY B CA 1
ATOM 5388 C C . GLY B 1 352 ? 1.869 -44.938 -26.125 1 96.31 352 GLY B C 1
ATOM 5389 O O . GLY B 1 352 ? 1.711 -45.969 -26.797 1 96.31 352 GLY B O 1
ATOM 5390 N N . LYS B 1 353 ? 2.758 -44.219 -26.203 1 92.5 353 LYS B N 1
ATOM 5391 C CA . LYS B 1 353 ? 3.902 -44.594 -27.031 1 92.5 353 LYS B CA 1
ATOM 5392 C C . LYS B 1 353 ? 5.07 -45.062 -26.172 1 92.5 353 LYS B C 1
ATOM 5394 O O . LYS B 1 353 ? 5.18 -44.688 -25 1 92.5 353 LYS B O 1
#

Solvent-accessible surface area (backbone atoms only — not comparable to full-atom values): 34992 Å² total; per-residue (Å²): 130,80,77,81,38,70,47,53,51,49,30,50,58,53,36,62,39,75,17,38,58,84,45,36,36,66,43,45,52,50,50,49,55,53,43,42,74,73,60,33,42,71,46,77,48,62,74,56,91,62,61,86,67,52,45,49,26,42,38,33,24,39,64,90,27,86,65,25,38,33,35,42,31,28,37,64,27,26,65,76,73,88,39,70,68,41,72,38,82,93,65,44,30,35,31,18,43,29,42,25,49,17,34,40,32,49,25,16,48,51,48,21,50,51,51,39,44,72,68,66,73,56,54,59,23,44,46,30,41,39,41,26,32,27,58,78,78,45,26,54,30,38,45,53,53,62,72,68,79,67,77,43,56,27,35,41,37,31,37,35,41,60,59,23,24,30,44,28,30,21,8,32,42,41,36,37,44,33,19,71,42,32,42,9,26,48,51,42,57,86,71,28,36,47,2,34,61,50,38,52,50,38,52,50,35,51,73,73,66,58,83,67,48,58,30,91,87,59,35,61,35,45,78,33,68,2,26,35,50,18,37,87,35,39,59,24,31,10,36,39,15,36,35,29,37,27,33,32,26,25,41,70,50,55,67,59,52,51,50,51,52,51,51,45,36,48,70,70,76,55,77,68,50,78,49,66,46,83,57,52,35,40,53,44,80,36,46,56,90,52,90,94,51,52,71,46,74,47,48,44,66,74,61,67,84,44,51,78,80,89,39,46,41,34,42,37,19,39,34,52,52,79,33,29,66,35,92,68,13,37,26,46,46,66,42,52,61,50,31,22,58,51,44,40,52,52,49,34,50,73,70,70,94,129,79,76,82,39,70,48,54,51,48,30,50,57,51,36,63,38,74,17,38,59,86,46,38,36,66,42,45,52,49,50,50,55,53,41,43,76,73,60,32,43,72,46,78,48,62,74,56,92,58,62,86,69,50,45,46,24,42,38,30,24,40,66,90,27,85,66,27,39,32,35,43,32,28,38,64,26,26,65,79,74,88,40,70,68,41,70,39,83,92,64,43,31,36,30,18,45,28,41,24,49,18,36,40,32,48,26,15,48,53,48,20,50,51,52,36,45,74,68,66,73,57,54,60,25,43,47,30,40,37,41,25,32,28,58,79,76,42,26,55,31,39,45,54,54,61,71,68,79,68,76,44,56,28,34,41,35,33,39,35,41,59,60,21,24,28,44,29,28,22,8,33,41,42,36,38,44,33,19,70,42,31,42,9,26,48,50,41,56,85,72,30,34,47,3,34,62,52,37,52,51,36,52,50,34,51,73,72,66,58,83,68,49,58,29,91,87,61,36,60,34,43,78,33,69,1,26,35,52,19,38,86,36,39,58,25,32,11,35,38,16,36,34,29,36,27,31,31,27,24,41,71,50,54,66,59,52,50,50,51,52,51,53,45,38,49,70,70,75,56,77,69,52,77,48,67,46,84,55,52,35,40,52,42,80,36,47,56,90,51,90,94,51,52,69,48,72,47,47,43,66,72,60,66,84,42,50,76,79,89,38,48,41,36,45,37,19,38,33,52,51,79,33,27,67,36,95,68,13,37,26,47,44,66,42,51,60,49,32,22,58,50,44,39,51,54,50,34,51,72,69,71,92

Sequence (706 aa):
MSLNKPVITLHRDICSIESISGNEAEVAHFLVKYLESKGFEVEKQYLSSHPDPERFNVLAYLKGSRNTRVCLTSHIDVVPPYWPYTLKNNNTEIHGRGTVDAKACVAAMIIAAEELQAEKLLSPGDISLLFVIGEEVDGDGMLKANELGINWESVIFGEPTEGKLPKGHKGVLSVNIKATGKAAHSGYPELGDSATEKLLAGLEAIRHKLELPRSELLGETTMNIGRIDAGVAANVIPFHAEAQVLFRVASGTVEELQKKIQDTLHSTGYEFELAYKGNAAGPVTLDCDVPGFETMVVSYGTDVPGLKGNHKRYLWGPGTIHVAHTEAESLKVSELVDAVDAYRKLTLHALGKMSLNKPVITLHRDICSIESISGNEAEVAHFLVKYLESKGFEVEKQYLSSHPDPERFNVLAYLKGSRNTRVCLTSHIDVVPPYWPYTLKNNNTEIHGRGTVDAKACVAAMIIAAEELQAEKLLSPGDISLLFVIGEEVDGDGMLKANELGINWESVIFGEPTEGKLPKGHKGVLSVNIKATGKAAHSGYPELGDSATEKLLAGLEAIRHKLELPRSELLGETTMNIGRIDAGVAANVIPFHAEAQVLFRVASGTVEELQKKIQDTLHSTGYEFELAYKGNAAGPVTLDCDVPGFETMVVSYGTDVPGLKGNHKRYLWGPGTIHVAHTEAESLKVSELVDAVDAYRKLTLHALGK